Protein AF-0000000080627566 (afdb_homodimer)

Foldseek 3Di:
DPPPPPPQAPPQDFAAPVNQVVLLAPDPWHHDGRHRATQEDAQFAARRRPHGDDAQAPCLLVCVVVVVLVVPDDGYCCNRRHNCVSSVNHDHDPPDDAFPADADPQCVLCQLVAFKWKFKAQQQDDPPFGDPDRIKMKIWHWAFDRADHVHFGWIWTWMWIDDDPDIKIKTWIKGWDPPDVQTKIWIWIDIPLFKTWIWIFGADPQKTKIKTPDIDGDPPHDCQRGFPIKIKMWHDDPQKIKMWMWTAHPPRDIDIDMIIIHGDTGDDD/DPPPPPPQAPDQDFAAPVNQVVLLAPDPWHHDGPHRATQEDAQFAARRRPHGPDAQAPCLLVCVVVVVLVVPDDGYCCNRRHNCVNSVNHDHDPPDDDFPADADPQCVLCQLVAFKWKFKAQQQDDPPFGDPDRIKMKIWHWAFDRADHVHFGWIWTWMWIDDDPDIKIKTWIKGWDPPDVQTKIWIWMDIPLFKTWIWIFGADPQKTKIKTPDIDGDPPHDLQRGFPIKIKMWHDDPQKIKMWMWTAHPPRDIDIDMIIIHGDTGDDD

Structure (mmCIF, N/CA/C/O backbone):
data_AF-0000000080627566-model_v1
#
loop_
_entity.id
_entity.type
_entity.pdbx_description
1 polymer 'CRE-MAB-7 protein'
#
loop_
_atom_site.group_PDB
_atom_site.id
_atom_site.type_symbol
_atom_site.label_atom_id
_atom_site.label_alt_id
_atom_site.label_comp_id
_atom_site.label_asym_id
_atom_site.label_entity_id
_atom_site.label_seq_id
_atom_site.pdbx_PDB_ins_code
_atom_site.Cartn_x
_atom_site.Cartn_y
_atom_site.Cartn_z
_atom_site.occupancy
_atom_site.B_iso_or_equiv
_atom_site.auth_seq_id
_atom_site.auth_comp_id
_atom_site.auth_asym_id
_atom_site.auth_atom_id
_atom_site.pdbx_PDB_model_num
ATOM 1 N N . MET A 1 1 ? 14.828 -27.484 17.812 1 17.91 1 MET A N 1
ATOM 2 C CA . MET A 1 1 ? 14.898 -28.234 16.562 1 17.91 1 MET A CA 1
ATOM 3 C C . MET A 1 1 ? 13.727 -27.891 15.648 1 17.91 1 MET A C 1
ATOM 5 O O . MET A 1 1 ? 12.625 -28.422 15.828 1 17.91 1 MET A O 1
ATOM 9 N N . TRP A 1 2 ? 13.445 -26.641 15.422 1 20.36 2 TRP A N 1
ATOM 10 C CA . TRP A 1 2 ? 12.344 -26.078 14.656 1 20.36 2 TRP A CA 1
ATOM 11 C C . TRP A 1 2 ? 12.305 -26.656 13.25 1 20.36 2 TRP A C 1
ATOM 13 O O . TRP A 1 2 ? 13.258 -26.516 12.477 1 20.36 2 TRP A O 1
ATOM 23 N N . SER A 1 3 ? 11.648 -27.859 13.086 1 25.41 3 SER A N 1
ATOM 24 C CA . SER A 1 3 ? 11.422 -28.656 11.891 1 25.41 3 SER A CA 1
ATOM 25 C C . SER A 1 3 ? 10.945 -27.797 10.727 1 25.41 3 SER A C 1
ATOM 27 O O . SER A 1 3 ? 10.172 -26.859 10.914 1 25.41 3 SER A O 1
ATOM 29 N N . GLY A 1 4 ? 11.781 -27.438 9.758 1 28.89 4 GLY A N 1
ATOM 30 C CA . GLY A 1 4 ? 11.688 -26.891 8.414 1 28.89 4 GLY A CA 1
ATOM 31 C C . GLY A 1 4 ? 10.383 -27.219 7.719 1 28.89 4 GLY A C 1
ATOM 32 O O . GLY A 1 4 ? 10.055 -28.391 7.535 1 28.89 4 GLY A O 1
ATOM 33 N N . SER A 1 5 ? 9.352 -26.531 8.086 1 33.25 5 SER A N 1
ATOM 34 C CA . SER A 1 5 ? 8.008 -26.828 7.613 1 33.25 5 SER A CA 1
ATOM 35 C C . SER A 1 5 ? 8.008 -27.266 6.152 1 33.25 5 SER A C 1
ATOM 37 O O . SER A 1 5 ? 8.602 -26.594 5.305 1 33.25 5 SER A O 1
ATOM 39 N N . LYS A 1 6 ? 8.016 -28.516 5.902 1 34.72 6 LYS A N 1
ATOM 40 C CA . LYS A 1 6 ? 7.859 -29.219 4.641 1 34.72 6 LYS A CA 1
ATOM 41 C C . LYS A 1 6 ? 6.852 -28.531 3.736 1 34.72 6 LYS A C 1
ATOM 43 O O . LYS A 1 6 ? 5.723 -28.25 4.148 1 34.72 6 LYS A O 1
ATOM 48 N N . THR A 1 7 ? 7.246 -27.656 2.904 1 35.84 7 THR A N 1
ATOM 49 C CA . THR A 1 7 ? 6.461 -27.203 1.762 1 35.84 7 THR A CA 1
ATOM 50 C C . THR A 1 7 ? 5.547 -28.312 1.259 1 35.84 7 THR A C 1
ATOM 52 O O . THR A 1 7 ? 6.004 -29.266 0.621 1 35.84 7 THR A O 1
ATOM 55 N N . THR A 1 8 ? 4.672 -28.781 2.062 1 37.47 8 THR A N 1
ATOM 56 C CA . THR A 1 8 ? 3.715 -29.766 1.56 1 37.47 8 THR A CA 1
ATOM 57 C C . THR A 1 8 ? 3.236 -29.375 0.162 1 37.47 8 THR A C 1
ATOM 59 O O . THR A 1 8 ? 2.555 -28.375 -0.012 1 37.47 8 THR A O 1
ATOM 62 N N . GLN A 1 9 ? 4.113 -29.516 -0.802 1 42.06 9 GLN A N 1
ATOM 63 C CA . GLN A 1 9 ? 3.914 -29.359 -2.238 1 42.06 9 GLN A CA 1
ATOM 64 C C . GLN A 1 9 ? 2.613 -30.016 -2.689 1 42.06 9 GLN A C 1
ATOM 66 O O . GLN A 1 9 ? 2.182 -31.016 -2.109 1 42.06 9 GLN A O 1
ATOM 71 N N . LEU A 1 10 ? 1.683 -29.266 -3.287 1 48.78 10 LEU A N 1
ATOM 72 C CA . LEU A 1 10 ? 0.448 -29.766 -3.877 1 48.78 10 LEU A CA 1
ATOM 73 C C . LEU A 1 10 ? 0.702 -31.062 -4.641 1 48.78 10 LEU A C 1
ATOM 75 O O . LEU A 1 10 ? 1.484 -31.078 -5.594 1 48.78 10 LEU A O 1
ATOM 79 N N . VAL A 1 11 ? 0.598 -32.219 -4.055 1 57.03 11 VAL A N 1
ATOM 80 C CA . VAL A 1 11 ? 0.668 -33.469 -4.809 1 57.03 11 VAL A CA 1
ATOM 81 C C . VAL A 1 11 ? -0.698 -33.781 -5.414 1 57.03 11 VAL A C 1
ATOM 83 O O . VAL A 1 11 ? -1.678 -33.969 -4.688 1 57.03 11 VAL A O 1
ATOM 86 N N . PHE A 1 12 ? -0.937 -33.312 -6.68 1 65.5 12 PHE A N 1
ATOM 87 C CA . PHE A 1 12 ? -2.156 -33.719 -7.355 1 65.5 12 PHE A CA 1
ATOM 88 C C . PHE A 1 12 ? -2.262 -35.25 -7.387 1 65.5 12 PHE A C 1
ATOM 90 O O . PHE A 1 12 ? -1.259 -35.938 -7.574 1 65.5 12 PHE A O 1
ATOM 97 N N . LYS A 1 13 ? -3.471 -35.656 -6.938 1 73.38 13 LYS A N 1
ATOM 98 C CA . LYS A 1 13 ? -3.744 -37.094 -7.082 1 73.38 13 LYS A CA 1
ATOM 99 C C . LYS A 1 13 ? -3.848 -37.469 -8.555 1 73.38 13 LYS A C 1
ATOM 101 O O . LYS A 1 13 ? -4.332 -36.688 -9.375 1 73.38 13 LYS A O 1
ATOM 106 N N . ARG A 1 14 ? -3.395 -38.594 -8.789 1 83.88 14 ARG A N 1
ATOM 107 C CA . ARG A 1 14 ? -3.477 -39.125 -10.148 1 83.88 14 ARG A CA 1
ATOM 108 C C . ARG A 1 14 ? -4.926 -39.375 -10.555 1 83.88 14 ARG A C 1
ATOM 110 O O . ARG A 1 14 ? -5.766 -39.688 -9.703 1 83.88 14 ARG A O 1
ATOM 117 N N . PHE A 1 15 ? -5.188 -39.188 -11.836 1 88.88 15 PHE A N 1
ATOM 118 C CA . PHE A 1 15 ? -6.52 -39.469 -12.367 1 88.88 15 PHE A CA 1
ATOM 119 C C . PHE A 1 15 ? -6.863 -40.938 -12.234 1 88.88 15 PHE A C 1
ATOM 121 O O . PHE A 1 15 ? -6.008 -41.812 -12.438 1 88.88 15 PHE A O 1
ATOM 128 N N . THR A 1 16 ? -8.047 -41.219 -11.828 1 91.75 16 THR A N 1
ATOM 129 C CA . THR A 1 16 ? -8.57 -42.562 -11.789 1 91.75 16 THR A CA 1
ATOM 130 C C . THR A 1 16 ? -9.453 -42.844 -13 1 91.75 16 THR A C 1
ATOM 132 O O . THR A 1 16 ? -9.758 -41.938 -13.773 1 91.75 16 THR A O 1
ATOM 135 N N . GLU A 1 17 ? -9.773 -44.156 -13.117 1 93.56 17 GLU A N 1
ATOM 136 C CA . GLU A 1 17 ? -10.703 -44.5 -14.18 1 93.56 17 GLU A CA 1
ATOM 137 C C . GLU A 1 17 ? -12.023 -43.75 -14.023 1 93.56 17 GLU A C 1
ATOM 139 O O . GLU A 1 17 ? -12.609 -43.281 -15.016 1 93.56 17 GLU A O 1
ATOM 144 N N . GLU A 1 18 ? -12.461 -43.625 -12.875 1 92.25 18 GLU A N 1
ATOM 145 C CA . GLU A 1 18 ? -13.695 -42.906 -12.586 1 92.25 18 GLU A CA 1
ATOM 146 C C . GLU A 1 18 ? -13.586 -41.438 -12.953 1 92.25 18 GLU A C 1
ATOM 148 O O . GLU A 1 18 ? -14.516 -40.844 -13.539 1 92.25 18 GLU A O 1
ATOM 153 N N . THR A 1 19 ? -12.445 -40.812 -12.648 1 90.69 19 THR A N 1
ATOM 154 C CA . THR A 1 19 ? -12.211 -39.406 -12.969 1 90.69 19 THR A CA 1
ATOM 155 C C . THR A 1 19 ? -12.305 -39.156 -14.477 1 90.69 19 THR A C 1
ATOM 157 O O . THR A 1 19 ? -12.914 -38.188 -14.922 1 90.69 19 THR A O 1
ATOM 160 N N . CYS A 1 20 ? -11.711 -40.062 -15.211 1 93.69 20 CYS A N 1
ATOM 161 C CA . CYS A 1 20 ? -11.625 -39.875 -16.656 1 93.69 20 CYS A CA 1
ATOM 162 C C . CYS A 1 20 ? -12.961 -40.156 -17.328 1 93.69 20 CYS A C 1
ATOM 164 O O . CYS A 1 20 ? -13.227 -39.656 -18.422 1 93.69 20 CYS A O 1
ATOM 166 N N . GLN A 1 21 ? -13.781 -40.969 -16.656 1 92.06 21 GLN A N 1
ATOM 167 C CA . GLN A 1 21 ? -15.125 -41.219 -17.172 1 92.06 21 GLN A CA 1
ATOM 168 C C . GLN A 1 21 ? -15.93 -39.906 -17.219 1 92.06 21 GLN A C 1
ATOM 170 O O . GLN A 1 21 ? -16.766 -39.719 -18.109 1 92.06 21 GLN A O 1
ATOM 175 N N . ASN A 1 22 ? -15.617 -38.969 -16.312 1 89 22 ASN A N 1
ATOM 176 C CA . ASN A 1 22 ? -16.312 -37.688 -16.266 1 89 22 ASN A CA 1
ATOM 177 C C . ASN A 1 22 ? -15.656 -36.656 -17.188 1 89 22 ASN A C 1
ATOM 179 O O . ASN A 1 22 ? -16.125 -35.531 -17.281 1 89 22 ASN A O 1
ATOM 183 N N . ASN A 1 23 ? -14.562 -36.969 -17.875 1 85.88 23 ASN A N 1
ATOM 184 C CA . ASN A 1 23 ? -13.805 -36.156 -18.812 1 85.88 23 ASN A CA 1
ATOM 185 C C . ASN A 1 23 ? -13.562 -34.75 -18.266 1 85.88 23 ASN A C 1
ATOM 187 O O . ASN A 1 23 ? -14.07 -33.781 -18.812 1 85.88 23 ASN A O 1
ATOM 191 N N . PRO A 1 24 ? -12.805 -34.625 -17.297 1 92.62 24 PRO A N 1
ATOM 192 C CA . PRO A 1 24 ? -12.57 -33.344 -16.656 1 92.62 24 PRO A CA 1
ATOM 193 C C . PRO A 1 24 ? -11.742 -32.406 -17.531 1 92.62 24 PRO A C 1
ATOM 195 O O . PRO A 1 24 ? -11.586 -31.219 -17.188 1 92.62 24 PRO A O 1
ATOM 198 N N . CYS A 1 25 ? -11.227 -32.875 -18.672 1 94.69 25 CYS A N 1
ATOM 199 C CA . CYS A 1 25 ? -10.289 -32.125 -19.484 1 94.69 25 CYS A CA 1
ATOM 200 C C . CYS A 1 25 ? -11.031 -31.156 -20.406 1 94.69 25 CYS A C 1
ATOM 202 O O . CYS A 1 25 ? -12.07 -31.516 -20.969 1 94.69 25 CYS A O 1
ATOM 204 N N . LEU A 1 26 ? -10.516 -30 -20.531 1 94.06 26 LEU A N 1
ATOM 205 C CA . LEU A 1 26 ? -11.141 -28.953 -21.328 1 94.06 26 LEU A CA 1
ATOM 206 C C . LEU A 1 26 ? -10.352 -28.734 -22.625 1 94.06 26 LEU A C 1
ATOM 208 O O . LEU A 1 26 ? -9.242 -29.234 -22.766 1 94.06 26 LEU A O 1
ATOM 212 N N . ASN A 1 27 ? -11.023 -28.078 -23.625 1 93.5 27 ASN A N 1
ATOM 213 C CA . ASN A 1 27 ? -10.398 -27.547 -24.828 1 93.5 27 ASN A CA 1
ATOM 214 C C . ASN A 1 27 ? -9.711 -28.656 -25.625 1 93.5 27 ASN A C 1
ATOM 216 O O . ASN A 1 27 ? -8.57 -28.5 -26.062 1 93.5 27 ASN A O 1
ATOM 220 N N . GLY A 1 28 ? -10.344 -29.828 -25.641 1 91.69 28 GLY A N 1
ATOM 221 C CA . GLY A 1 28 ? -9.844 -30.922 -26.469 1 91.69 28 GLY A CA 1
ATOM 222 C C . GLY A 1 28 ? -8.812 -31.781 -25.766 1 91.69 28 GLY A C 1
ATOM 223 O O . GLY A 1 28 ? -8.133 -32.594 -26.406 1 91.69 28 GLY A O 1
ATOM 224 N N . GLY A 1 29 ? -8.648 -31.594 -24.5 1 93.75 29 GLY A N 1
ATOM 225 C CA . GLY A 1 29 ? -7.711 -32.406 -23.734 1 93.75 29 GLY A CA 1
ATOM 226 C C . GLY A 1 29 ? -8.18 -33.812 -23.531 1 93.75 29 GLY A C 1
ATOM 227 O O . GLY A 1 29 ? -9.367 -34.125 -23.688 1 93.75 29 GLY A O 1
ATOM 228 N N . THR A 1 30 ? -7.211 -34.656 -23.281 1 95 30 THR A N 1
ATOM 229 C CA . THR A 1 30 ? -7.512 -36.062 -23.094 1 95 30 THR A CA 1
ATOM 230 C C . THR A 1 30 ? -7.141 -36.531 -21.688 1 95 30 THR A C 1
ATOM 232 O O . THR A 1 30 ? -6.035 -36.25 -21.203 1 95 30 THR A O 1
ATOM 235 N N . CYS A 1 31 ? -8.109 -37.156 -21.094 1 95 31 CYS A N 1
ATOM 236 C CA . CYS A 1 31 ? -7.891 -37.719 -19.766 1 95 31 CYS A CA 1
ATOM 237 C C . CYS A 1 31 ? -7.379 -39.156 -19.859 1 95 31 CYS A C 1
ATOM 239 O O . CYS A 1 31 ? -7.973 -40 -20.547 1 95 31 CYS A O 1
ATOM 241 N N . THR A 1 32 ? -6.277 -39.438 -19.281 1 93.56 32 THR A N 1
ATOM 242 C CA . THR A 1 32 ? -5.719 -40.781 -19.219 1 93.56 32 THR A CA 1
ATOM 243 C C . THR A 1 32 ? -5.547 -41.219 -17.766 1 93.56 32 THR A C 1
ATOM 245 O O . THR A 1 32 ? -4.797 -40.594 -17 1 93.56 32 THR A O 1
ATOM 248 N N . PRO A 1 33 ? -6.215 -42.312 -17.422 1 92.75 33 PRO A N 1
ATOM 249 C CA . PRO A 1 33 ? -6.047 -42.812 -16.047 1 92.75 33 PRO A CA 1
ATOM 250 C C . PRO A 1 33 ? -4.582 -43.031 -15.68 1 92.75 33 PRO A C 1
ATOM 252 O O . PRO A 1 33 ? -3.809 -43.531 -16.5 1 92.75 33 PRO A O 1
ATOM 255 N N . GLY A 1 34 ? -4.234 -42.656 -14.422 1 88 34 GLY A N 1
ATOM 256 C CA . GLY A 1 34 ? -2.867 -42.812 -13.953 1 88 34 GLY A CA 1
ATOM 257 C C . GLY A 1 34 ? -2.021 -41.562 -14.125 1 88 34 GLY A C 1
ATOM 258 O O . GLY A 1 34 ? -0.966 -41.438 -13.5 1 88 34 GLY A O 1
ATOM 259 N N . LYS A 1 35 ? -2.496 -40.719 -14.961 1 86.19 35 LYS A N 1
ATOM 260 C CA . LYS A 1 35 ? -1.748 -39.5 -15.188 1 86.19 35 LYS A CA 1
ATOM 261 C C . LYS A 1 35 ? -2.162 -38.406 -14.195 1 86.19 35 LYS A C 1
ATOM 263 O O . LYS A 1 35 ? -3.211 -38.5 -13.555 1 86.19 35 LYS A O 1
ATOM 268 N N . LEU A 1 36 ? -1.298 -37.438 -14.086 1 81.56 36 LEU A N 1
ATOM 269 C CA . LEU A 1 36 ? -1.544 -36.375 -13.125 1 81.56 36 LEU A CA 1
ATOM 270 C C . LEU A 1 36 ? -2.301 -35.219 -13.773 1 81.56 36 LEU A C 1
ATOM 272 O O . LEU A 1 36 ? -2.906 -34.406 -13.078 1 81.56 36 LEU A O 1
ATOM 276 N N . SER A 1 37 ? -2.174 -35.156 -15.039 1 86.19 37 SER A N 1
ATOM 277 C CA . SER A 1 37 ? -2.795 -34.062 -15.789 1 86.19 37 SER A CA 1
ATOM 278 C C . SER A 1 37 ? -3.252 -34.531 -17.172 1 86.19 37 SER A C 1
ATOM 280 O O . SER A 1 37 ? -2.807 -35.562 -17.656 1 86.19 37 SER A O 1
ATOM 282 N N . CYS A 1 38 ? -4.141 -33.812 -17.672 1 91.19 38 CYS A N 1
ATOM 283 C CA . CYS A 1 38 ? -4.617 -34.094 -19.031 1 91.19 38 CYS A CA 1
ATOM 284 C C . CYS A 1 38 ? -3.506 -33.844 -20.047 1 91.19 38 CYS A C 1
ATOM 286 O O . CYS A 1 38 ? -2.568 -33.094 -19.797 1 91.19 38 CYS A O 1
ATOM 288 N N . THR A 1 39 ? -3.615 -34.625 -21.125 1 90.75 39 THR A N 1
ATOM 289 C CA . THR A 1 39 ? -2.848 -34.25 -22.312 1 90.75 39 THR A CA 1
ATOM 290 C C . THR A 1 39 ? -3.557 -33.156 -23.109 1 90.75 39 THR A C 1
ATOM 292 O O . THR A 1 39 ? -4.652 -33.375 -23.625 1 90.75 39 THR A O 1
ATOM 295 N N . CYS A 1 40 ? -2.904 -32.031 -23.203 1 92.12 40 CYS A N 1
ATOM 296 C CA . CYS A 1 40 ? -3.58 -30.844 -23.734 1 92.12 40 CYS A CA 1
ATOM 297 C C . CYS A 1 40 ? -3.303 -30.672 -25.219 1 92.12 40 CYS A C 1
ATOM 299 O O . CYS A 1 40 ? -2.244 -31.078 -25.703 1 92.12 40 CYS A O 1
ATOM 301 N N . SER A 1 41 ? -4.305 -30.109 -25.922 1 91.44 41 SER A N 1
ATOM 302 C CA . SER A 1 41 ? -4.105 -29.688 -27.312 1 91.44 41 SER A CA 1
ATOM 303 C C . SER A 1 41 ? -3.18 -28.484 -27.391 1 91.44 41 SER A C 1
ATOM 305 O O . SER A 1 41 ? -2.896 -27.844 -26.375 1 91.44 41 SER A O 1
ATOM 307 N N . GLN A 1 42 ? -2.82 -28.219 -28.609 1 88.38 42 GLN A N 1
ATOM 308 C CA . GLN A 1 42 ? -1.93 -27.078 -28.828 1 88.38 42 GLN A CA 1
ATOM 309 C C . GLN A 1 42 ? -2.553 -25.797 -28.312 1 88.38 42 GLN A C 1
ATOM 311 O O . GLN A 1 42 ? -3.744 -25.547 -28.516 1 88.38 42 GLN A O 1
ATOM 316 N N . GLY A 1 43 ? -1.701 -25.016 -27.609 1 91.12 43 GLY A N 1
ATOM 317 C CA . GLY A 1 43 ? -2.127 -23.719 -27.125 1 91.12 43 GLY A CA 1
ATOM 318 C C . GLY A 1 43 ? -2.695 -23.766 -25.719 1 91.12 43 GLY A C 1
ATOM 319 O O . GLY A 1 43 ? -3.014 -22.719 -25.125 1 91.12 43 GLY A O 1
ATOM 320 N N . TRP A 1 44 ? -2.865 -24.938 -25.188 1 91.94 44 TRP A N 1
ATOM 321 C CA . TRP A 1 44 ? -3.484 -25.062 -23.875 1 91.94 44 TRP A CA 1
ATOM 322 C C . TRP A 1 44 ? -2.555 -25.781 -22.906 1 91.94 44 TRP A C 1
ATOM 324 O O . TRP A 1 44 ? -1.695 -26.562 -23.312 1 91.94 44 TRP A O 1
ATOM 334 N N . MET A 1 45 ? -2.76 -25.469 -21.594 1 90.88 45 MET A N 1
ATOM 335 C CA . MET A 1 45 ? -1.968 -26.094 -20.547 1 90.88 45 MET A CA 1
ATOM 336 C C . MET A 1 45 ? -2.771 -26.219 -19.266 1 90.88 45 MET A C 1
ATOM 338 O O . MET A 1 45 ? -3.943 -25.828 -19.219 1 90.88 45 MET A O 1
ATOM 342 N N . GLY A 1 46 ? -2.094 -26.781 -18.266 1 87.62 46 GLY A N 1
ATOM 343 C CA . GLY A 1 46 ? -2.723 -26.969 -16.969 1 87.62 46 GLY A CA 1
ATOM 344 C C . GLY A 1 46 ? -3.193 -28.406 -16.75 1 87.62 46 GLY A C 1
ATOM 345 O O . GLY A 1 46 ? -3.268 -29.188 -17.688 1 87.62 46 GLY A O 1
ATOM 346 N N . ARG A 1 47 ? -3.607 -28.562 -15.523 1 83.69 47 ARG A N 1
ATOM 347 C CA . ARG A 1 47 ? -4.012 -29.906 -15.148 1 83.69 47 ARG A CA 1
ATOM 348 C C . ARG A 1 47 ? -5.199 -30.375 -15.977 1 83.69 47 ARG A C 1
ATOM 350 O O . ARG A 1 47 ? -5.27 -31.547 -16.375 1 83.69 47 ARG A O 1
ATOM 357 N N . TYR A 1 48 ? -6.137 -29.453 -16.312 1 90.75 48 TYR A N 1
ATOM 358 C CA . TYR A 1 48 ? -7.348 -29.812 -17.047 1 90.75 48 TYR A CA 1
ATOM 359 C C . TYR A 1 48 ? -7.391 -29.109 -18.406 1 90.75 48 TYR A C 1
ATOM 361 O O . TYR A 1 48 ? -8.461 -28.984 -19.016 1 90.75 48 TYR A O 1
ATOM 369 N N . CYS A 1 49 ? -6.297 -28.562 -18.781 1 92.19 49 CYS A N 1
ATOM 370 C CA . CYS A 1 49 ? -6.176 -27.859 -20.062 1 92.19 49 CYS A CA 1
ATOM 371 C C . CYS A 1 49 ? -7.113 -26.656 -20.109 1 92.19 49 CYS A C 1
ATOM 373 O O . CYS A 1 49 ? -7.773 -26.406 -21.125 1 92.19 49 CYS A O 1
ATOM 375 N N . HIS A 1 50 ? -7.254 -26.016 -18.969 1 90.31 50 HIS A N 1
ATOM 376 C CA . HIS A 1 50 ? -8.188 -24.906 -18.844 1 90.31 50 HIS A CA 1
ATOM 377 C C . HIS A 1 50 ? -7.473 -23.578 -18.969 1 90.31 50 HIS A C 1
ATOM 379 O O . HIS A 1 50 ? -8.109 -22.516 -18.922 1 90.31 50 HIS A O 1
ATOM 385 N N . ARG A 1 51 ? -6.199 -23.578 -19.109 1 90.56 51 ARG A N 1
ATOM 386 C CA . ARG A 1 51 ? -5.41 -22.359 -19.188 1 90.56 51 ARG A CA 1
ATOM 387 C C . ARG A 1 51 ? -4.711 -22.234 -20.547 1 90.56 51 ARG A C 1
ATOM 389 O O . ARG A 1 51 ? -4.316 -23.25 -21.125 1 90.56 51 ARG A O 1
ATOM 396 N N . LYS A 1 52 ? -4.527 -21.031 -20.984 1 91.44 52 LYS A N 1
ATOM 397 C CA . LYS A 1 52 ? -3.736 -20.828 -22.188 1 91.44 52 LYS A CA 1
ATOM 398 C C . LYS A 1 52 ? -2.26 -21.125 -21.938 1 91.44 52 LYS A C 1
ATOM 400 O O . LYS A 1 52 ? -1.756 -20.891 -20.828 1 91.44 52 LYS A O 1
ATOM 405 N N . CYS A 1 53 ? -1.625 -21.641 -22.969 1 91.69 53 CYS A N 1
ATOM 406 C CA . CYS A 1 53 ? -0.205 -21.953 -22.859 1 91.69 53 CYS A CA 1
ATOM 407 C C . CYS A 1 53 ? 0.624 -20.688 -22.719 1 91.69 53 CYS A C 1
ATOM 409 O O . CYS A 1 53 ? 0.817 -19.953 -23.688 1 91.69 53 CYS A O 1
ATOM 411 N N . ARG A 1 54 ? 1.061 -20.469 -21.5 1 89.06 54 ARG A N 1
ATOM 412 C CA . ARG A 1 54 ? 1.9 -19.328 -21.188 1 89.06 54 ARG A CA 1
ATOM 413 C C . ARG A 1 54 ? 2.604 -19.5 -19.859 1 89.06 54 ARG A C 1
ATOM 415 O O . ARG A 1 54 ? 2.066 -20.141 -18.938 1 89.06 54 ARG A O 1
ATOM 422 N N . ASN A 1 55 ? 3.797 -18.953 -19.797 1 88.38 55 ASN A N 1
ATOM 423 C CA . ASN A 1 55 ? 4.473 -18.906 -18.516 1 88.38 55 ASN A CA 1
ATOM 424 C C . ASN A 1 55 ? 4.051 -17.672 -17.719 1 88.38 55 ASN A C 1
ATOM 426 O O . ASN A 1 55 ? 4.238 -16.531 -18.172 1 88.38 55 ASN A O 1
ATOM 430 N N . ILE A 1 56 ? 3.455 -17.953 -16.578 1 87.31 56 ILE A N 1
ATOM 431 C CA . ILE A 1 56 ? 3.049 -16.859 -15.711 1 87.31 56 ILE A CA 1
ATOM 432 C C . ILE A 1 56 ? 4.105 -16.625 -14.633 1 87.31 56 ILE A C 1
ATOM 434 O O . ILE A 1 56 ? 4.398 -15.477 -14.281 1 87.31 56 ILE A O 1
ATOM 438 N N . TYR A 1 57 ? 4.746 -17.719 -14.211 1 85.5 57 TYR A N 1
ATOM 439 C CA . TYR A 1 57 ? 5.805 -17.625 -13.211 1 85.5 57 TYR A CA 1
ATOM 440 C C . TYR A 1 57 ? 7.133 -17.266 -13.859 1 85.5 57 TYR A C 1
ATOM 442 O O . TYR A 1 57 ? 7.598 -17.953 -14.773 1 85.5 57 TYR A O 1
ATOM 450 N N . LYS A 1 58 ? 7.781 -16.328 -13.367 1 83.44 58 LYS A N 1
ATOM 451 C CA . LYS A 1 58 ? 8.977 -15.773 -13.992 1 83.44 58 LYS A CA 1
ATOM 452 C C . LYS A 1 58 ? 10.195 -16.656 -13.734 1 83.44 58 LYS A C 1
ATOM 454 O O . LYS A 1 58 ? 11.234 -16.484 -14.383 1 83.44 58 LYS A O 1
ATOM 459 N N . SE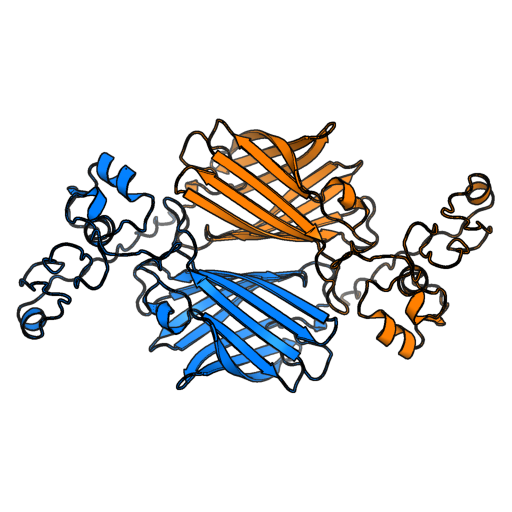R A 1 59 ? 9.992 -17.609 -12.922 1 84.56 59 SER A N 1
ATOM 460 C CA . SER A 1 59 ? 11.102 -18.484 -12.57 1 84.56 59 SER A CA 1
ATOM 461 C C . SER A 1 59 ? 11.164 -19.688 -13.508 1 84.56 59 SER A C 1
ATOM 463 O O . SER A 1 59 ? 12.094 -20.5 -13.422 1 84.56 59 SER A O 1
ATOM 465 N N . CYS A 1 60 ? 10.297 -19.781 -14.43 1 87.69 60 CYS A N 1
ATOM 466 C CA . CYS A 1 60 ? 10.148 -21 -15.219 1 87.69 60 CYS A CA 1
ATOM 467 C C . CYS A 1 60 ? 11.406 -21.281 -16.047 1 87.69 60 CYS A C 1
ATOM 469 O O . CYS A 1 60 ? 11.883 -22.406 -16.094 1 87.69 60 CYS A O 1
ATOM 471 N N . ASP A 1 61 ? 11.906 -20.266 -16.672 1 85.69 61 ASP A N 1
ATOM 472 C CA . ASP A 1 61 ? 13.086 -20.453 -17.5 1 85.69 61 ASP A CA 1
ATOM 473 C C . ASP A 1 61 ? 14.281 -20.891 -16.672 1 85.69 61 ASP A C 1
ATOM 475 O O . ASP A 1 61 ? 15.047 -21.766 -17.094 1 85.69 61 ASP A O 1
ATOM 479 N N . ARG A 1 62 ? 14.414 -20.266 -15.57 1 82.56 62 ARG A N 1
ATOM 480 C CA . ARG A 1 62 ? 15.508 -20.656 -14.688 1 82.56 62 ARG A CA 1
ATOM 481 C C . ARG A 1 62 ? 15.352 -22.094 -14.211 1 82.56 62 ARG A C 1
ATOM 483 O O . ARG A 1 62 ? 16.328 -22.844 -14.172 1 82.56 62 ARG A O 1
ATOM 490 N N . TRP A 1 63 ? 14.203 -22.438 -13.852 1 82.44 63 TRP A N 1
ATOM 491 C CA . TRP A 1 63 ? 13.922 -23.781 -13.375 1 82.44 63 TRP A CA 1
ATOM 492 C C . TRP A 1 63 ? 14.164 -24.812 -14.484 1 82.44 63 TRP A C 1
ATOM 494 O O . TRP A 1 63 ? 14.656 -25.906 -14.227 1 82.44 63 TRP A O 1
ATOM 504 N N . ALA A 1 64 ? 13.844 -24.391 -15.648 1 84.5 64 ALA A N 1
ATOM 505 C CA . ALA A 1 64 ? 14.07 -25.281 -16.781 1 84.5 64 ALA A CA 1
ATOM 506 C C . ALA A 1 64 ? 15.555 -25.547 -17 1 84.5 64 ALA A C 1
ATOM 508 O O . ALA A 1 64 ? 15.953 -26.688 -17.25 1 84.5 64 ALA A O 1
ATOM 509 N N . VAL A 1 65 ? 16.281 -24.5 -16.875 1 84.44 65 VAL A N 1
ATOM 510 C CA . VAL A 1 65 ? 17.734 -24.625 -17.047 1 84.44 65 VAL A CA 1
ATOM 511 C C . VAL A 1 65 ? 18.297 -25.5 -15.93 1 84.44 65 VAL A C 1
ATOM 513 O O . VAL A 1 65 ? 19.25 -26.25 -16.141 1 84.44 65 VAL A O 1
ATOM 516 N N . GLU A 1 66 ? 17.656 -25.5 -14.773 1 82.81 66 GLU A N 1
ATOM 517 C CA . GLU A 1 66 ? 18.094 -26.297 -13.633 1 82.81 66 GLU A CA 1
ATOM 518 C C . GLU A 1 66 ? 17.531 -27.719 -13.703 1 82.81 66 GLU A C 1
ATOM 520 O O . GLU A 1 66 ? 17.594 -28.469 -12.727 1 82.81 66 GLU A O 1
ATOM 525 N N . ASP A 1 67 ? 16.891 -28.094 -14.789 1 79.94 67 ASP A N 1
ATOM 526 C CA . ASP A 1 67 ? 16.391 -29.422 -15.125 1 79.94 67 ASP A CA 1
ATOM 527 C C . ASP A 1 67 ? 15.242 -29.812 -14.195 1 79.94 67 ASP A C 1
ATOM 529 O O . ASP A 1 67 ? 15.133 -30.969 -13.797 1 79.94 67 ASP A O 1
ATOM 533 N N . LYS A 1 68 ? 14.578 -28.766 -13.805 1 77.81 68 LYS A N 1
ATOM 534 C CA . LYS A 1 68 ? 13.438 -29.047 -12.938 1 77.81 68 LYS A CA 1
ATOM 535 C C . LYS A 1 68 ? 12.289 -29.672 -13.727 1 77.81 68 LYS A C 1
ATOM 537 O O . LYS A 1 68 ? 11.367 -30.234 -13.141 1 77.81 68 LYS A O 1
ATOM 542 N N . CYS A 1 69 ? 12.352 -29.594 -15.031 1 76 69 CYS A N 1
ATOM 543 C CA . CYS A 1 69 ? 11.305 -30.156 -15.867 1 76 69 CYS A CA 1
ATOM 544 C C . CYS A 1 69 ? 11.312 -31.672 -15.805 1 76 69 CYS A C 1
ATOM 546 O O . CYS A 1 69 ? 10.297 -32.312 -16.078 1 76 69 CYS A O 1
ATOM 548 N N . HIS A 1 70 ? 12.477 -32.219 -15.703 1 70 70 HIS A N 1
ATOM 549 C CA . HIS A 1 70 ? 12.641 -33.688 -15.75 1 70 70 HIS A CA 1
ATOM 550 C C . HIS A 1 70 ? 12.734 -34.281 -14.344 1 70 70 HIS A C 1
ATOM 552 O O . HIS A 1 70 ? 12.781 -35.5 -14.18 1 70 70 HIS A O 1
ATOM 558 N N . THR A 1 71 ? 12.914 -33.25 -13.539 1 55.91 71 THR A N 1
ATOM 559 C CA . THR A 1 71 ? 13.023 -33.781 -12.195 1 55.91 71 THR A CA 1
ATOM 560 C C . THR A 1 71 ? 11.68 -34.312 -11.711 1 55.91 71 THR A C 1
ATOM 562 O O . THR A 1 71 ? 10.758 -33.531 -11.453 1 55.91 71 THR A O 1
ATOM 565 N N . ILE A 1 72 ? 11.117 -34.938 -12.695 1 48.19 72 ILE A N 1
ATOM 566 C CA . ILE A 1 72 ? 9.805 -35.562 -12.547 1 48.19 72 ILE A CA 1
ATOM 567 C C . ILE A 1 72 ? 9.531 -35.844 -11.07 1 48.19 72 ILE A C 1
ATOM 569 O O . ILE A 1 72 ? 8.445 -36.312 -10.711 1 48.19 72 ILE A O 1
ATOM 573 N N . LEU A 1 73 ? 10.57 -36.312 -10.227 1 44.69 73 LEU A N 1
ATOM 574 C CA . LEU A 1 73 ? 10.109 -37.312 -9.289 1 44.69 73 LEU A CA 1
ATOM 575 C C . LEU A 1 73 ? 8.828 -36.875 -8.594 1 44.69 73 LEU A C 1
ATOM 577 O O . LEU A 1 73 ? 8.43 -35.719 -8.703 1 44.69 73 LEU A O 1
ATOM 581 N N . THR A 1 74 ? 8.617 -37.562 -7.438 1 47.34 74 THR A N 1
ATOM 582 C CA . THR A 1 74 ? 7.699 -37.938 -6.355 1 47.34 74 THR A CA 1
ATOM 583 C C . THR A 1 74 ? 7.137 -36.688 -5.691 1 47.34 74 THR A C 1
ATOM 585 O O . THR A 1 74 ? 6.176 -36.75 -4.926 1 47.34 74 THR A O 1
ATOM 588 N N . GLN A 1 75 ? 7.781 -35.438 -6 1 53.69 75 GLN A N 1
ATOM 589 C CA . GLN A 1 75 ? 7.438 -34.562 -4.867 1 53.69 75 GLN A CA 1
ATOM 590 C C . GLN A 1 75 ? 6.539 -33.406 -5.297 1 53.69 75 GLN A C 1
ATOM 592 O O . GLN A 1 75 ? 5.688 -32.969 -4.531 1 53.69 75 GLN A O 1
ATOM 597 N N . THR A 1 76 ? 6.785 -32.75 -6.691 1 60.69 76 THR A N 1
ATOM 598 C CA . THR A 1 76 ? 5.828 -31.688 -6.988 1 60.69 76 THR A CA 1
ATOM 599 C C . THR A 1 76 ? 5.535 -31.625 -8.484 1 60.69 76 THR A C 1
ATOM 601 O O . THR A 1 76 ? 6.395 -31.953 -9.305 1 60.69 76 THR A O 1
ATOM 604 N N . ASN A 1 77 ? 4.266 -31.688 -8.984 1 64.56 77 ASN A N 1
ATOM 605 C CA . ASN A 1 77 ? 3.855 -31.469 -10.359 1 64.56 77 ASN A CA 1
ATOM 606 C C . ASN A 1 77 ? 3.688 -29.984 -10.664 1 64.56 77 ASN A C 1
ATOM 608 O O . ASN A 1 77 ? 3.09 -29.609 -11.68 1 64.56 77 ASN A O 1
ATOM 612 N N . PHE A 1 78 ? 4.266 -29.203 -9.922 1 74.12 78 PHE A N 1
ATOM 613 C CA . PHE A 1 78 ? 4.105 -27.75 -10.055 1 74.12 78 PHE A CA 1
ATOM 614 C C . PHE A 1 78 ? 4.672 -27.266 -11.383 1 74.12 78 PHE A C 1
ATOM 616 O O . PHE A 1 78 ? 4.027 -26.5 -12.094 1 74.12 78 PHE A O 1
ATOM 623 N N . PHE A 1 79 ? 5.777 -27.766 -11.789 1 72.75 79 PHE A N 1
ATOM 624 C CA . PHE A 1 79 ? 6.488 -27.234 -12.953 1 72.75 79 PHE A CA 1
ATOM 625 C C . PHE A 1 79 ? 5.785 -27.641 -14.242 1 72.75 79 PHE A C 1
ATOM 627 O O . PHE A 1 79 ? 5.621 -26.812 -15.148 1 72.75 79 PHE A O 1
ATOM 634 N N . ASP A 1 80 ? 5.359 -28.859 -14.273 1 70.25 80 ASP A N 1
ATOM 635 C CA . ASP A 1 80 ? 4.695 -29.344 -15.477 1 70.25 80 ASP A CA 1
ATOM 636 C C . ASP A 1 80 ? 3.385 -28.594 -15.719 1 70.25 80 ASP A C 1
ATOM 638 O O . ASP A 1 80 ? 3.041 -28.281 -16.859 1 70.25 80 ASP A O 1
ATOM 642 N N . VAL A 1 81 ? 2.869 -28.219 -14.656 1 77.81 81 VAL A N 1
ATOM 643 C CA . VAL A 1 81 ? 1.54 -27.625 -14.734 1 77.81 81 VAL A CA 1
ATOM 644 C C . VAL A 1 81 ? 1.662 -26.125 -14.969 1 77.81 81 VAL A C 1
ATOM 646 O O . VAL A 1 81 ? 0.814 -25.516 -15.633 1 77.81 81 VAL A O 1
ATOM 649 N N . ASN A 1 82 ? 2.846 -25.578 -14.531 1 84.81 82 ASN A N 1
ATOM 650 C CA . ASN A 1 82 ? 2.885 -24.125 -14.531 1 84.81 82 ASN A CA 1
ATOM 651 C C . ASN A 1 82 ? 3.977 -23.594 -15.461 1 84.81 82 ASN A C 1
ATOM 653 O O . ASN A 1 82 ? 3.986 -22.406 -15.805 1 84.81 82 ASN A O 1
ATOM 657 N N . CYS A 1 83 ? 4.824 -24.453 -15.945 1 88.56 83 CYS A N 1
ATOM 658 C CA . CYS A 1 83 ? 5.945 -24 -16.766 1 88.56 83 CYS A CA 1
ATOM 659 C C . CYS A 1 83 ? 6.02 -24.797 -18.062 1 88.56 83 CYS A C 1
ATOM 661 O O . CYS A 1 83 ? 7.094 -25.234 -18.469 1 88.56 83 CYS A O 1
ATOM 663 N N . ALA A 1 84 ? 4.914 -24.969 -18.641 1 87.25 84 ALA A N 1
ATOM 664 C CA . ALA A 1 84 ? 4.816 -25.844 -19.812 1 87.25 84 ALA A CA 1
ATOM 665 C C . ALA A 1 84 ? 5.613 -25.297 -20.984 1 87.25 84 ALA A C 1
ATOM 667 O O . ALA A 1 84 ? 6.203 -26.047 -21.75 1 87.25 84 ALA A O 1
ATOM 668 N N . ILE A 1 85 ? 5.719 -24 -21.125 1 89.25 85 ILE A N 1
ATOM 669 C CA . ILE A 1 85 ? 6.465 -23.406 -22.234 1 89.25 85 ILE A CA 1
ATOM 670 C C . ILE A 1 85 ? 7.961 -23.656 -22.047 1 89.25 85 ILE A C 1
ATOM 672 O O . ILE A 1 85 ? 8.633 -24.172 -22.938 1 89.25 85 ILE A O 1
ATOM 676 N N . SER A 1 86 ? 8.422 -23.344 -20.891 1 89.56 86 SER A N 1
ATOM 677 C CA . SER A 1 86 ? 9.836 -23.5 -20.609 1 89.56 86 SER A CA 1
ATOM 678 C C . SER A 1 86 ? 10.25 -24.969 -20.641 1 89.56 86 SER A C 1
ATOM 680 O O . SER A 1 86 ? 11.398 -25.297 -20.969 1 89.56 86 SER A O 1
ATOM 682 N N . CYS A 1 87 ? 9.289 -25.859 -20.391 1 86.25 87 CYS A N 1
ATOM 683 C CA . CYS A 1 87 ? 9.562 -27.297 -20.406 1 86.25 87 CYS A CA 1
ATOM 684 C C . CYS A 1 87 ? 9.273 -27.891 -21.781 1 86.25 87 CYS A C 1
ATOM 686 O O . CYS A 1 87 ? 9.273 -29.109 -21.953 1 86.25 87 CYS A O 1
ATOM 688 N N . LYS A 1 88 ? 8.883 -27 -22.672 1 86.81 88 LYS A N 1
ATOM 689 C CA . LYS A 1 88 ? 8.641 -27.391 -24.062 1 86.81 88 LYS A CA 1
ATOM 690 C C . LYS A 1 88 ? 7.484 -28.375 -24.172 1 86.81 88 LYS A C 1
ATOM 692 O O . LYS A 1 88 ? 7.555 -29.328 -24.953 1 86.81 88 LYS A O 1
ATOM 697 N N . MET A 1 89 ? 6.547 -28.188 -23.312 1 85.06 89 MET A N 1
ATOM 698 C CA . MET A 1 89 ? 5.41 -29.109 -23.297 1 85.06 89 MET A CA 1
ATOM 699 C C . MET A 1 89 ? 4.219 -28.516 -24.047 1 85.06 89 MET A C 1
ATOM 701 O O . MET A 1 89 ? 3.244 -29.219 -24.312 1 85.06 89 MET A O 1
ATOM 705 N N . CYS A 1 90 ? 4.309 -27.297 -24.281 1 88.19 90 CYS A N 1
ATOM 706 C CA . CYS A 1 90 ? 3.252 -26.672 -25.078 1 88.19 90 CYS A CA 1
ATOM 707 C C . CYS A 1 90 ? 3.781 -25.453 -25.844 1 88.19 90 CYS A C 1
ATOM 709 O O . CYS A 1 90 ? 4.91 -25.016 -25.609 1 88.19 90 CYS A O 1
ATOM 711 N N . SER A 1 91 ? 2.998 -25.016 -26.828 1 89.25 91 SER A N 1
ATOM 712 C CA . SER A 1 91 ? 3.307 -23.812 -27.594 1 89.25 91 SER A CA 1
ATOM 713 C C . SER A 1 91 ? 2.164 -22.812 -27.531 1 89.25 91 SER A C 1
ATOM 715 O O . SER A 1 91 ? 0.992 -23.188 -27.578 1 89.25 91 SER A O 1
ATOM 717 N N . PRO A 1 92 ? 2.586 -21.578 -27.422 1 89.88 92 PRO A N 1
ATOM 718 C CA . PRO A 1 92 ? 1.543 -20.562 -27.328 1 89.88 92 PRO A CA 1
ATOM 719 C C . PRO A 1 92 ? 0.667 -20.484 -28.578 1 89.88 92 PRO A C 1
ATOM 721 O O . PRO A 1 92 ? 1.137 -20.766 -29.672 1 89.88 92 PRO A O 1
ATOM 724 N N . ASP A 1 93 ? -0.544 -20.219 -28.344 1 88.62 93 ASP A N 1
ATOM 725 C CA . ASP A 1 93 ? -1.454 -19.891 -29.438 1 88.62 93 ASP A CA 1
ATOM 726 C C . ASP A 1 93 ? -1.11 -18.547 -30.062 1 88.62 93 ASP A C 1
ATOM 728 O O . ASP A 1 93 ? -1.222 -17.516 -29.406 1 88.62 93 ASP A O 1
ATOM 732 N N . PRO A 1 94 ? -0.728 -18.547 -31.281 1 87.44 94 PRO A N 1
ATOM 733 C CA . PRO A 1 94 ? -0.313 -17.281 -31.906 1 87.44 94 PRO A CA 1
ATOM 734 C C . PRO A 1 94 ? -1.448 -16.266 -32 1 87.44 94 PRO A C 1
ATOM 736 O O . PRO A 1 94 ? -1.196 -15.07 -32.125 1 87.44 94 PRO A O 1
ATOM 739 N N . ASN A 1 95 ? -2.645 -16.719 -31.953 1 88.38 95 ASN A N 1
ATOM 740 C CA . ASN A 1 95 ? -3.789 -15.82 -32.094 1 88.38 95 ASN A CA 1
ATOM 741 C C . ASN A 1 95 ? -4.305 -15.344 -30.75 1 88.38 95 ASN A C 1
ATOM 743 O O . ASN A 1 95 ? -5.238 -14.539 -30.688 1 88.38 95 ASN A O 1
ATOM 747 N N . TYR A 1 96 ? -3.658 -15.859 -29.719 1 86.25 96 TYR A N 1
ATOM 748 C CA . TYR A 1 96 ? -4.113 -15.484 -28.391 1 86.25 96 TYR A CA 1
ATOM 749 C C . TYR A 1 96 ? -3.498 -14.156 -27.953 1 86.25 96 TYR A C 1
ATOM 751 O O . TYR A 1 96 ? -2.277 -13.984 -28 1 86.25 96 TYR A O 1
ATOM 759 N N . VAL A 1 97 ? -4.457 -13.188 -27.641 1 86 97 VAL A N 1
ATOM 760 C CA . VAL A 1 97 ? -3.996 -11.922 -27.062 1 86 97 VAL A CA 1
ATOM 761 C C . VAL A 1 97 ? -4.035 -12 -25.547 1 86 97 VAL A C 1
ATOM 763 O O . VAL A 1 97 ? -5.109 -11.961 -24.938 1 86 97 VAL A O 1
ATOM 766 N N . ALA A 1 98 ? -2.902 -12.086 -24.984 1 85.56 98 ALA A N 1
ATOM 767 C CA . ALA A 1 98 ? -2.793 -12.234 -23.547 1 85.56 98 ALA A CA 1
ATOM 768 C C . ALA A 1 98 ? -2.99 -10.891 -22.844 1 85.56 98 ALA A C 1
ATOM 770 O O . ALA A 1 98 ? -2.574 -9.844 -23.344 1 85.56 98 ALA A O 1
ATOM 771 N N . PRO A 1 99 ? -3.674 -10.961 -21.688 1 88.69 99 PRO A N 1
ATOM 772 C CA . PRO A 1 99 ? -3.693 -9.727 -20.891 1 88.69 99 PRO A CA 1
ATOM 773 C C . PRO A 1 99 ? -2.299 -9.289 -20.453 1 88.69 99 PRO A C 1
ATOM 775 O O . PRO A 1 99 ? -1.379 -10.109 -20.391 1 88.69 99 PRO A O 1
ATOM 778 N N . GLU A 1 100 ? -2.201 -8.016 -20.156 1 85.62 100 GLU A N 1
ATOM 779 C CA . GLU A 1 100 ? -0.906 -7.484 -19.75 1 85.62 100 GLU A CA 1
ATOM 780 C C . GLU A 1 100 ? -0.409 -8.172 -18.469 1 85.62 100 GLU A C 1
ATOM 782 O O . GLU A 1 100 ? 0.751 -8.578 -18.391 1 85.62 100 GLU A O 1
ATOM 787 N N . ILE A 1 101 ? -1.317 -8.258 -17.531 1 91.06 101 ILE A N 1
ATOM 788 C CA . ILE A 1 101 ? -0.995 -8.969 -16.297 1 91.06 101 ILE A CA 1
ATOM 789 C C . ILE A 1 101 ? -1.979 -10.125 -16.094 1 91.06 101 ILE A C 1
ATOM 791 O O . ILE A 1 101 ? -3.139 -9.898 -15.742 1 91.06 101 ILE A O 1
ATOM 795 N N . PRO A 1 102 ? -1.479 -11.258 -16.25 1 90.38 102 PRO A N 1
ATOM 796 C CA . PRO A 1 102 ? -2.363 -12.414 -16.109 1 90.38 102 PRO A CA 1
ATOM 797 C C . PRO A 1 102 ? -2.631 -12.789 -14.656 1 90.38 102 PRO A C 1
ATOM 799 O O . PRO A 1 102 ? -1.851 -12.43 -13.766 1 90.38 102 PRO A O 1
ATOM 802 N N . LEU A 1 103 ? -3.773 -13.516 -14.469 1 92.25 103 LEU A N 1
ATOM 803 C CA . LEU A 1 103 ? -4.066 -14.086 -13.156 1 92.25 103 LEU A CA 1
ATOM 804 C C . LEU A 1 103 ? -3.248 -15.352 -12.914 1 92.25 103 LEU A C 1
ATOM 806 O O . LEU A 1 103 ? -3.322 -16.297 -13.695 1 92.25 103 LEU A O 1
ATOM 810 N N . ALA A 1 104 ? -2.488 -15.32 -11.891 1 90.56 104 ALA A N 1
ATOM 811 C CA . ALA A 1 104 ? -1.733 -16.516 -11.547 1 90.56 104 ALA A CA 1
ATOM 812 C C . ALA A 1 104 ? -2.67 -17.688 -11.242 1 90.56 104 ALA A C 1
ATOM 814 O O . ALA A 1 104 ? -3.688 -17.516 -10.57 1 90.56 104 ALA A O 1
ATOM 815 N N . PRO A 1 105 ? -2.316 -18.844 -11.703 1 87.31 105 PRO A N 1
ATOM 816 C CA . PRO A 1 105 ? -3.186 -20.016 -11.484 1 87.31 105 PRO A CA 1
ATOM 817 C C . PRO A 1 105 ? -3.49 -20.25 -10.008 1 87.31 105 PRO A C 1
ATOM 819 O O . PRO A 1 105 ? -4.605 -20.641 -9.664 1 87.31 105 PRO A O 1
ATOM 822 N N . ALA A 1 106 ? -2.541 -20 -9.172 1 87.25 106 ALA A N 1
ATOM 823 C CA . ALA A 1 106 ? -2.717 -20.203 -7.734 1 87.25 106 ALA A CA 1
ATOM 824 C C . ALA A 1 106 ? -3.828 -19.328 -7.18 1 87.25 106 ALA A C 1
ATOM 826 O O . ALA A 1 106 ? -4.379 -19.609 -6.113 1 87.25 106 ALA A O 1
ATOM 827 N N . LEU A 1 107 ? -4.184 -18.281 -7.898 1 92.56 107 LEU A N 1
ATOM 828 C CA . LEU A 1 107 ? -5.145 -17.297 -7.406 1 92.56 107 LEU A CA 1
ATOM 829 C C . LEU A 1 107 ? -6.484 -17.453 -8.117 1 92.56 107 LEU A C 1
ATOM 831 O O . LEU A 1 107 ? -7.387 -16.641 -7.918 1 92.56 107 LEU A O 1
ATOM 835 N N . GLU A 1 108 ? -6.629 -18.484 -8.898 1 90.19 108 GLU A N 1
ATOM 836 C CA . GLU A 1 108 ? -7.859 -18.719 -9.648 1 90.19 108 GLU A CA 1
ATOM 837 C C . GLU A 1 108 ? -9.062 -18.812 -8.711 1 90.19 108 GLU A C 1
ATOM 839 O O . GLU A 1 108 ? -10.156 -18.344 -9.062 1 90.19 108 GLU A O 1
ATOM 844 N N . PRO A 1 109 ? -8.875 -19.375 -7.531 1 91.19 109 PRO A N 1
ATOM 845 C CA . PRO A 1 109 ? -10.023 -19.406 -6.633 1 91.19 109 PRO A CA 1
ATOM 846 C C . PRO A 1 109 ? -10.555 -18 -6.301 1 91.19 109 PRO A C 1
ATOM 848 O O . PRO A 1 109 ? -11.695 -17.859 -5.867 1 91.19 109 PRO A O 1
ATOM 851 N N . MET A 1 110 ? -9.789 -16.984 -6.535 1 93.56 110 MET A N 1
ATOM 852 C CA . MET A 1 110 ? -10.164 -15.609 -6.199 1 93.56 110 MET A CA 1
ATOM 853 C C . MET A 1 110 ? -10.758 -14.898 -7.41 1 93.56 110 MET A C 1
ATOM 855 O O . MET A 1 110 ? -11.055 -13.703 -7.344 1 93.56 110 MET A O 1
ATOM 859 N N . GLN A 1 111 ? -10.945 -15.617 -8.445 1 90.94 111 GLN A N 1
ATOM 860 C CA . GLN A 1 111 ? -11.375 -15 -9.703 1 90.94 111 GLN A CA 1
ATOM 861 C C . GLN A 1 111 ? -12.68 -14.234 -9.523 1 90.94 111 GLN A C 1
ATOM 863 O O . GLN A 1 111 ? -12.867 -13.164 -10.117 1 90.94 111 GLN A O 1
ATOM 868 N N . PHE A 1 112 ? -13.562 -14.695 -8.773 1 89.38 112 PHE A N 1
ATOM 869 C CA . PHE A 1 112 ? -14.875 -14.094 -8.602 1 89.38 112 PHE A CA 1
ATOM 870 C C . PHE A 1 112 ? -14.766 -12.734 -7.922 1 89.38 112 PHE A C 1
ATOM 872 O O . PHE A 1 112 ? -15.695 -11.922 -7.988 1 89.38 112 PHE A O 1
ATOM 879 N N . PHE A 1 113 ? -13.586 -12.477 -7.316 1 93.69 113 PHE A N 1
ATOM 880 C CA . PHE A 1 113 ? -13.359 -11.273 -6.527 1 93.69 113 PHE A CA 1
ATOM 881 C C . PHE A 1 113 ? -12.734 -10.172 -7.379 1 93.69 113 PHE A C 1
ATOM 883 O O . PHE A 1 113 ? -12.75 -9 -6.992 1 93.69 113 PHE A O 1
ATOM 890 N N . LEU A 1 114 ? -12.297 -10.555 -8.531 1 95.25 114 LEU A N 1
ATOM 891 C CA . LEU A 1 114 ? -11.586 -9.594 -9.375 1 95.25 114 LEU A CA 1
ATOM 892 C C . LEU A 1 114 ? -12.539 -8.516 -9.883 1 95.25 114 LEU A C 1
ATOM 894 O O . LEU A 1 114 ? -13.688 -8.812 -10.227 1 95.25 114 LEU A O 1
ATOM 898 N N . GLY A 1 115 ? -12.023 -7.297 -9.906 1 96.75 115 GLY A N 1
ATOM 899 C CA . GLY A 1 115 ? -12.797 -6.184 -10.438 1 96.75 115 GLY A CA 1
ATOM 900 C C . GLY A 1 115 ? -12.773 -4.961 -9.539 1 96.75 115 GLY A C 1
ATOM 901 O O . GLY A 1 115 ? -12.156 -4.973 -8.477 1 96.75 115 GLY A O 1
ATOM 902 N N . LYS A 1 116 ? -13.344 -3.906 -10.047 1 98.12 116 LYS A N 1
ATOM 903 C CA . LYS A 1 116 ? -13.617 -2.709 -9.258 1 98.12 116 LYS A CA 1
ATOM 904 C C . LYS A 1 116 ? -15.055 -2.711 -8.734 1 98.12 116 LYS A C 1
ATOM 906 O O . LYS A 1 116 ? -16 -2.869 -9.5 1 98.12 116 LYS A O 1
ATOM 911 N N . TRP A 1 117 ? -15.172 -2.559 -7.504 1 98.38 117 TRP A N 1
ATOM 912 C CA . TRP A 1 117 ? -16.453 -2.646 -6.828 1 98.38 117 TRP A CA 1
ATOM 913 C C . TRP A 1 117 ? -16.797 -1.329 -6.137 1 98.38 117 TRP A C 1
ATOM 915 O O . TRP A 1 117 ? -16.016 -0.818 -5.336 1 98.38 117 TRP A O 1
ATOM 925 N N . HIS A 1 118 ? -17.938 -0.81 -6.445 1 98.56 118 HIS A N 1
ATOM 926 C CA . HIS A 1 118 ? -18.359 0.485 -5.922 1 98.56 118 HIS A CA 1
ATOM 927 C C . HIS A 1 118 ? -19.531 0.334 -4.961 1 98.56 118 HIS A C 1
ATOM 929 O O . HIS A 1 118 ? -20.469 -0.439 -5.223 1 98.56 118 HIS A O 1
ATOM 935 N N . SER A 1 119 ? -19.469 1.031 -3.846 1 98.12 119 SER A N 1
ATOM 936 C CA . SER A 1 119 ? -20.578 1.069 -2.883 1 98.12 119 SER A CA 1
ATOM 937 C C . SER A 1 119 ? -20.828 2.49 -2.391 1 98.12 119 SER A C 1
ATOM 939 O O . SER A 1 119 ? -19.922 3.338 -2.436 1 98.12 119 SER A O 1
ATOM 941 N N . ARG A 1 120 ? -22.094 2.754 -2.051 1 95.88 120 ARG A N 1
ATOM 942 C CA . ARG A 1 120 ? -22.5 3.959 -1.34 1 95.88 120 ARG A CA 1
ATOM 943 C C . ARG A 1 120 ? -23.109 3.611 0.018 1 95.88 120 ARG A C 1
ATOM 945 O O . ARG A 1 120 ? -23.969 2.729 0.117 1 95.88 120 ARG A O 1
ATOM 952 N N . ALA A 1 121 ? -22.531 4.184 0.973 1 94.12 121 ALA A N 1
ATOM 953 C CA . ALA A 1 121 ? -23.031 3.934 2.324 1 94.12 121 ALA A CA 1
ATOM 954 C C . ALA A 1 121 ? -23.75 5.156 2.877 1 94.12 121 ALA A C 1
ATOM 956 O O . ALA A 1 121 ? -23.359 6.293 2.619 1 94.12 121 ALA A O 1
ATOM 957 N N . SER A 1 122 ? -24.781 4.875 3.637 1 90.31 122 SER A N 1
ATOM 958 C CA . SER A 1 122 ? -25.578 5.945 4.219 1 90.31 122 SER A CA 1
ATOM 959 C C . SER A 1 122 ? -25.234 6.156 5.688 1 90.31 122 SER A C 1
ATOM 961 O O . SER A 1 122 ? -25.922 6.906 6.391 1 90.31 122 SER A O 1
ATOM 963 N N . LYS A 1 123 ? -24.344 5.438 6.18 1 91.44 123 LYS A N 1
ATOM 964 C CA . LYS A 1 123 ? -23.766 5.641 7.504 1 91.44 123 LYS A CA 1
ATOM 965 C C . LYS A 1 123 ? -22.25 5.707 7.434 1 91.44 123 LYS A C 1
ATOM 967 O O . LYS A 1 123 ? -21.641 5.281 6.445 1 91.44 123 LYS A O 1
ATOM 972 N N . GLY A 1 124 ? -21.562 6.23 8.398 1 92.69 124 GLY A N 1
ATOM 973 C CA . GLY A 1 124 ? -20.109 6.395 8.43 1 92.69 124 GLY A CA 1
ATOM 974 C C . GLY A 1 124 ? -19.391 5.141 8.867 1 92.69 124 GLY A C 1
ATOM 975 O O . GLY A 1 124 ? -18.188 5.18 9.133 1 92.69 124 GLY A O 1
ATOM 976 N N . LEU A 1 125 ? -20.109 3.973 8.953 1 94.94 125 LEU A N 1
ATOM 977 C CA . LEU A 1 125 ? -19.5 2.713 9.352 1 94.94 125 LEU A CA 1
ATOM 978 C C . LEU A 1 125 ? -18.609 2.156 8.242 1 94.94 125 LEU A C 1
ATOM 980 O O . LEU A 1 125 ? -19.109 1.841 7.152 1 94.94 125 LEU A O 1
ATOM 984 N N . ARG A 1 126 ? -17.328 2.125 8.5 1 96.12 126 ARG A N 1
ATOM 985 C CA . ARG A 1 126 ? -16.359 1.697 7.504 1 96.12 126 ARG A CA 1
ATOM 986 C C . ARG A 1 126 ? -15.32 0.76 8.117 1 96.12 126 ARG A C 1
ATOM 988 O O . ARG A 1 126 ? -15.078 0.801 9.328 1 96.12 126 ARG A O 1
ATOM 995 N N . PHE A 1 127 ? -14.898 -0.193 7.348 1 96.62 127 PHE A N 1
ATOM 996 C CA . PHE A 1 127 ? -13.766 -1.036 7.715 1 96.62 127 PHE A CA 1
ATOM 997 C C . PHE A 1 127 ? -12.461 -0.424 7.227 1 96.62 127 PHE A C 1
ATOM 999 O O . PHE A 1 127 ? -12.336 -0.066 6.055 1 96.62 127 PHE A O 1
ATOM 1006 N N . PRO A 1 128 ? -11.383 -0.307 7.938 1 95 128 PRO A N 1
ATOM 1007 C CA . PRO A 1 128 ? -11.359 -0.765 9.328 1 95 128 PRO A CA 1
ATOM 1008 C C . PRO A 1 128 ? -11.789 0.318 10.312 1 95 128 PRO A C 1
ATOM 1010 O O . PRO A 1 128 ? -12.117 0.016 11.469 1 95 128 PRO A O 1
ATOM 1013 N N . THR A 1 129 ? -11.711 1.595 9.922 1 93.12 129 THR A N 1
ATOM 1014 C CA . THR A 1 129 ? -12.109 2.711 10.773 1 93.12 129 THR A CA 1
ATOM 1015 C C . THR A 1 129 ? -13.289 3.465 10.156 1 93.12 129 THR A C 1
ATOM 1017 O O . THR A 1 129 ? -13.406 3.549 8.938 1 93.12 129 THR A O 1
ATOM 1020 N N . ASP A 1 130 ? -14.039 4.039 11.008 1 93.25 130 ASP A N 1
ATOM 1021 C CA . ASP A 1 130 ? -15.234 4.742 10.539 1 93.25 130 ASP A CA 1
ATOM 1022 C C . ASP A 1 130 ? -14.875 6.113 9.969 1 93.25 130 ASP A C 1
ATOM 1024 O O . ASP A 1 130 ? -13.781 6.629 10.227 1 93.25 130 ASP A O 1
ATOM 1028 N N . LEU A 1 131 ? -15.781 6.609 9.102 1 90.88 131 LEU A N 1
ATOM 1029 C CA . LEU A 1 131 ? -15.727 8.016 8.719 1 90.88 131 LEU A CA 1
ATOM 1030 C C . LEU A 1 131 ? -16.578 8.867 9.648 1 90.88 131 LEU A C 1
ATOM 1032 O O . LEU A 1 131 ? -17.469 8.344 10.336 1 90.88 131 LEU A O 1
ATOM 1036 N N . TYR A 1 132 ? -16.344 10.094 9.688 1 84.25 132 TYR A N 1
ATOM 1037 C CA . TYR A 1 132 ? -17.016 10.992 10.617 1 84.25 132 TYR A CA 1
ATOM 1038 C C . TYR A 1 132 ? -18.391 11.398 10.078 1 84.25 132 TYR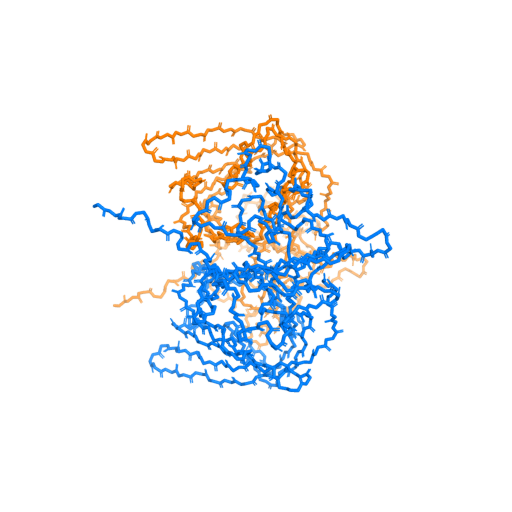 A C 1
ATOM 1040 O O . TYR A 1 132 ? -19.312 11.664 10.852 1 84.25 132 TYR A O 1
ATOM 1048 N N . ASP A 1 133 ? -18.484 11.422 8.828 1 82.75 133 ASP A N 1
ATOM 1049 C CA . ASP A 1 133 ? -19.75 11.828 8.219 1 82.75 133 ASP A CA 1
ATOM 1050 C C . ASP A 1 133 ? -20.719 10.656 8.109 1 82.75 133 ASP A C 1
ATOM 1052 O O . ASP A 1 133 ? -20.344 9.508 8.391 1 82.75 133 ASP A O 1
ATOM 1056 N N . SER A 1 134 ? -21.922 11 7.723 1 85.5 134 SER A N 1
ATOM 1057 C CA . SER A 1 134 ? -23 10.016 7.719 1 85.5 134 SER A CA 1
ATOM 1058 C C . SER A 1 134 ? -23.141 9.352 6.352 1 85.5 134 SER A C 1
ATOM 1060 O O . SER A 1 134 ? -24.125 8.656 6.09 1 85.5 134 SER A O 1
ATOM 1062 N N . GLU A 1 135 ? -22.25 9.648 5.461 1 92.81 135 GLU A N 1
ATOM 1063 C CA . GLU A 1 135 ? -22.25 8.977 4.164 1 92.81 135 GLU A CA 1
ATOM 1064 C C . GLU A 1 135 ? -20.859 8.938 3.551 1 92.81 135 GLU A C 1
ATOM 1066 O O . GLU A 1 135 ? -19.969 9.688 3.965 1 92.81 135 GLU A O 1
ATOM 1071 N N . TYR A 1 136 ? -20.656 8 2.701 1 96.81 136 TYR A N 1
ATOM 1072 C CA . TYR A 1 136 ? -19.422 7.953 1.916 1 96.81 136 TYR A CA 1
ATOM 1073 C C . TYR A 1 136 ? -19.547 6.953 0.773 1 96.81 136 TYR A C 1
ATOM 1075 O O . TYR A 1 136 ? -20.5 6.168 0.724 1 96.81 136 TYR A O 1
ATOM 1083 N N . GLU A 1 137 ? -18.672 7.109 -0.128 1 97.56 137 GLU A N 1
ATOM 1084 C CA . GLU A 1 137 ? -18.516 6.145 -1.212 1 97.56 137 GLU A CA 1
ATOM 1085 C C . GLU A 1 137 ? -17.219 5.371 -1.074 1 97.56 137 GLU A C 1
ATOM 1087 O O . GLU A 1 137 ? -16.281 5.828 -0.41 1 97.56 137 GLU A O 1
ATOM 1092 N N . GLU A 1 138 ? -17.203 4.219 -1.634 1 98.25 138 GLU A N 1
ATOM 1093 C CA . GLU A 1 138 ? -16 3.383 -1.587 1 98.25 138 GLU A CA 1
ATOM 1094 C C . GLU A 1 138 ? -15.844 2.582 -2.875 1 98.25 138 GLU A C 1
ATOM 1096 O O . GLU A 1 138 ? -16.812 2.072 -3.424 1 98.25 138 GLU A O 1
ATOM 1101 N N . ILE A 1 139 ? -14.633 2.537 -3.324 1 98.62 139 ILE A N 1
ATOM 1102 C CA . ILE A 1 139 ? -14.242 1.61 -4.379 1 98.62 139 ILE A CA 1
ATOM 1103 C C . ILE A 1 139 ? -13.211 0.623 -3.844 1 98.62 139 ILE A C 1
ATOM 1105 O O . ILE A 1 139 ? -12.195 1.027 -3.27 1 98.62 139 ILE A O 1
ATOM 1109 N N . ILE A 1 140 ? -13.5 -0.626 -3.951 1 98.5 140 ILE A N 1
ATOM 1110 C CA . ILE A 1 140 ? -12.523 -1.693 -3.742 1 98.5 140 ILE A CA 1
ATOM 1111 C C . ILE A 1 140 ? -12.023 -2.209 -5.09 1 98.5 140 ILE A C 1
ATOM 1113 O O . ILE A 1 140 ? -12.82 -2.641 -5.93 1 98.5 140 ILE A O 1
ATOM 1117 N N . ASP A 1 141 ? -10.797 -2.098 -5.293 1 98.69 141 ASP A N 1
ATOM 1118 C CA . ASP A 1 141 ? -10.172 -2.516 -6.539 1 98.69 141 ASP A CA 1
ATOM 1119 C C . ASP A 1 141 ? -9.273 -3.734 -6.32 1 98.69 141 ASP A C 1
ATOM 1121 O O . ASP A 1 141 ? -8.227 -3.635 -5.676 1 98.69 141 ASP A O 1
ATOM 1125 N N . ILE A 1 142 ? -9.641 -4.859 -6.828 1 98 142 ILE A N 1
ATOM 1126 C CA . ILE A 1 142 ? -8.875 -6.102 -6.742 1 98 142 ILE A CA 1
ATOM 1127 C C . ILE A 1 142 ? -8.383 -6.5 -8.133 1 98 142 ILE A C 1
ATOM 1129 O O . ILE A 1 142 ? -9.172 -6.922 -8.977 1 98 142 ILE A O 1
ATOM 1133 N N . ALA A 1 143 ? -7.086 -6.422 -8.359 1 97.44 143 ALA A N 1
ATOM 1134 C CA . ALA A 1 143 ? -6.516 -6.57 -9.695 1 97.44 143 ALA A CA 1
ATOM 1135 C C . ALA A 1 143 ? -5.363 -7.574 -9.688 1 97.44 143 ALA A C 1
ATOM 1137 O O . ALA A 1 143 ? -4.684 -7.742 -8.672 1 97.44 143 ALA A O 1
ATOM 1138 N N . PRO A 1 144 ? -5.172 -8.266 -10.852 1 94.69 144 PRO A N 1
ATOM 1139 C CA . PRO A 1 144 ? -3.971 -9.094 -10.953 1 94.69 144 PRO A CA 1
ATOM 1140 C C . PRO A 1 144 ? -2.686 -8.305 -10.719 1 94.69 144 PRO A C 1
ATOM 1142 O O . PRO A 1 144 ? -2.633 -7.105 -11.016 1 94.69 144 PRO A O 1
ATOM 1145 N N . ALA A 1 145 ? -1.743 -8.977 -10.148 1 92.69 145 ALA A N 1
ATOM 1146 C CA . ALA A 1 145 ? -0.436 -8.375 -9.906 1 92.69 145 ALA A CA 1
ATOM 1147 C C . ALA A 1 145 ? 0.678 -9.211 -10.531 1 92.69 145 ALA A C 1
ATOM 1149 O O . ALA A 1 145 ? 0.507 -10.406 -10.766 1 92.69 145 ALA A O 1
ATOM 1150 N N . ASN A 1 146 ? 1.761 -8.531 -10.805 1 87.19 146 ASN A N 1
ATOM 1151 C CA . ASN A 1 146 ? 2.939 -9.273 -11.242 1 87.19 146 ASN A CA 1
ATOM 1152 C C . ASN A 1 146 ? 3.416 -10.258 -10.18 1 87.19 146 ASN A C 1
ATOM 1154 O O . ASN A 1 146 ? 3.4 -9.945 -8.992 1 87.19 146 ASN A O 1
ATOM 1158 N N . VAL A 1 147 ? 3.809 -11.398 -10.719 1 87.38 147 VAL A N 1
ATOM 1159 C CA . VAL A 1 147 ? 4.355 -12.398 -9.805 1 87.38 147 VAL A CA 1
ATOM 1160 C C . VAL A 1 147 ? 5.863 -12.211 -9.68 1 87.38 147 VAL A C 1
ATOM 1162 O O . VAL A 1 147 ? 6.598 -12.32 -10.664 1 87.38 147 VAL A O 1
ATOM 1165 N N . PRO A 1 148 ? 6.32 -11.961 -8.43 1 87.62 148 PRO A N 1
ATOM 1166 C CA . PRO A 1 148 ? 7.773 -11.852 -8.273 1 87.62 148 PRO A CA 1
ATOM 1167 C C . PRO A 1 148 ? 8.492 -13.18 -8.508 1 87.62 148 PRO A C 1
ATOM 1169 O O . PRO A 1 148 ? 7.953 -14.242 -8.18 1 87.62 148 PRO A O 1
ATOM 1172 N N . MET A 1 149 ? 9.672 -13.07 -9.07 1 84.69 149 MET A N 1
ATOM 1173 C CA . MET A 1 149 ? 10.477 -14.281 -9.227 1 84.69 149 MET A CA 1
ATOM 1174 C C . MET A 1 149 ? 10.68 -14.977 -7.883 1 84.69 149 MET A C 1
ATOM 1176 O O . MET A 1 149 ? 11.078 -14.344 -6.902 1 84.69 149 MET A O 1
ATOM 1180 N N . PHE A 1 150 ? 10.266 -16.188 -7.828 1 78.88 150 PHE A N 1
ATOM 1181 C CA . PHE A 1 150 ? 10.375 -17.062 -6.672 1 78.88 150 PHE A CA 1
ATOM 1182 C C . PHE A 1 150 ? 9.531 -16.547 -5.516 1 78.88 150 PHE A C 1
ATOM 1184 O O . PHE A 1 150 ? 9.742 -16.938 -4.363 1 78.88 150 PHE A O 1
ATOM 1191 N N . GLY A 1 151 ? 8.727 -15.609 -5.754 1 78.75 151 GLY A N 1
ATOM 1192 C CA . GLY A 1 151 ? 7.82 -15.086 -4.738 1 78.75 151 GLY A CA 1
ATOM 1193 C C . GLY A 1 151 ? 6.395 -15.578 -4.902 1 78.75 151 GLY A C 1
ATOM 1194 O O . GLY A 1 151 ? 6.039 -16.125 -5.945 1 78.75 151 GLY A O 1
ATOM 1195 N N . PRO A 1 152 ? 5.648 -15.344 -3.879 1 81.88 152 PRO A N 1
ATOM 1196 C CA . PRO A 1 152 ? 4.246 -15.75 -3.969 1 81.88 152 PRO A CA 1
ATOM 1197 C C . PRO A 1 152 ? 3.426 -14.844 -4.887 1 81.88 152 PRO A C 1
ATOM 1199 O O . PRO A 1 152 ? 3.65 -13.633 -4.926 1 81.88 152 PRO A O 1
ATOM 1202 N N . PRO A 1 153 ? 2.527 -15.508 -5.695 1 90.44 153 PRO A N 1
ATOM 1203 C CA . PRO A 1 153 ? 1.577 -14.672 -6.434 1 90.44 153 PRO A CA 1
ATOM 1204 C C . PRO A 1 153 ? 0.632 -13.898 -5.516 1 90.44 153 PRO A C 1
ATOM 1206 O O . PRO A 1 153 ? 0.254 -14.398 -4.453 1 90.44 153 PRO A O 1
ATOM 1209 N N . SER A 1 154 ? 0.311 -12.664 -5.895 1 94.31 154 SER A N 1
ATOM 1210 C CA . SER A 1 154 ? -0.625 -11.844 -5.137 1 94.31 154 SER A CA 1
ATOM 1211 C C . SER A 1 154 ? -1.538 -11.047 -6.062 1 94.31 154 SER A C 1
ATOM 1213 O O . SER A 1 154 ? -1.302 -10.977 -7.273 1 94.31 154 SER A O 1
ATOM 1215 N N . LEU A 1 155 ? -2.6 -10.609 -5.504 1 96.94 155 LEU A N 1
ATOM 1216 C CA . LEU A 1 155 ? -3.459 -9.617 -6.141 1 96.94 155 LEU A CA 1
ATOM 1217 C C . LEU A 1 155 ? -3.217 -8.227 -5.559 1 96.94 155 LEU A C 1
ATOM 1219 O O . LEU A 1 155 ? -2.936 -8.094 -4.363 1 96.94 155 LEU A O 1
ATOM 1223 N N . ASN A 1 156 ? -3.314 -7.254 -6.395 1 97.38 156 ASN A N 1
ATOM 1224 C CA . ASN A 1 156 ? -3.398 -5.891 -5.879 1 97.38 156 ASN A CA 1
ATOM 1225 C C . ASN A 1 156 ? -4.738 -5.633 -5.191 1 97.38 156 ASN A C 1
ATOM 1227 O O . ASN A 1 156 ? -5.789 -6 -5.719 1 97.38 156 ASN A O 1
ATOM 1231 N N . PHE A 1 157 ? -4.688 -5.07 -4.07 1 98.31 157 PHE A N 1
ATOM 1232 C CA . PHE A 1 157 ? -5.871 -4.672 -3.314 1 98.31 157 PHE A CA 1
ATOM 1233 C C . PHE A 1 157 ? -5.828 -3.186 -2.984 1 98.31 157 PHE A C 1
ATOM 1235 O O . PHE A 1 157 ? -4.898 -2.717 -2.326 1 98.31 157 PHE A O 1
ATOM 1242 N N . THR A 1 158 ? -6.832 -2.428 -3.406 1 98.56 158 THR A N 1
ATOM 1243 C CA . THR A 1 158 ? -6.938 -1.01 -3.076 1 98.56 158 THR A CA 1
ATOM 1244 C C . THR A 1 158 ? -8.359 -0.656 -2.643 1 98.56 158 THR A C 1
ATOM 1246 O O . THR A 1 158 ? -9.32 -0.989 -3.334 1 98.56 158 THR A O 1
ATOM 1249 N N . SER A 1 159 ? -8.461 -0.077 -1.544 1 98.38 159 SER A N 1
ATOM 1250 C CA . SER A 1 159 ? -9.727 0.487 -1.082 1 98.38 159 SER A CA 1
ATOM 1251 C C . SER A 1 159 ? -9.648 2.006 -0.972 1 98.38 159 SER A C 1
ATOM 1253 O O . SER A 1 159 ? -8.766 2.539 -0.303 1 98.38 159 SER A O 1
ATOM 1255 N N . THR A 1 160 ? -10.516 2.689 -1.67 1 97.81 160 THR A N 1
ATOM 1256 C CA . THR A 1 160 ? -10.625 4.141 -1.58 1 97.81 160 THR A CA 1
ATOM 1257 C C . THR A 1 160 ? -12.016 4.551 -1.104 1 97.81 160 THR A C 1
ATOM 1259 O O . THR A 1 160 ? -13.016 4.238 -1.752 1 97.81 160 THR A O 1
ATOM 1262 N N . SER A 1 161 ? -12.078 5.207 -0.016 1 97.12 161 SER A N 1
ATOM 1263 C CA . SER A 1 161 ? -13.312 5.766 0.53 1 97.12 161 SER A CA 1
ATOM 1264 C C . SER A 1 161 ? -13.266 7.289 0.564 1 97.12 161 SER A C 1
ATOM 1266 O O . SER A 1 161 ? -12.219 7.875 0.863 1 97.12 161 SER A O 1
ATOM 1268 N N . TRP A 1 162 ? -14.445 7.852 0.261 1 95.12 162 TRP A N 1
ATOM 1269 C CA . TRP A 1 162 ? -14.391 9.312 0.265 1 95.12 162 TRP A CA 1
ATOM 1270 C C . TRP A 1 162 ? -15.766 9.906 0.554 1 95.12 162 TRP A C 1
ATOM 1272 O O . TRP A 1 162 ? -16.797 9.297 0.243 1 95.12 162 TRP A O 1
ATOM 1282 N N . PHE A 1 163 ? -15.773 10.93 1.238 1 93.5 163 PHE A N 1
ATOM 1283 C CA . PHE A 1 163 ? -16.891 11.875 1.366 1 93.5 163 PHE A CA 1
ATOM 1284 C C . PHE A 1 163 ? -16.375 13.312 1.361 1 93.5 163 PHE A C 1
ATOM 1286 O O . PHE A 1 163 ? -15.578 13.695 2.219 1 93.5 163 PHE A O 1
ATOM 1293 N N . GLU A 1 164 ? -16.781 14.016 0.293 1 85.88 164 GLU A N 1
ATOM 1294 C CA . GLU A 1 164 ? -16.234 15.352 0.092 1 85.88 164 GLU A CA 1
ATOM 1295 C C . GLU A 1 164 ? -14.703 15.32 0.071 1 85.88 164 GLU A C 1
ATOM 1297 O O . GLU A 1 164 ? -14.102 14.617 -0.74 1 85.88 164 GLU A O 1
ATOM 1302 N N . ASP A 1 165 ? -14.086 15.961 1.045 1 79.31 165 ASP A N 1
ATOM 1303 C CA . ASP A 1 165 ? -12.633 16.078 0.994 1 79.31 165 ASP A CA 1
ATOM 1304 C C . ASP A 1 165 ? -11.969 15.039 1.896 1 79.31 165 ASP A C 1
ATOM 1306 O O . ASP A 1 165 ? -10.742 14.977 1.973 1 79.31 165 ASP A O 1
ATOM 1310 N N . ASP A 1 166 ? -12.758 14.281 2.564 1 88.62 166 ASP A N 1
ATOM 1311 C CA . ASP A 1 166 ? -12.211 13.211 3.395 1 88.62 166 ASP A CA 1
ATOM 1312 C C . ASP A 1 166 ? -11.969 11.945 2.572 1 88.62 166 ASP A C 1
ATOM 1314 O O . ASP A 1 166 ? -12.914 11.242 2.215 1 88.62 166 ASP A O 1
ATOM 1318 N N . THR A 1 167 ? -10.711 11.672 2.23 1 92.5 167 THR A N 1
ATOM 1319 C CA . THR A 1 167 ? -10.359 10.516 1.414 1 92.5 167 THR A CA 1
ATOM 1320 C C . THR A 1 167 ? -9.438 9.57 2.182 1 92.5 167 THR A C 1
ATOM 1322 O O . THR A 1 167 ? -8.406 10 2.711 1 92.5 167 THR A O 1
ATOM 1325 N N . ARG A 1 168 ? -9.859 8.352 2.316 1 94.44 168 ARG A N 1
ATOM 1326 C CA . ARG A 1 168 ? -9.07 7.281 2.918 1 94.44 168 ARG A CA 1
ATOM 1327 C C . ARG A 1 168 ? -8.672 6.242 1.874 1 94.44 168 ARG A C 1
ATOM 1329 O O . ARG A 1 168 ? -9.5 5.809 1.071 1 94.44 168 ARG A O 1
ATOM 1336 N N . VAL A 1 169 ? -7.348 5.945 1.887 1 96.5 169 VAL A N 1
ATOM 1337 C CA . VAL A 1 169 ? -6.828 5.004 0.902 1 96.5 169 VAL A CA 1
ATOM 1338 C C . VAL A 1 169 ? -6.066 3.885 1.61 1 96.5 169 VAL A C 1
ATOM 1340 O O . VAL A 1 169 ? -5.293 4.141 2.535 1 96.5 169 VAL A O 1
ATOM 1343 N N . MET A 1 170 ? -6.348 2.68 1.215 1 97.19 170 MET A N 1
ATOM 1344 C CA . MET A 1 170 ? -5.629 1.49 1.662 1 97.19 170 MET A CA 1
ATOM 1345 C C . MET A 1 170 ? -5.078 0.707 0.474 1 97.19 170 MET A C 1
ATOM 1347 O O . MET A 1 170 ? -5.809 0.422 -0.477 1 97.19 170 MET A O 1
ATOM 1351 N N . HIS A 1 171 ? -3.777 0.439 0.539 1 97.81 171 HIS A N 1
ATOM 1352 C CA . HIS A 1 171 ? -3.121 -0.43 -0.431 1 97.81 171 HIS A CA 1
ATOM 1353 C C . HIS A 1 171 ? -2.736 -1.766 0.198 1 97.81 171 HIS A C 1
ATOM 1355 O O . HIS A 1 171 ? -2.32 -1.813 1.357 1 97.81 171 HIS A O 1
ATOM 1361 N N . GLY A 1 172 ? -2.832 -2.76 -0.644 1 97.44 172 GLY A N 1
ATOM 1362 C CA . GLY A 1 172 ? -2.396 -4.043 -0.118 1 97.44 172 GLY A CA 1
ATOM 1363 C C . GLY A 1 172 ? -2.285 -5.117 -1.185 1 97.44 172 GLY A C 1
ATOM 1364 O O . GLY A 1 172 ? -2.338 -4.82 -2.379 1 97.44 172 GLY A O 1
ATOM 1365 N N . PHE A 1 173 ? -2.035 -6.309 -0.658 1 97.06 173 PHE A N 1
ATOM 1366 C CA . PHE A 1 173 ? -1.906 -7.496 -1.496 1 97.06 173 PHE A CA 1
ATOM 1367 C C . PHE A 1 173 ? -2.646 -8.68 -0.879 1 97.06 173 PHE A C 1
ATOM 1369 O O . PHE A 1 173 ? -2.617 -8.867 0.339 1 97.06 173 PHE A O 1
ATOM 1376 N N . ILE A 1 174 ? -3.27 -9.461 -1.738 1 96.62 174 ILE A N 1
ATOM 1377 C CA . ILE A 1 174 ? -3.971 -10.672 -1.321 1 96.62 174 ILE A CA 1
ATOM 1378 C C . ILE A 1 174 ? -3.205 -11.906 -1.798 1 96.62 174 ILE A C 1
ATOM 1380 O O . ILE A 1 174 ? -2.848 -12.008 -2.975 1 96.62 174 ILE A O 1
ATOM 1384 N N . THR A 1 175 ? -3.016 -12.836 -0.937 1 93.19 175 THR A N 1
ATOM 1385 C CA . THR A 1 175 ? -2.32 -14.062 -1.308 1 93.19 175 THR A CA 1
ATOM 1386 C C . THR A 1 175 ? -3.064 -15.281 -0.783 1 93.19 175 THR A C 1
ATOM 1388 O O . THR A 1 175 ? -3.844 -15.18 0.167 1 93.19 175 THR A O 1
ATOM 1391 N N . LEU A 1 176 ? -2.836 -16.344 -1.504 1 91 176 LEU A N 1
ATOM 1392 C CA . LEU A 1 176 ? -3.312 -17.641 -1.042 1 91 176 LEU A CA 1
ATOM 1393 C C . LEU A 1 176 ? -2.148 -18.531 -0.616 1 91 176 LEU A C 1
ATOM 1395 O O . LEU A 1 176 ? -1.105 -18.562 -1.272 1 91 176 LEU A O 1
ATOM 1399 N N . LYS A 1 177 ? -2.363 -19.141 0.455 1 85.31 177 LYS A N 1
ATOM 1400 C CA . LYS A 1 177 ? -1.37 -20.125 0.865 1 85.31 177 LYS A CA 1
ATOM 1401 C C . LYS A 1 177 ? -1.374 -21.328 -0.072 1 85.31 177 LYS A C 1
ATOM 1403 O O . LYS A 1 177 ? -2.426 -21.922 -0.332 1 85.31 177 LYS A O 1
ATOM 1408 N N . PRO A 1 178 ? -0.208 -21.656 -0.504 1 76.31 178 PRO A N 1
ATOM 1409 C CA . PRO A 1 178 ? -0.173 -22.828 -1.39 1 76.31 178 PRO A CA 1
ATOM 1410 C C . PRO A 1 178 ? -0.614 -24.109 -0.691 1 76.31 178 PRO A C 1
ATOM 1412 O O . PRO A 1 178 ? -0.362 -24.281 0.503 1 76.31 178 PRO A O 1
ATOM 1415 N N . ASN A 1 179 ? -1.319 -24.969 -1.409 1 74.69 179 ASN A N 1
ATOM 1416 C CA . ASN A 1 179 ? -1.683 -26.312 -0.988 1 74.69 179 ASN A CA 1
ATOM 1417 C C . ASN A 1 179 ? -2.543 -26.297 0.272 1 74.69 179 ASN A C 1
ATOM 1419 O O . ASN A 1 179 ? -2.342 -27.109 1.179 1 74.69 179 ASN A O 1
ATOM 1423 N N . SER A 1 180 ? -3.244 -25.344 0.445 1 82.5 180 SER A N 1
ATOM 1424 C CA . SER A 1 180 ? -4.191 -25.281 1.555 1 82.5 180 SER A CA 1
ATOM 1425 C C . SER A 1 180 ? -5.621 -25.516 1.078 1 82.5 180 SER A C 1
ATOM 1427 O O . SER A 1 180 ? -6.02 -25.016 0.025 1 82.5 180 SER A O 1
ATOM 1429 N N . PHE A 1 181 ? -6.289 -26.453 1.86 1 83.88 181 PHE A N 1
ATOM 1430 C CA . PHE A 1 181 ? -7.68 -26.766 1.565 1 83.88 181 PHE A CA 1
ATOM 1431 C C . PHE A 1 181 ? -8.523 -26.75 2.836 1 83.88 181 PHE A C 1
ATOM 1433 O O . PHE A 1 181 ? -8.289 -27.531 3.756 1 83.88 181 PHE A O 1
ATOM 1440 N N . PRO A 1 182 ? -9.477 -25.922 3 1 90.62 182 PRO A N 1
ATOM 1441 C CA . PRO A 1 182 ? -9.758 -24.844 2.053 1 90.62 182 PRO A CA 1
ATOM 1442 C C . PRO A 1 182 ? -8.609 -23.844 1.938 1 90.62 182 PRO A C 1
ATOM 1444 O O . PRO A 1 182 ? -7.754 -23.781 2.822 1 90.62 182 PRO A O 1
ATOM 1447 N N . PRO A 1 183 ? -8.656 -23.078 0.818 1 91.56 183 PRO A N 1
ATOM 1448 C CA . PRO A 1 183 ? -7.57 -22.109 0.646 1 91.56 183 PRO A CA 1
ATOM 1449 C C . PRO A 1 183 ? -7.492 -21.109 1.795 1 91.56 183 PRO A C 1
ATOM 1451 O O . PRO A 1 183 ? -8.508 -20.531 2.184 1 91.56 183 PRO A O 1
ATOM 1454 N N . GLU A 1 184 ? -6.273 -20.984 2.316 1 93.44 184 GLU A N 1
ATOM 1455 C CA . GLU A 1 184 ? -5.984 -19.938 3.297 1 93.44 184 GLU A CA 1
ATOM 1456 C C . GLU A 1 184 ? -5.574 -18.641 2.613 1 93.44 184 GLU A C 1
ATOM 1458 O O . GLU A 1 184 ? -4.789 -18.656 1.661 1 93.44 184 GLU A O 1
ATOM 1463 N N . VAL A 1 185 ? -6.141 -17.547 3.166 1 94.81 185 VAL A N 1
ATOM 1464 C CA . VAL A 1 185 ? -5.957 -16.25 2.508 1 94.81 185 VAL A CA 1
ATOM 1465 C C . VAL A 1 185 ? -5.285 -15.273 3.469 1 94.81 185 VAL A C 1
ATOM 1467 O O . VAL A 1 185 ? -5.547 -15.297 4.672 1 94.81 185 VAL A O 1
ATOM 1470 N N . ALA A 1 186 ? -4.402 -14.461 2.932 1 94.19 186 ALA A N 1
ATOM 1471 C CA . ALA A 1 186 ? -3.809 -13.352 3.668 1 94.19 186 ALA A CA 1
ATOM 1472 C C . ALA A 1 186 ? -3.939 -12.047 2.889 1 94.19 186 ALA A C 1
ATOM 1474 O O . ALA A 1 186 ? -3.756 -12.023 1.669 1 94.19 186 ALA A O 1
ATOM 1475 N N . ILE A 1 187 ? -4.332 -10.977 3.615 1 96.06 187 ILE A N 1
ATOM 1476 C CA . ILE A 1 187 ? -4.277 -9.625 3.068 1 96.06 187 ILE A CA 1
ATOM 1477 C C . ILE A 1 187 ? -3.312 -8.773 3.895 1 96.06 187 ILE A C 1
ATOM 1479 O O . ILE A 1 187 ? -3.502 -8.609 5.102 1 96.06 187 ILE A O 1
ATOM 1483 N N . LEU A 1 188 ? -2.275 -8.359 3.285 1 95.56 188 LEU A N 1
ATOM 1484 C CA . LEU A 1 188 ? -1.375 -7.371 3.863 1 95.56 188 LEU A CA 1
ATOM 1485 C C . LEU A 1 188 ? -1.663 -5.98 3.305 1 95.56 188 LEU A C 1
ATOM 1487 O O . LEU A 1 188 ? -1.767 -5.805 2.088 1 95.56 188 LEU A O 1
ATOM 1491 N N . SER A 1 189 ? -1.829 -4.969 4.242 1 96.81 189 SER A N 1
ATOM 1492 C CA . SER A 1 189 ? -2.246 -3.666 3.734 1 96.81 189 SER A CA 1
ATOM 1493 C C . SER A 1 189 ? -1.66 -2.533 4.57 1 96.81 189 SER A C 1
ATOM 1495 O O . SER A 1 189 ? -1.172 -2.76 5.68 1 96.81 189 SER A O 1
ATOM 1497 N N . THR A 1 190 ? -1.612 -1.373 3.979 1 96.19 190 THR A N 1
ATOM 1498 C CA . THR A 1 190 ? -1.228 -0.116 4.609 1 96.19 190 THR A CA 1
ATOM 1499 C C . THR A 1 190 ? -2.146 1.017 4.16 1 96.19 190 THR A C 1
ATOM 1501 O O . THR A 1 190 ? -2.666 0.997 3.045 1 96.19 190 THR A O 1
ATOM 1504 N N . SER A 1 191 ? -2.365 2.01 5.027 1 95 191 SER A N 1
ATOM 1505 C CA . SER A 1 191 ? -3.32 3.061 4.699 1 95 191 SER A CA 1
ATOM 1506 C C . SER A 1 191 ? -2.771 4.438 5.051 1 95 191 SER A C 1
ATOM 1508 O O . SER A 1 191 ? -1.828 4.555 5.84 1 95 191 SER A O 1
ATOM 1510 N N . ASN A 1 192 ? -3.359 5.461 4.477 1 92.62 192 ASN A N 1
ATOM 1511 C CA . ASN A 1 192 ? -2.953 6.836 4.754 1 92.62 192 ASN A CA 1
ATOM 1512 C C . ASN A 1 192 ? -3.439 7.301 6.121 1 92.62 192 ASN A C 1
ATOM 1514 O O . ASN A 1 192 ? -3.211 8.445 6.512 1 92.62 192 ASN A O 1
ATOM 1518 N N . GLU A 1 193 ? -4.086 6.414 6.828 1 90.69 193 GLU A N 1
ATOM 1519 C CA . GLU A 1 193 ? -4.531 6.727 8.188 1 90.69 193 GLU A CA 1
ATOM 1520 C C . GLU A 1 193 ? -3.475 6.344 9.219 1 90.69 193 GLU A C 1
ATOM 1522 O O . GLU A 1 193 ? -3.646 6.594 10.414 1 90.69 193 GLU A O 1
ATOM 1527 N N . GLY A 1 194 ? -2.434 5.723 8.68 1 89.31 194 GLY A N 1
ATOM 1528 C CA . GLY A 1 194 ? -1.377 5.309 9.586 1 89.31 194 GLY A CA 1
ATOM 1529 C C . GLY A 1 194 ? -1.585 3.912 10.148 1 89.31 194 GLY A C 1
ATOM 1530 O O . GLY A 1 194 ? -1.26 3.648 11.305 1 89.31 194 GLY A O 1
ATOM 1531 N N . LEU A 1 195 ? -2.117 3.031 9.328 1 91 195 LEU A N 1
ATOM 1532 C CA . LEU A 1 195 ? -2.396 1.662 9.75 1 91 195 LEU A CA 1
ATOM 1533 C C . LEU A 1 195 ? -1.696 0.661 8.836 1 91 195 LEU A C 1
ATOM 1535 O O . LEU A 1 195 ? -1.745 0.791 7.609 1 91 195 LEU A O 1
ATOM 1539 N N . ASN A 1 196 ? -1.01 -0.293 9.422 1 92.62 196 ASN A N 1
ATOM 1540 C CA . ASN A 1 196 ? -0.609 -1.549 8.797 1 92.62 196 ASN A CA 1
ATOM 1541 C C . ASN A 1 196 ? -1.414 -2.727 9.344 1 92.62 196 ASN A C 1
ATOM 1543 O O . ASN A 1 196 ? -1.542 -2.891 10.555 1 92.62 196 ASN A O 1
ATOM 1547 N N . MET A 1 197 ? -1.905 -3.465 8.445 1 93.75 197 MET A N 1
ATOM 1548 C CA . MET A 1 197 ? -2.779 -4.539 8.914 1 93.75 197 MET A CA 1
ATOM 1549 C C . MET A 1 197 ? -2.484 -5.84 8.18 1 93.75 197 MET A C 1
ATOM 1551 O O . MET A 1 197 ? -2.094 -5.824 7.008 1 93.75 197 MET A O 1
ATOM 1555 N N . ILE A 1 198 ? -2.678 -6.926 8.875 1 93.5 198 ILE A N 1
ATOM 1556 C CA . ILE A 1 198 ? -2.709 -8.258 8.289 1 93.5 198 ILE A CA 1
ATOM 1557 C C . ILE A 1 198 ? -4.043 -8.938 8.609 1 93.5 198 ILE A C 1
ATOM 1559 O O . ILE A 1 198 ? -4.445 -9 9.773 1 93.5 198 ILE A O 1
ATOM 1563 N N . GLU A 1 199 ? -4.68 -9.336 7.637 1 95.81 199 GLU A N 1
ATOM 1564 C CA . GLU A 1 199 ? -5.879 -10.164 7.766 1 95.81 199 GLU A CA 1
ATOM 1565 C C . GLU A 1 199 ? -5.617 -11.594 7.305 1 95.81 199 GLU A C 1
ATOM 1567 O O . GLU A 1 199 ? -5 -11.812 6.262 1 95.81 199 GLU A O 1
ATOM 1572 N N . LEU A 1 200 ? -6.074 -12.508 8.102 1 94.62 200 LEU A N 1
ATOM 1573 C CA . LEU A 1 200 ? -5.977 -13.922 7.754 1 94.62 200 LEU A CA 1
ATOM 1574 C C . LEU A 1 200 ? -7.355 -14.578 7.738 1 94.62 200 LEU A C 1
ATOM 1576 O O . LEU A 1 200 ? -8.227 -14.219 8.531 1 94.62 200 LEU A O 1
ATOM 1580 N N . GLY A 1 201 ? -7.488 -15.539 6.836 1 96.25 201 GLY A N 1
ATOM 1581 C CA . GLY A 1 201 ? -8.758 -16.234 6.77 1 96.25 201 GLY A CA 1
ATOM 1582 C C . GLY A 1 201 ? -8.773 -17.359 5.746 1 96.25 201 GLY A C 1
ATOM 1583 O O . GLY A 1 201 ? -7.738 -17.969 5.477 1 96.25 201 GLY A O 1
ATOM 1584 N N . THR A 1 202 ? -10.055 -17.656 5.348 1 96.62 202 THR A N 1
ATOM 1585 C CA . THR A 1 202 ? -10.234 -18.766 4.43 1 96.62 202 THR A CA 1
ATOM 1586 C C . THR A 1 202 ? -11.227 -18.422 3.33 1 96.62 202 THR A C 1
ATOM 1588 O O . THR A 1 202 ? -12.039 -17.5 3.488 1 96.62 202 THR A O 1
ATOM 1591 N N . LEU A 1 203 ? -11.023 -19.047 2.291 1 96.12 203 LEU A N 1
ATOM 1592 C CA . LEU A 1 203 ? -11.953 -18.984 1.164 1 96.12 203 LEU A CA 1
ATOM 1593 C C . LEU A 1 203 ? -12.695 -20.312 1 1 96.12 203 LEU A C 1
ATOM 1595 O O . LEU A 1 203 ? -12.078 -21.344 0.717 1 96.12 203 LEU A O 1
ATOM 1599 N N . LYS A 1 204 ? -13.992 -20.281 1.271 1 93.5 204 LYS A N 1
ATOM 1600 C CA . LYS A 1 204 ? -14.844 -21.469 1.14 1 93.5 204 LYS A CA 1
ATOM 1601 C C . LYS A 1 204 ? -16.125 -21.141 0.392 1 93.5 204 LYS A C 1
ATOM 1603 O O . LYS A 1 204 ? -16.859 -20.203 0.763 1 93.5 204 LYS A O 1
ATOM 1608 N N . HIS A 1 205 ? -16.391 -21.938 -0.682 1 90.19 205 HIS A N 1
ATOM 1609 C CA . HIS A 1 205 ? -17.625 -21.766 -1.45 1 90.19 205 HIS A CA 1
ATOM 1610 C C . HIS A 1 205 ? -17.812 -20.312 -1.88 1 90.19 205 HIS A C 1
ATOM 1612 O O . HIS A 1 205 ? -18.875 -19.734 -1.682 1 90.19 205 HIS A O 1
ATOM 1618 N N . HIS A 1 206 ? -16.766 -19.656 -2.275 1 89.88 206 HIS A N 1
ATOM 1619 C CA . HIS A 1 206 ? -16.766 -18.281 -2.791 1 89.88 206 HIS A CA 1
ATOM 1620 C C . HIS A 1 206 ? -17.094 -17.281 -1.689 1 89.88 206 HIS A C 1
ATOM 1622 O O . HIS A 1 206 ? -17.734 -16.266 -1.944 1 89.88 206 HIS A O 1
ATOM 1628 N N . VAL A 1 207 ? -16.859 -17.734 -0.481 1 95.88 207 VAL A N 1
ATOM 1629 C CA . VAL A 1 207 ? -16.969 -16.828 0.659 1 95.88 207 VAL A CA 1
ATOM 1630 C C . VAL A 1 207 ? -15.594 -16.609 1.28 1 95.88 207 VAL A C 1
ATOM 1632 O O . VAL A 1 207 ? -14.93 -17.578 1.673 1 95.88 207 VAL A O 1
ATOM 1635 N N . LEU A 1 208 ? -15.211 -15.406 1.307 1 97.69 208 LEU A N 1
ATOM 1636 C CA . LEU A 1 208 ? -13.953 -15.039 1.947 1 97.69 208 LEU A CA 1
ATOM 1637 C C . LEU A 1 208 ? -14.195 -14.531 3.365 1 97.69 208 LEU A C 1
ATOM 1639 O O . LEU A 1 208 ? -14.836 -13.492 3.559 1 97.69 208 LEU A O 1
ATOM 1643 N N . THR A 1 209 ? -13.711 -15.305 4.32 1 98.25 209 THR A N 1
ATOM 1644 C CA . THR A 1 209 ? -13.812 -14.898 5.719 1 98.25 209 THR A CA 1
ATOM 1645 C C . THR A 1 209 ? -12.438 -14.516 6.27 1 98.25 209 THR A C 1
ATOM 1647 O O . THR A 1 209 ? -11.5 -15.312 6.219 1 98.25 209 THR A O 1
ATOM 1650 N N . LEU A 1 210 ? -12.375 -13.305 6.855 1 98 210 LEU A N 1
ATOM 1651 C CA . LEU A 1 210 ? -11.094 -12.773 7.297 1 98 210 LEU A CA 1
ATOM 1652 C C . LEU A 1 210 ? -11.18 -12.258 8.727 1 98 210 LEU A C 1
ATOM 1654 O O . LEU A 1 210 ? -12.219 -11.734 9.141 1 98 210 LEU A O 1
ATOM 1658 N N . ASN A 1 211 ? -10.086 -12.375 9.391 1 97.62 211 ASN A N 1
ATOM 1659 C CA . ASN A 1 211 ? -9.891 -11.781 10.711 1 97.62 211 ASN A CA 1
ATOM 1660 C C . ASN A 1 211 ? -8.617 -10.945 10.766 1 97.62 211 ASN A C 1
ATOM 1662 O O . ASN A 1 211 ? -7.59 -11.344 10.203 1 97.62 211 ASN A O 1
ATOM 1666 N N . VAL A 1 212 ? -8.758 -9.828 11.414 1 95.56 212 VAL A N 1
ATOM 1667 C CA . VAL A 1 212 ? -7.547 -9.047 11.641 1 95.56 212 VAL A CA 1
ATOM 1668 C C . VAL A 1 212 ? -6.613 -9.797 12.586 1 95.56 212 VAL A C 1
ATOM 1670 O O . VAL A 1 212 ? -6.992 -10.125 13.711 1 95.56 212 VAL A O 1
ATOM 1673 N N . SER A 1 213 ? -5.516 -10.086 12.141 1 92.12 213 SER A N 1
ATOM 1674 C CA . SER A 1 213 ? -4.539 -10.812 12.945 1 92.12 213 SER A CA 1
ATOM 1675 C C . SER A 1 213 ? -3.496 -9.875 13.531 1 92.12 213 SER A C 1
ATOM 1677 O O . SER A 1 213 ? -2.906 -10.172 14.578 1 92.12 213 SER A O 1
ATOM 1679 N N . TYR A 1 214 ? -3.217 -8.828 12.797 1 89.31 214 TYR A N 1
ATOM 1680 C CA . TYR A 1 214 ? -2.234 -7.844 13.242 1 89.31 214 TYR A CA 1
ATOM 1681 C C . TYR A 1 214 ? -2.619 -6.441 12.781 1 89.31 214 TYR A C 1
ATOM 1683 O O . TYR A 1 214 ? -3.078 -6.258 11.648 1 89.31 214 TYR A O 1
ATOM 1691 N N . MET A 1 215 ? -2.451 -5.488 13.68 1 89.06 215 MET A N 1
ATOM 1692 C CA . MET A 1 215 ? -2.654 -4.078 13.375 1 89.06 215 MET A CA 1
ATOM 1693 C C . MET A 1 215 ? -1.578 -3.217 14.031 1 89.06 215 MET A C 1
ATOM 1695 O O . MET A 1 215 ? -1.394 -3.266 15.242 1 89.06 215 MET A O 1
ATOM 1699 N N . GLN A 1 216 ? -0.821 -2.621 13.234 1 86.31 216 GLN A N 1
ATOM 1700 C CA . GLN A 1 216 ? 0.153 -1.647 13.719 1 86.31 216 GLN A CA 1
ATOM 1701 C C . GLN A 1 216 ? -0.263 -0.225 13.352 1 86.31 216 GLN A C 1
ATOM 1703 O O . GLN A 1 216 ? -0.657 0.039 12.219 1 86.31 216 GLN A O 1
ATOM 1708 N N . VAL A 1 217 ? -0.138 0.629 14.344 1 83.19 217 VAL A N 1
ATOM 1709 C CA . VAL A 1 217 ? -0.721 1.957 14.18 1 83.19 217 VAL A CA 1
ATOM 1710 C C . VAL A 1 217 ? 0.349 3.023 14.406 1 83.19 217 VAL A C 1
ATOM 1712 O O . VAL A 1 217 ? 1.239 2.852 15.242 1 83.19 217 VAL A O 1
ATOM 1715 N N . HIS A 1 218 ? 0.176 3.965 13.578 1 76 218 HIS A N 1
ATOM 1716 C CA . HIS A 1 218 ? 0.989 5.148 13.844 1 76 218 HIS A CA 1
ATOM 1717 C C . HIS A 1 218 ? 0.754 5.672 15.258 1 76 218 HIS A C 1
ATOM 1719 O O . HIS A 1 218 ? -0.385 5.707 15.727 1 76 218 HIS A O 1
ATOM 1725 N N . PRO A 1 219 ? 1.747 6.164 15.914 1 68.19 219 PRO A N 1
ATOM 1726 C CA . PRO A 1 219 ? 1.627 6.578 17.312 1 68.19 219 PRO A CA 1
ATOM 1727 C C . PRO A 1 219 ? 0.655 7.742 17.5 1 68.19 219 PRO A C 1
ATOM 1729 O O . PRO A 1 219 ? 0.122 7.934 18.594 1 68.19 219 PRO A O 1
ATOM 1732 N N . THR A 1 220 ? 0.385 8.477 16.469 1 65.12 220 THR A N 1
ATOM 1733 C CA . THR A 1 220 ? -0.446 9.664 16.641 1 65.12 220 THR A CA 1
ATOM 1734 C C . THR A 1 220 ? -1.912 9.344 16.359 1 65.12 220 THR A C 1
ATOM 1736 O O . THR A 1 220 ? -2.775 10.219 16.469 1 65.12 220 THR A O 1
ATOM 1739 N N . MET A 1 221 ? -2.131 8.18 16.031 1 73.75 221 MET A N 1
ATOM 1740 C CA . MET A 1 221 ? -3.516 7.824 15.742 1 73.75 221 MET A CA 1
ATOM 1741 C C . MET A 1 221 ? -4.348 7.762 17.016 1 73.75 221 MET A C 1
ATOM 1743 O O . MET A 1 221 ? -3.871 7.297 18.047 1 73.75 221 MET A O 1
ATOM 1747 N N . ASP A 1 222 ? -5.559 8.219 16.875 1 73.88 222 ASP A N 1
ATOM 1748 C CA . ASP A 1 222 ? -6.5 8.141 17.984 1 73.88 222 ASP A CA 1
ATOM 1749 C C . ASP A 1 222 ? -6.906 6.695 18.266 1 73.88 222 ASP A C 1
ATOM 1751 O O . ASP A 1 222 ? -7.605 6.078 17.453 1 73.88 222 ASP A O 1
ATOM 1755 N N . SER A 1 223 ? -6.535 6.227 19.391 1 74.88 223 SER A N 1
ATOM 1756 C CA . SER A 1 223 ? -6.773 4.828 19.734 1 74.88 223 SER A CA 1
ATOM 1757 C C . SER A 1 223 ? -8.266 4.543 19.891 1 74.88 223 SER A C 1
ATOM 1759 O O . SER A 1 223 ? -8.695 3.395 19.766 1 74.88 223 SER A O 1
ATOM 1761 N N . LYS A 1 224 ? -9.023 5.594 20.141 1 77.94 224 LYS A N 1
ATOM 1762 C CA . LYS A 1 224 ? -10.445 5.402 20.391 1 77.94 224 LYS A CA 1
ATOM 1763 C C . LYS A 1 224 ? -11.18 4.98 19.125 1 77.94 224 LYS A C 1
ATOM 1765 O O . LYS A 1 224 ? -12.266 4.398 19.188 1 77.94 224 LYS A O 1
ATOM 1770 N N . VAL A 1 225 ? -10.602 5.285 18.016 1 82.19 225 VAL A N 1
ATOM 1771 C CA . VAL A 1 225 ? -11.305 5.016 16.766 1 82.19 225 VAL A CA 1
ATOM 1772 C C . VAL A 1 225 ? -10.859 3.67 16.203 1 82.19 225 VAL A C 1
ATOM 1774 O O . VAL A 1 225 ? -11.383 3.211 15.188 1 82.19 225 VAL A O 1
ATOM 1777 N N . LEU A 1 226 ? -9.961 3.041 16.922 1 87.94 226 LEU A N 1
ATOM 1778 C CA . LEU A 1 226 ? -9.391 1.792 16.438 1 87.94 226 LEU A CA 1
ATOM 1779 C C . LEU A 1 226 ? -10.086 0.589 17.062 1 87.94 226 LEU A C 1
ATOM 1781 O O . LEU A 1 226 ? -10.242 0.527 18.281 1 87.94 226 LEU A O 1
ATOM 1785 N N . PRO A 1 227 ? -10.492 -0.324 16.219 1 93.12 227 PRO A N 1
ATOM 1786 C CA . PRO A 1 227 ? -11.016 -1.554 16.828 1 93.12 227 PRO A CA 1
ATOM 1787 C C . PRO A 1 227 ? -9.922 -2.43 17.422 1 93.12 227 PRO A C 1
ATOM 1789 O O . PRO A 1 227 ? -8.789 -2.438 16.938 1 93.12 227 PRO A O 1
ATOM 1792 N N . LEU A 1 228 ? -10.234 -3.184 18.469 1 91.06 228 LEU A N 1
ATOM 1793 C CA . LEU A 1 228 ? -9.344 -4.168 19.062 1 91.06 228 LEU A CA 1
ATOM 1794 C C . LEU A 1 228 ? -9.25 -5.418 18.188 1 91.06 228 LEU A C 1
ATOM 1796 O O . LEU A 1 228 ? -8.242 -6.129 18.219 1 91.06 228 LEU A O 1
ATOM 1800 N N . GLY A 1 229 ? -10.297 -5.672 17.531 1 94.62 229 GLY A N 1
ATOM 1801 C CA . GLY A 1 229 ? -10.422 -6.773 16.594 1 94.62 229 GLY A CA 1
ATOM 1802 C C . GLY A 1 229 ? -11.539 -6.574 15.586 1 94.62 229 GLY A C 1
ATOM 1803 O O . GLY A 1 229 ? -12.477 -5.809 15.828 1 94.62 229 GLY A O 1
ATOM 1804 N N . ALA A 1 230 ? -11.367 -7.227 14.516 1 97.56 230 ALA A N 1
ATOM 1805 C CA . ALA A 1 230 ? -12.414 -7.125 13.5 1 97.56 230 ALA A CA 1
ATOM 1806 C C . ALA A 1 230 ? -12.422 -8.344 12.594 1 97.56 230 ALA A C 1
ATOM 1808 O O . ALA A 1 230 ? -11.383 -8.984 12.383 1 97.56 230 ALA A O 1
ATOM 1809 N N . THR A 1 231 ? -13.562 -8.68 12.148 1 98.12 231 THR A N 1
ATOM 1810 C CA . THR A 1 231 ? -13.758 -9.719 11.141 1 98.12 231 THR A CA 1
ATOM 1811 C C . THR A 1 231 ? -14.594 -9.203 9.984 1 98.12 231 THR A C 1
ATOM 1813 O O . THR A 1 231 ? -15.445 -8.328 10.164 1 98.12 231 THR A O 1
ATOM 1816 N N . ARG A 1 232 ? -14.258 -9.703 8.82 1 98.25 232 ARG A N 1
ATOM 1817 C CA . ARG A 1 232 ? -15.141 -9.375 7.703 1 98.25 232 ARG A CA 1
ATOM 1818 C C . ARG A 1 232 ? -15.297 -10.562 6.762 1 98.25 232 ARG A C 1
ATOM 1820 O O . ARG A 1 232 ? -14.422 -11.438 6.703 1 98.25 232 ARG A O 1
ATOM 1827 N N . ARG A 1 233 ? -16.406 -10.531 6.199 1 98.12 233 ARG A N 1
ATOM 1828 C CA . ARG A 1 233 ? -16.797 -11.578 5.254 1 98.12 233 ARG A CA 1
ATOM 1829 C C . ARG A 1 233 ? -17.234 -10.977 3.926 1 98.12 233 ARG A C 1
ATOM 1831 O O . ARG A 1 233 ? -18.047 -10.039 3.896 1 98.12 233 ARG A O 1
ATOM 1838 N N . LEU A 1 234 ? -16.703 -11.477 2.863 1 98.19 234 LEU A N 1
ATOM 1839 C CA . LEU A 1 234 ? -17.062 -11.039 1.52 1 98.19 234 LEU A CA 1
ATOM 1840 C C . LEU A 1 234 ? -17.625 -12.203 0.699 1 98.19 234 LEU A C 1
ATOM 1842 O O . LEU A 1 234 ? -17.016 -13.273 0.642 1 98.19 234 LEU A O 1
ATOM 1846 N N . ARG A 1 235 ? -18.719 -11.977 0.025 1 96.31 235 ARG A N 1
ATOM 1847 C CA . ARG A 1 235 ? -19.297 -13.023 -0.81 1 96.31 235 ARG A CA 1
ATOM 1848 C C . ARG A 1 235 ? -20.062 -12.43 -1.986 1 96.31 235 ARG A C 1
ATOM 1850 O O . ARG A 1 235 ? -20.594 -11.328 -1.886 1 96.31 235 ARG A O 1
ATOM 1857 N N . ARG A 1 236 ? -20.141 -13.203 -3.021 1 93.44 236 ARG A N 1
ATOM 1858 C CA . ARG A 1 236 ? -20.938 -12.805 -4.176 1 93.44 236 ARG A CA 1
ATOM 1859 C C . ARG A 1 236 ? -22.422 -13.125 -3.951 1 93.44 236 ARG A C 1
ATOM 1861 O O . ARG A 1 236 ? -22.75 -14.195 -3.443 1 93.44 236 ARG A O 1
ATOM 1868 N N . VAL A 1 237 ? -23.188 -12.156 -4.207 1 92.69 237 VAL A N 1
ATOM 1869 C CA . VAL A 1 237 ? -24.641 -12.297 -4.207 1 92.69 237 VAL A CA 1
ATOM 1870 C C . VAL A 1 237 ? -25.203 -11.797 -5.531 1 92.69 237 VAL A C 1
ATOM 1872 O O . VAL A 1 237 ? -25.453 -10.602 -5.691 1 92.69 237 VAL A O 1
ATOM 1875 N N . GLY A 1 238 ? -25.469 -12.758 -6.441 1 88.94 238 GLY A N 1
ATOM 1876 C CA . GLY A 1 238 ? -25.812 -12.336 -7.785 1 88.94 238 GLY A CA 1
ATOM 1877 C C . GLY A 1 238 ? -24.703 -11.57 -8.477 1 88.94 238 GLY A C 1
ATOM 1878 O O . GLY A 1 238 ? -23.578 -12.062 -8.594 1 88.94 238 GLY A O 1
ATOM 1879 N N . ASN A 1 239 ? -25.016 -10.398 -8.828 1 89.69 239 ASN A N 1
ATOM 1880 C CA . ASN A 1 239 ? -24.031 -9.57 -9.508 1 89.69 239 ASN A CA 1
ATOM 1881 C C . ASN A 1 239 ? -23.375 -8.578 -8.547 1 89.69 239 ASN A C 1
ATOM 1883 O O . ASN A 1 239 ? -22.656 -7.676 -8.977 1 89.69 239 ASN A O 1
ATOM 1887 N N . LEU A 1 240 ? -23.688 -8.836 -7.297 1 96.06 240 LEU A N 1
ATOM 1888 C CA . LEU A 1 240 ? -23.172 -7.914 -6.293 1 96.06 240 LEU A CA 1
ATOM 1889 C C . LEU A 1 240 ? -22.141 -8.602 -5.398 1 96.06 240 LEU A C 1
ATOM 1891 O O . LEU A 1 240 ? -22.031 -9.828 -5.41 1 96.06 240 LEU A O 1
ATOM 1895 N N . LEU A 1 241 ? -21.328 -7.828 -4.77 1 97.25 241 LEU A N 1
ATOM 1896 C CA . LEU A 1 241 ? -20.453 -8.266 -3.697 1 97.25 241 LEU A CA 1
ATOM 1897 C C . LEU A 1 241 ? -20.953 -7.773 -2.344 1 97.25 241 LEU A C 1
ATOM 1899 O O . LEU A 1 241 ? -21.141 -6.57 -2.146 1 97.25 241 LEU A O 1
ATOM 1903 N N . GLU A 1 242 ? -21.188 -8.68 -1.499 1 97.88 242 GLU A N 1
ATOM 1904 C CA . GLU A 1 242 ? -21.641 -8.352 -0.15 1 97.88 242 GLU A CA 1
ATOM 1905 C C . GLU A 1 242 ? -20.484 -8.414 0.848 1 97.88 242 GLU A C 1
ATOM 1907 O O . GLU A 1 242 ? -19.719 -9.375 0.851 1 97.88 242 GLU A O 1
ATOM 1912 N N . MET A 1 243 ? -20.391 -7.441 1.68 1 98.31 243 MET A N 1
ATOM 1913 C CA . MET A 1 243 ? -19.422 -7.441 2.775 1 98.31 243 MET A CA 1
ATOM 1914 C C . MET A 1 243 ? -20.125 -7.285 4.121 1 98.31 243 MET A C 1
ATOM 1916 O O . MET A 1 243 ? -20.922 -6.367 4.305 1 98.31 243 MET A O 1
ATOM 1920 N N . THR A 1 244 ? -19.844 -8.164 4.977 1 98.5 244 THR A N 1
ATOM 1921 C CA . THR A 1 244 ? -20.297 -8.047 6.359 1 98.5 244 THR A CA 1
ATOM 1922 C C . THR A 1 244 ? -19.109 -7.848 7.293 1 98.5 244 THR A C 1
ATOM 1924 O O . THR A 1 244 ? -18.094 -8.539 7.176 1 98.5 244 THR A O 1
ATOM 1927 N N . VAL A 1 245 ? -19.312 -6.898 8.203 1 98.5 245 VAL A N 1
ATOM 1928 C CA . VAL A 1 245 ? -18.203 -6.527 9.086 1 98.5 245 VAL A CA 1
ATOM 1929 C C . VAL A 1 245 ? -18.672 -6.57 10.539 1 98.5 245 VAL A C 1
ATOM 1931 O O . VAL A 1 245 ? -19.797 -6.18 10.852 1 98.5 245 VAL A O 1
ATOM 1934 N N . ALA A 1 246 ? -17.828 -7.059 11.375 1 98.44 246 ALA A N 1
ATOM 1935 C CA . ALA A 1 246 ? -17.953 -6.902 12.82 1 98.44 246 ALA A CA 1
ATOM 1936 C C . ALA A 1 246 ? -16.656 -6.379 13.438 1 98.44 246 ALA A C 1
ATOM 1938 O O . ALA A 1 246 ? -15.594 -6.977 13.25 1 98.44 246 ALA A O 1
ATOM 1939 N N . LYS A 1 247 ? -16.797 -5.297 14.156 1 97.44 247 LYS A N 1
ATOM 1940 C CA . LYS A 1 247 ? -15.648 -4.707 14.852 1 97.44 247 LYS A CA 1
ATOM 1941 C C . LYS A 1 247 ? -15.852 -4.738 16.359 1 97.44 247 LYS A C 1
ATOM 1943 O O . LYS A 1 247 ? -16.938 -4.414 16.859 1 97.44 247 LYS A O 1
ATOM 1948 N N . LEU A 1 248 ? -14.844 -5.09 17.062 1 96.88 248 LEU A N 1
ATOM 1949 C CA . LEU A 1 248 ? -14.852 -5.109 18.516 1 96.88 248 LEU A CA 1
ATOM 1950 C C . LEU A 1 248 ? -14.062 -3.93 19.078 1 96.88 248 LEU A C 1
ATOM 1952 O O . LEU A 1 248 ? -12.898 -3.725 18.703 1 96.88 248 LEU A O 1
ATOM 1956 N N . PHE A 1 249 ? -14.789 -3.188 19.906 1 94.31 249 PHE A N 1
ATOM 1957 C CA . PHE A 1 249 ? -14.148 -2.053 20.547 1 94.31 249 PHE A CA 1
ATOM 1958 C C . PHE A 1 249 ? -13.984 -2.301 22.047 1 94.31 249 PHE A C 1
ATOM 1960 O O . PHE A 1 249 ? -14.336 -3.371 22.547 1 94.31 249 PHE A O 1
ATOM 1967 N N . SER A 1 250 ? -13.352 -1.294 22.609 1 89.12 250 SER A N 1
ATOM 1968 C CA . SER A 1 250 ? -13.188 -1.394 24.062 1 89.12 250 SER A CA 1
ATOM 1969 C C . SER A 1 250 ? -14.531 -1.545 24.766 1 89.12 250 SER A C 1
ATOM 1971 O O . SER A 1 250 ? -15.57 -1.234 24.188 1 89.12 250 SER A O 1
ATOM 1973 N N . GLU A 1 251 ? -14.547 -2.078 25.938 1 91.19 251 GLU A N 1
ATOM 1974 C CA . GLU A 1 251 ? -15.734 -2.295 26.766 1 91.19 251 GLU A CA 1
ATOM 1975 C C . GLU A 1 251 ? -16.719 -3.225 26.062 1 91.19 251 GLU A C 1
ATOM 1977 O O . GLU A 1 251 ? -17.938 -3.062 26.188 1 91.19 251 GLU A O 1
ATOM 1982 N N . ASN A 1 252 ? -16.266 -4.016 25.203 1 89.5 252 ASN A N 1
ATOM 1983 C CA . ASN A 1 252 ? -17 -5.059 24.5 1 89.5 252 ASN A CA 1
ATOM 1984 C C . ASN A 1 252 ? -18.078 -4.469 23.594 1 89.5 252 ASN A C 1
ATOM 1986 O O . ASN A 1 252 ? -19.125 -5.086 23.391 1 89.5 252 ASN A O 1
ATOM 1990 N N . LYS A 1 253 ? -17.828 -3.25 23.219 1 93.88 253 LYS A N 1
ATOM 1991 C CA . LYS A 1 253 ? -18.734 -2.662 22.219 1 93.88 253 LYS A CA 1
ATOM 1992 C C . LYS A 1 253 ? -18.5 -3.258 20.844 1 93.88 253 LYS A C 1
ATOM 1994 O O . LYS A 1 253 ? -17.344 -3.357 20.391 1 93.88 253 LYS A O 1
ATOM 1999 N N . VAL A 1 254 ? -19.625 -3.729 20.266 1 95.5 254 VAL A N 1
ATOM 2000 C CA . VAL A 1 254 ? -19.5 -4.336 18.938 1 95.5 254 VAL A CA 1
ATOM 2001 C C . VAL A 1 254 ? -20.25 -3.49 17.906 1 95.5 254 VAL A C 1
ATOM 2003 O O . VAL A 1 254 ? -21.375 -3.041 18.172 1 95.5 254 VAL A O 1
ATOM 2006 N N . SER A 1 255 ? -19.625 -3.139 16.797 1 95.94 255 SER A N 1
ATOM 2007 C CA . SER A 1 255 ? -20.25 -2.48 15.656 1 95.94 255 SER A CA 1
ATOM 2008 C C . SER A 1 255 ? -20.344 -3.424 14.461 1 95.94 255 SER A C 1
ATOM 2010 O O . SER A 1 255 ? -19.344 -4.055 14.086 1 95.94 255 SER A O 1
ATOM 2012 N N . GLN A 1 256 ? -21.531 -3.623 13.984 1 97.31 256 GLN A N 1
ATOM 2013 C CA . GLN A 1 256 ? -21.734 -4.512 12.844 1 97.31 256 GLN A CA 1
ATOM 2014 C C . GLN A 1 256 ? -22.469 -3.791 11.711 1 97.31 256 GLN A C 1
ATOM 2016 O O . GLN A 1 256 ? -23.359 -2.98 11.961 1 97.31 256 GLN A O 1
ATOM 2021 N N . PHE A 1 257 ? -22.047 -4.121 10.484 1 97.38 257 PHE A N 1
ATOM 2022 C CA . PHE A 1 257 ? -22.75 -3.553 9.352 1 97.38 257 PHE A CA 1
ATOM 2023 C C . PHE A 1 257 ? -22.562 -4.41 8.102 1 97.38 257 PHE A C 1
ATOM 2025 O O . PHE A 1 257 ? -21.703 -5.297 8.078 1 97.38 257 PHE A O 1
ATOM 2032 N N . LYS A 1 258 ? -23.406 -4.148 7.16 1 97.31 258 LYS A N 1
ATOM 2033 C CA . LYS A 1 258 ? -23.375 -4.82 5.863 1 97.31 258 LYS A CA 1
ATOM 2034 C C . LYS A 1 258 ? -23.344 -3.809 4.719 1 97.31 258 LYS A C 1
ATOM 2036 O O . LYS A 1 258 ? -24.016 -2.771 4.785 1 97.31 258 LYS A O 1
ATOM 2041 N N . LYS A 1 259 ? -22.547 -4.098 3.738 1 97.25 259 LYS A N 1
ATOM 2042 C CA . LYS A 1 259 ? -22.469 -3.264 2.543 1 97.25 259 LYS A CA 1
ATOM 2043 C C . LYS A 1 259 ? -22.609 -4.105 1.277 1 97.25 259 LYS A C 1
ATOM 2045 O O . LYS A 1 259 ? -22.141 -5.246 1.229 1 97.25 259 LYS A O 1
ATOM 2050 N N . MET A 1 260 ? -23.219 -3.461 0.274 1 97.62 260 MET A N 1
ATOM 2051 C CA . MET A 1 260 ? -23.328 -4.066 -1.05 1 97.62 260 MET A CA 1
ATOM 2052 C C . MET A 1 260 ? -22.531 -3.266 -2.078 1 97.62 260 MET A C 1
ATOM 2054 O O . MET A 1 260 ? -22.656 -2.039 -2.137 1 97.62 260 MET A O 1
ATOM 2058 N N . PHE A 1 261 ? -21.781 -3.969 -2.844 1 98.25 261 PHE A N 1
ATOM 2059 C CA . PHE A 1 261 ? -20.984 -3.346 -3.891 1 98.25 261 PHE A CA 1
ATOM 2060 C C . PHE A 1 261 ? -21.453 -3.789 -5.27 1 98.25 261 PHE A C 1
ATOM 2062 O O . PHE A 1 261 ? -21.781 -4.961 -5.473 1 98.25 261 PHE A O 1
ATOM 2069 N N . LYS A 1 262 ? -21.422 -2.844 -6.188 1 98 262 LYS A N 1
ATOM 2070 C CA . LYS A 1 262 ? -21.656 -3.129 -7.598 1 98 262 LYS A CA 1
ATOM 2071 C C . LYS A 1 262 ? -20.359 -3.119 -8.391 1 98 262 LYS A C 1
ATOM 2073 O O . LYS A 1 262 ? -19.531 -2.225 -8.219 1 98 262 LYS A O 1
ATOM 2078 N N . LYS A 1 263 ? -20.25 -4.09 -9.25 1 96.75 263 LYS A N 1
ATOM 2079 C CA . LYS A 1 263 ? -19.062 -4.109 -10.102 1 96.75 263 LYS A CA 1
ATOM 2080 C C . LYS A 1 263 ? -19.125 -3.027 -11.172 1 96.75 263 LYS A C 1
ATOM 2082 O O . LYS A 1 263 ? -20.125 -2.93 -11.898 1 96.75 263 LYS A O 1
ATOM 2087 N N . ILE A 1 264 ? -18.047 -2.258 -11.289 1 97.69 264 ILE A N 1
ATOM 2088 C CA . ILE A 1 264 ? -18.094 -1.161 -12.25 1 97.69 264 ILE A CA 1
ATOM 2089 C C . ILE A 1 264 ? -17.031 -1.365 -13.32 1 97.69 264 ILE A C 1
ATOM 2091 O O . ILE A 1 264 ? -17.047 -0.686 -14.352 1 97.69 264 ILE A O 1
ATOM 2095 N N . ALA A 1 265 ? -16.109 -2.256 -13.125 1 96.31 265 ALA A N 1
ATOM 2096 C CA . ALA A 1 265 ? -15.086 -2.619 -14.109 1 96.31 265 ALA A CA 1
ATOM 2097 C C . ALA A 1 265 ? -14.562 -4.031 -13.859 1 96.31 265 ALA A C 1
ATOM 2099 O O . ALA A 1 265 ? -14.617 -4.531 -12.734 1 96.31 265 ALA A O 1
ATOM 2100 N N . ASP A 1 266 ? -14.078 -4.625 -14.93 1 92.69 266 ASP A N 1
ATOM 2101 C CA . ASP A 1 266 ? -13.523 -5.973 -14.844 1 92.69 266 ASP A CA 1
ATOM 2102 C C . ASP A 1 266 ? -12.07 -6 -15.336 1 92.69 266 ASP A C 1
ATOM 2104 O O . ASP A 1 266 ? -11.625 -5.078 -16.016 1 92.69 266 ASP A O 1
ATOM 2108 N N . TYR A 1 267 ? -11.398 -6.945 -14.898 1 91.25 267 TYR A N 1
ATOM 2109 C CA . TYR A 1 267 ? -10.055 -7.18 -15.406 1 91.25 267 TYR A CA 1
ATOM 2110 C C . TYR A 1 267 ? -10.008 -8.43 -16.266 1 91.25 267 TYR A C 1
ATOM 2112 O O . TYR A 1 267 ? -10.656 -9.43 -15.961 1 91.25 267 TYR A O 1
ATOM 2120 N N . ALA A 1 268 ? -9.305 -8.227 -17.391 1 79.19 268 ALA A N 1
ATOM 2121 C CA . ALA A 1 268 ? -9.008 -9.406 -18.203 1 79.19 268 ALA A CA 1
ATOM 2122 C C . ALA A 1 268 ? -7.875 -10.219 -17.578 1 79.19 268 ALA A C 1
ATOM 2124 O O . ALA A 1 268 ? -6.945 -9.664 -17 1 79.19 268 ALA A O 1
ATOM 2125 N N . PHE A 1 269 ? -8.156 -11.531 -17.562 1 72.69 269 PHE A N 1
ATOM 2126 C CA . PHE A 1 269 ? -7.039 -12.328 -17.062 1 72.69 269 PHE A CA 1
ATOM 2127 C C . PHE A 1 269 ? -6.879 -13.609 -17.875 1 72.69 269 PHE A C 1
ATOM 2129 O O . PHE A 1 269 ? -5.762 -14 -18.219 1 72.69 269 PHE A O 1
ATOM 2136 N N . MET B 1 1 ? -3.275 4.473 36 1 18.33 1 MET B N 1
ATOM 2137 C CA . MET B 1 1 ? -3.545 5.879 35.719 1 18.33 1 MET B CA 1
ATOM 2138 C C . MET B 1 1 ? -2.848 6.32 34.438 1 18.33 1 MET B C 1
ATOM 2140 O O . MET B 1 1 ? -1.66 6.648 34.469 1 18.33 1 MET B O 1
ATOM 2144 N N . TRP B 1 2 ? -2.986 5.566 33.344 1 20.41 2 TRP B N 1
ATOM 2145 C CA . TRP B 1 2 ? -2.385 5.664 32.031 1 20.41 2 TRP B CA 1
ATOM 2146 C C . TRP B 1 2 ? -2.635 7.039 31.422 1 20.41 2 TRP B C 1
ATOM 2148 O O . TRP B 1 2 ? -3.785 7.422 31.188 1 20.41 2 TRP B O 1
ATOM 2158 N N . SER B 1 3 ? -1.798 8.07 31.812 1 25.23 3 SER B N 1
ATOM 2159 C CA . SER B 1 3 ? -1.781 9.477 31.422 1 25.23 3 SER B CA 1
ATOM 2160 C C . SER B 1 3 ? -1.904 9.641 29.922 1 25.23 3 SER B C 1
ATOM 2162 O O . SER B 1 3 ? -1.313 8.875 29.156 1 25.23 3 SER B O 1
ATOM 2164 N N . GLY B 1 4 ? -3.051 9.938 29.375 1 29.27 4 GLY B N 1
ATOM 2165 C CA . GLY B 1 4 ? -3.523 10.406 28.094 1 29.27 4 GLY B CA 1
ATOM 2166 C C . GLY B 1 4 ? -2.488 11.219 27.328 1 29.27 4 GLY B C 1
ATOM 2167 O O . GLY B 1 4 ? -1.965 12.211 27.859 1 29.27 4 GLY B O 1
ATOM 2168 N N . SER B 1 5 ? -1.6 10.57 26.688 1 33.88 5 SER B N 1
ATOM 2169 C CA . SER B 1 5 ? -0.478 11.211 26.016 1 33.88 5 SER B CA 1
ATOM 2170 C C . SER B 1 5 ? -0.889 12.555 25.422 1 33.88 5 SER B C 1
ATOM 2172 O O . SER B 1 5 ? -1.868 12.633 24.672 1 33.88 5 SER B O 1
ATOM 2174 N N . LYS B 1 6 ? -0.729 13.609 26.141 1 35.12 6 LYS B N 1
ATOM 2175 C CA . LYS B 1 6 ? -0.852 15.031 25.812 1 35.12 6 LYS B CA 1
ATOM 2176 C C . LYS B 1 6 ? -0.335 15.312 24.406 1 35.12 6 LYS B C 1
ATOM 2178 O O . LYS B 1 6 ? 0.801 14.969 24.078 1 35.12 6 LYS B O 1
ATOM 2183 N N . THR B 1 7 ? -1.112 15.219 23.422 1 36.81 7 THR B N 1
ATOM 2184 C CA . THR B 1 7 ? -0.807 15.836 22.141 1 36.81 7 THR B CA 1
ATOM 2185 C C . THR B 1 7 ? 0.03 17.094 22.328 1 36.81 7 THR B C 1
ATOM 2187 O O . THR B 1 7 ? -0.487 18.125 22.75 1 36.81 7 THR B O 1
ATOM 2190 N N . THR B 1 8 ? 1.163 16.969 22.859 1 38.44 8 THR B N 1
ATOM 2191 C CA . THR B 1 8 ? 2.033 18.141 22.953 1 38.44 8 THR B CA 1
ATOM 2192 C C . THR B 1 8 ? 1.974 18.953 21.672 1 38.44 8 THR B C 1
ATOM 2194 O O . THR B 1 8 ? 2.412 18.5 20.609 1 38.44 8 THR B O 1
ATOM 2197 N N . GLN B 1 9 ? 0.838 19.578 21.469 1 43.25 9 GLN B N 1
ATOM 2198 C CA . GLN B 1 9 ? 0.504 20.516 20.391 1 43.25 9 GLN B CA 1
ATOM 2199 C C . GLN B 1 9 ? 1.631 21.516 20.172 1 43.25 9 GLN B C 1
ATOM 2201 O O . GLN B 1 9 ? 2.379 21.828 21.094 1 43.25 9 GLN B O 1
ATOM 2206 N N . LEU B 1 10 ? 2.117 21.656 18.969 1 49.94 10 LEU B N 1
ATOM 2207 C CA . LEU B 1 10 ? 3.131 22.609 18.531 1 49.94 10 LEU B CA 1
ATOM 2208 C C . LEU B 1 10 ? 2.889 23.984 19.141 1 49.94 10 LEU B C 1
ATOM 2210 O O . LEU B 1 10 ? 1.839 24.594 18.922 1 49.94 10 LEU B O 1
ATOM 2214 N N . VAL B 1 11 ? 3.443 24.328 20.281 1 57.91 11 VAL B N 1
ATOM 2215 C CA . VAL B 1 11 ? 3.359 25.703 20.766 1 57.91 11 VAL B CA 1
ATOM 2216 C C . VAL B 1 11 ? 4.469 26.547 20.156 1 57.91 11 VAL B C 1
ATOM 2218 O O . VAL B 1 11 ? 5.652 26.266 20.344 1 57.91 11 VAL B O 1
ATOM 2221 N N . PHE B 1 12 ? 4.145 27.219 18.984 1 66.25 12 PHE B N 1
ATOM 2222 C CA . PHE B 1 12 ? 5.109 28.172 18.453 1 66.25 12 PHE B CA 1
ATOM 2223 C C . PHE B 1 12 ? 5.457 29.219 19.5 1 66.25 12 PHE B C 1
ATOM 2225 O O . PHE B 1 12 ? 4.59 29.672 20.25 1 66.25 12 PHE B O 1
ATOM 2232 N N . LYS B 1 13 ? 6.793 29.359 19.594 1 74.25 13 LYS B N 1
ATOM 2233 C CA . LYS B 1 13 ? 7.234 30.469 20.438 1 74.25 13 LYS B CA 1
ATOM 2234 C C . LYS B 1 13 ? 6.871 31.812 19.812 1 74.25 13 LYS B C 1
ATOM 2236 O O . LYS B 1 13 ? 6.902 31.953 18.594 1 74.25 13 LYS B O 1
ATOM 2241 N N . ARG B 1 14 ? 6.559 32.656 20.656 1 84.44 14 ARG B N 1
ATOM 2242 C CA . ARG B 1 14 ? 6.234 34 20.188 1 84.44 14 ARG B CA 1
ATOM 2243 C C . ARG B 1 14 ? 7.469 34.719 19.625 1 84.44 14 ARG B C 1
ATOM 2245 O O . ARG B 1 14 ? 8.594 34.438 20.047 1 84.44 14 ARG B O 1
ATOM 2252 N N . PHE B 1 15 ? 7.219 35.562 18.609 1 89.19 15 PHE B N 1
ATOM 2253 C CA . PHE B 1 15 ? 8.297 36.344 18.031 1 89.19 15 PHE B CA 1
ATOM 2254 C C . PHE B 1 15 ? 8.898 37.281 19.047 1 89.19 15 PHE B C 1
ATOM 2256 O O . PHE B 1 15 ? 8.172 37.875 19.844 1 89.19 15 PHE B O 1
ATOM 2263 N N . THR B 1 16 ? 10.18 37.375 19.047 1 92.06 16 THR B N 1
ATOM 2264 C CA . THR B 1 16 ? 10.891 38.344 19.875 1 92.06 16 THR B CA 1
ATOM 2265 C C . THR B 1 16 ? 11.312 39.562 19.031 1 92.06 16 THR B C 1
ATOM 2267 O O . THR B 1 16 ? 11.172 39.531 17.797 1 92.06 16 THR B O 1
ATOM 2270 N N . GLU B 1 17 ? 11.758 40.562 19.797 1 93.81 17 GLU B N 1
ATOM 2271 C CA . GLU B 1 17 ? 12.297 41.719 19.078 1 93.81 17 GLU B CA 1
ATOM 2272 C C . GLU B 1 17 ? 13.445 41.312 18.172 1 93.81 17 GLU B C 1
ATOM 2274 O O . GLU B 1 17 ? 13.562 41.812 17.047 1 93.81 17 GLU B O 1
ATOM 2279 N N . GLU B 1 18 ? 14.242 40.469 18.609 1 92.5 18 GLU B N 1
ATOM 2280 C CA . GLU B 1 18 ? 15.375 40 17.828 1 92.5 18 GLU B CA 1
ATOM 2281 C C . GLU B 1 18 ? 14.914 39.219 16.594 1 92.5 18 GLU B C 1
ATOM 2283 O O . GLU B 1 18 ? 15.477 39.406 15.5 1 92.5 18 GLU B O 1
ATOM 2288 N N . THR B 1 19 ? 13.875 38.406 16.734 1 91 19 THR B N 1
ATOM 2289 C CA . THR B 1 19 ? 13.328 37.656 15.609 1 91 19 THR B CA 1
ATOM 2290 C C . THR B 1 19 ? 12.844 38.594 14.508 1 91 19 THR B C 1
ATOM 2292 O O . THR B 1 19 ? 13.094 38.344 13.328 1 91 19 THR B O 1
ATOM 2295 N N . CYS B 1 20 ? 12.18 39.625 14.922 1 93.94 20 CYS B N 1
ATOM 2296 C CA . CYS B 1 20 ? 11.555 40.531 13.961 1 93.94 20 CYS B CA 1
ATOM 2297 C C . CYS B 1 20 ? 12.594 41.406 13.281 1 93.94 20 CYS B C 1
ATOM 2299 O O . CYS B 1 20 ? 12.367 41.906 12.172 1 93.94 20 CYS B O 1
ATOM 2301 N N . GLN B 1 21 ? 13.703 41.625 13.977 1 92.38 21 GLN B N 1
ATOM 2302 C CA . GLN B 1 21 ? 14.789 42.375 13.359 1 92.38 21 GLN B CA 1
ATOM 2303 C C . GLN B 1 21 ? 15.32 41.656 12.117 1 92.38 21 GLN B C 1
ATOM 2305 O O . GLN B 1 21 ? 15.75 42.312 11.164 1 92.38 21 GLN B O 1
ATOM 2310 N N . ASN B 1 22 ? 15.203 40.344 12.094 1 89.38 22 ASN B N 1
ATOM 2311 C CA . ASN B 1 22 ? 15.664 39.562 10.953 1 89.38 22 ASN B CA 1
ATOM 2312 C C . ASN B 1 22 ? 14.57 39.406 9.898 1 89.38 22 ASN B C 1
ATOM 2314 O O . ASN B 1 22 ? 14.789 38.781 8.859 1 89.38 22 ASN B O 1
ATOM 2318 N N . ASN B 1 23 ? 13.375 39.906 10.102 1 86 23 ASN B N 1
ATOM 2319 C CA . ASN B 1 23 ? 12.211 39.906 9.219 1 86 23 ASN B CA 1
ATOM 2320 C C . ASN B 1 23 ? 11.961 38.531 8.625 1 86 23 ASN B C 1
ATOM 2322 O O . ASN B 1 23 ? 12.086 38.344 7.414 1 86 23 ASN B O 1
ATOM 2326 N N . PRO B 1 24 ? 11.586 37.625 9.375 1 92.81 24 PRO B N 1
ATOM 2327 C CA . PRO B 1 24 ? 11.391 36.25 8.906 1 92.81 24 PRO B CA 1
ATOM 2328 C C . PRO B 1 24 ? 10.172 36.125 8 1 92.81 24 PRO B C 1
ATOM 2330 O O . PRO B 1 24 ? 9.961 35.062 7.406 1 92.81 24 PRO B O 1
ATOM 2333 N N . CYS B 1 25 ? 9.375 37.188 7.859 1 95.06 25 CYS B N 1
ATOM 2334 C CA . CYS B 1 25 ? 8.102 37.094 7.148 1 95.06 25 CYS B CA 1
ATOM 2335 C C . CYS B 1 25 ? 8.312 37.219 5.645 1 95.06 25 CYS B C 1
ATOM 2337 O O . CYS B 1 25 ? 9.125 38.031 5.199 1 95.06 25 CYS B O 1
ATOM 2339 N N . LEU B 1 26 ? 7.609 36.438 4.93 1 94.38 26 LEU B N 1
ATOM 2340 C CA . LEU B 1 26 ? 7.727 36.406 3.477 1 94.38 26 LEU B CA 1
ATOM 2341 C C . LEU B 1 26 ? 6.508 37.031 2.818 1 94.38 26 LEU B C 1
ATOM 2343 O O . LEU B 1 26 ? 5.504 37.312 3.486 1 94.38 26 LEU B O 1
ATOM 2347 N N . ASN B 1 27 ? 6.668 37.406 1.519 1 93.75 27 ASN B N 1
ATOM 2348 C CA . ASN B 1 27 ? 5.574 37.812 0.643 1 93.75 27 ASN B CA 1
ATOM 2349 C C . ASN B 1 27 ? 4.828 39.031 1.203 1 93.75 27 ASN B C 1
ATOM 2351 O O . ASN B 1 27 ? 3.598 39.031 1.228 1 93.75 27 ASN B O 1
ATOM 2355 N N . GLY B 1 28 ? 5.594 39.938 1.796 1 91.88 28 GLY B N 1
ATOM 2356 C CA . GLY B 1 28 ? 5.008 41.188 2.254 1 91.88 28 GLY B CA 1
ATOM 2357 C C . GLY B 1 28 ? 4.445 41.125 3.66 1 91.88 28 GLY B C 1
ATOM 2358 O O . GLY B 1 28 ? 3.73 42 4.105 1 91.88 28 GLY B O 1
ATOM 2359 N N . GLY B 1 29 ? 4.73 40.031 4.352 1 93.94 29 GLY B N 1
ATOM 2360 C CA . GLY B 1 29 ? 4.262 39.906 5.719 1 93.94 29 GLY B CA 1
ATOM 2361 C C . GLY B 1 29 ? 4.992 40.781 6.699 1 93.94 29 GLY B C 1
ATOM 2362 O O . GLY B 1 29 ? 6.078 41.281 6.402 1 93.94 29 GLY B O 1
ATOM 2363 N N . THR B 1 30 ? 4.328 41 7.805 1 95.12 30 THR B N 1
ATOM 2364 C CA . THR B 1 30 ? 4.895 41.875 8.828 1 95.12 30 THR B CA 1
ATOM 2365 C C . THR B 1 30 ? 5.117 41.125 10.125 1 95.12 30 THR B C 1
ATOM 2367 O O . THR B 1 30 ? 4.227 40.406 10.602 1 95.12 30 THR B O 1
ATOM 2370 N N . CYS B 1 31 ? 6.32 41.281 10.594 1 95.25 31 CYS B N 1
ATOM 2371 C CA . CYS B 1 31 ? 6.672 40.656 11.867 1 95.25 31 CYS B CA 1
ATOM 2372 C C . CYS B 1 31 ? 6.391 41.625 13.023 1 95.25 31 CYS B C 1
ATOM 2374 O O . CYS B 1 31 ? 6.816 42.781 12.992 1 95.25 31 CYS B O 1
ATOM 2376 N N . THR B 1 32 ? 5.629 41.219 13.953 1 93.69 32 THR B N 1
ATOM 2377 C CA . THR B 1 32 ? 5.348 42 15.156 1 93.69 32 THR B CA 1
ATOM 2378 C C . THR B 1 32 ? 5.77 41.219 16.406 1 93.69 32 THR B C 1
ATOM 2380 O O . THR B 1 32 ? 5.25 40.156 16.688 1 93.69 32 THR B O 1
ATOM 2383 N N . PRO B 1 33 ? 6.664 41.844 17.156 1 92.88 33 PRO B N 1
ATOM 2384 C CA . PRO B 1 33 ? 7.07 41.156 18.391 1 92.88 33 PRO B CA 1
ATOM 2385 C C . PRO B 1 33 ? 5.887 40.812 19.297 1 92.88 33 PRO B C 1
ATOM 2387 O O . PRO B 1 33 ? 4.965 41.594 19.438 1 92.88 33 PRO B O 1
ATOM 2390 N N . GLY B 1 34 ? 5.957 39.594 19.891 1 88.12 34 GLY B N 1
ATOM 2391 C CA . GLY B 1 34 ? 4.891 39.156 20.766 1 88.12 34 GLY B CA 1
ATOM 2392 C C . GLY B 1 34 ? 3.855 38.281 20.062 1 88.12 34 GLY B C 1
ATOM 2393 O O . GLY B 1 34 ? 3.088 37.562 20.719 1 88.12 34 GLY B O 1
ATOM 2394 N N . LYS B 1 35 ? 3.869 38.375 18.781 1 86.5 35 LYS B N 1
ATOM 2395 C CA . LYS B 1 35 ? 2.906 37.594 18.031 1 86.5 35 LYS B CA 1
ATOM 2396 C C . LYS B 1 35 ? 3.469 36.188 17.703 1 86.5 35 LYS B C 1
ATOM 2398 O O . LYS B 1 35 ? 4.676 35.969 17.797 1 86.5 35 LYS B O 1
ATOM 2403 N N . LEU B 1 36 ? 2.557 35.344 17.344 1 82.06 36 LEU B N 1
ATOM 2404 C CA . LEU B 1 36 ? 2.957 33.969 17.078 1 82.06 36 LEU B CA 1
ATOM 2405 C C . LEU B 1 36 ? 3.246 33.75 15.594 1 82.06 36 LEU B C 1
ATOM 2407 O O . LEU B 1 36 ? 3.922 32.812 15.211 1 82.06 36 LEU B O 1
ATOM 2411 N N . SER B 1 37 ? 2.686 34.625 14.852 1 86.81 37 SER B N 1
ATOM 2412 C CA . SER B 1 37 ? 2.832 34.5 13.406 1 86.81 37 SER B CA 1
ATOM 2413 C C . SER B 1 37 ? 2.832 35.875 12.75 1 86.81 37 SER B C 1
ATOM 2415 O O . SER B 1 37 ? 2.408 36.875 13.367 1 86.81 37 SER B O 1
ATOM 2417 N N . CYS B 1 38 ? 3.357 35.938 11.625 1 91.62 38 CYS B N 1
ATOM 2418 C CA . CYS B 1 38 ? 3.352 37.156 10.836 1 91.62 38 CYS B CA 1
ATOM 2419 C C . CYS B 1 38 ? 1.931 37.562 10.453 1 91.62 38 CYS B C 1
ATOM 2421 O O . CYS B 1 38 ? 1.039 36.688 10.398 1 91.62 38 CYS B O 1
ATOM 2423 N N . THR B 1 39 ? 1.769 38.875 10.312 1 91 39 THR B N 1
ATOM 2424 C CA . THR B 1 39 ? 0.583 39.344 9.609 1 91 39 THR B CA 1
ATOM 2425 C C . THR B 1 39 ? 0.781 39.281 8.102 1 91 39 THR B C 1
ATOM 2427 O O . THR B 1 39 ? 1.642 39.969 7.551 1 91 39 THR B O 1
ATOM 2430 N N . CYS B 1 40 ? -0.033 38.469 7.469 1 92.38 40 CYS B N 1
ATOM 2431 C CA . CYS B 1 40 ? 0.217 38.156 6.066 1 92.38 40 CYS B CA 1
ATOM 2432 C C . CYS B 1 40 ? -0.597 39.062 5.148 1 92.38 40 CYS B C 1
ATOM 2434 O O . CYS B 1 40 ? -1.685 39.5 5.516 1 92.38 40 CYS B O 1
ATOM 2436 N N . SER B 1 41 ? -0.023 39.344 3.953 1 91.69 41 SER B N 1
ATOM 2437 C CA . SER B 1 41 ? -0.764 40 2.887 1 91.69 41 SER B CA 1
ATOM 2438 C C . SER B 1 41 ? -1.833 39.094 2.299 1 91.69 41 SER B C 1
ATOM 2440 O O . SER B 1 41 ? -1.831 37.875 2.551 1 91.69 41 SER B O 1
ATOM 2442 N N . GLN B 1 42 ? -2.637 39.719 1.501 1 88.5 42 GLN B N 1
ATOM 2443 C CA . GLN B 1 42 ? -3.711 38.969 0.875 1 88.5 42 GLN B CA 1
ATOM 2444 C C . GLN B 1 42 ? -3.154 37.812 0.052 1 88.5 42 GLN B C 1
ATOM 2446 O O . GLN B 1 42 ? -2.16 37.969 -0.659 1 88.5 42 GLN B O 1
ATOM 2451 N N . GLY B 1 43 ? -3.807 36.656 0.237 1 91.25 43 GLY B N 1
ATOM 2452 C CA . GLY B 1 43 ? -3.449 35.469 -0.547 1 91.25 43 GLY B CA 1
ATOM 2453 C C . GLY B 1 43 ? -2.418 34.594 0.133 1 91.25 43 GLY B C 1
ATOM 2454 O O . GLY B 1 43 ? -2.08 33.531 -0.371 1 91.25 43 GLY B O 1
ATOM 2455 N N . TRP B 1 44 ? -1.893 35.062 1.229 1 92.19 44 TRP B N 1
ATOM 2456 C CA . TRP B 1 44 ? -0.832 34.312 1.891 1 92.19 44 TRP B CA 1
ATOM 2457 C C . TRP B 1 44 ? -1.228 33.938 3.32 1 92.19 44 TRP B C 1
ATOM 2459 O O . TRP B 1 44 ? -2.043 34.625 3.936 1 92.19 44 TRP B O 1
ATOM 2469 N N . MET B 1 45 ? -0.636 32.844 3.801 1 91.25 45 MET B N 1
ATOM 2470 C CA . MET B 1 45 ? -0.881 32.406 5.168 1 91.25 45 MET B CA 1
ATOM 2471 C C . MET B 1 45 ? 0.342 31.688 5.738 1 91.25 45 MET B C 1
ATOM 2473 O O . MET B 1 45 ? 1.378 31.594 5.074 1 91.25 45 MET B O 1
ATOM 2477 N N . GLY B 1 46 ? 0.172 31.234 6.988 1 88.44 46 GLY B N 1
ATOM 2478 C CA . GLY B 1 46 ? 1.252 30.547 7.68 1 88.44 46 GLY B CA 1
ATOM 2479 C C . GLY B 1 46 ? 1.986 31.438 8.664 1 88.44 46 GLY B C 1
ATOM 2480 O O . GLY B 1 46 ? 1.836 32.656 8.641 1 88.44 46 GLY B O 1
ATOM 2481 N N . ARG B 1 47 ? 2.836 30.734 9.359 1 84.69 47 ARG B N 1
ATOM 2482 C CA . ARG B 1 47 ? 3.551 31.453 10.406 1 84.69 47 ARG B CA 1
ATOM 2483 C C . ARG B 1 47 ? 4.418 32.562 9.82 1 84.69 47 ARG B C 1
ATOM 2485 O O . ARG B 1 47 ? 4.52 33.656 10.398 1 84.69 47 ARG B O 1
ATOM 2492 N N . TYR B 1 48 ? 5.004 32.344 8.625 1 91.31 48 TYR B N 1
ATOM 2493 C CA . TYR B 1 48 ? 5.91 33.281 8.016 1 91.31 48 TYR B CA 1
ATOM 2494 C C . TYR B 1 48 ? 5.355 33.781 6.68 1 91.31 48 TYR B C 1
ATOM 2496 O O . TYR B 1 48 ? 6.098 34.344 5.855 1 91.31 48 TYR B O 1
ATOM 2504 N N . CYS B 1 49 ? 4.133 33.531 6.441 1 92.56 49 CYS B N 1
ATOM 2505 C CA . CYS B 1 49 ? 3.455 33.938 5.215 1 92.56 49 CYS B CA 1
ATOM 2506 C C . CYS B 1 49 ? 4.109 33.281 3.994 1 92.56 49 CYS B C 1
ATOM 2508 O O . CYS B 1 49 ? 4.316 33.969 2.979 1 92.56 49 CYS B O 1
ATOM 2510 N N . HIS B 1 50 ? 4.547 32.062 4.184 1 90.75 50 HIS B N 1
ATOM 2511 C CA . HIS B 1 50 ? 5.273 31.375 3.131 1 90.75 50 HIS B CA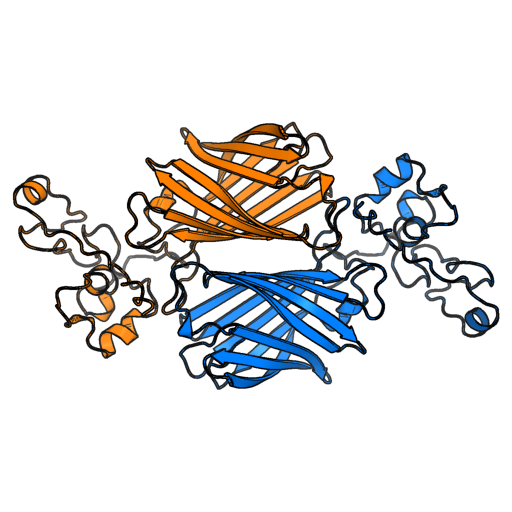 1
ATOM 2512 C C . HIS B 1 50 ? 4.359 30.438 2.357 1 90.75 50 HIS B C 1
ATOM 2514 O O . HIS B 1 50 ? 4.793 29.781 1.405 1 90.75 50 HIS B O 1
ATOM 2520 N N . ARG B 1 51 ? 3.143 30.328 2.734 1 90.94 51 ARG B N 1
ATOM 2521 C CA . ARG B 1 51 ? 2.193 29.422 2.098 1 90.94 51 ARG B CA 1
ATOM 2522 C C . ARG B 1 51 ? 1.045 30.203 1.455 1 90.94 51 ARG B C 1
ATOM 2524 O O . ARG B 1 51 ? 0.633 31.25 1.961 1 90.94 51 ARG B O 1
ATOM 2531 N N . LYS B 1 52 ? 0.524 29.672 0.401 1 91.62 52 LYS B N 1
ATOM 2532 C CA . LYS B 1 52 ? -0.672 30.266 -0.194 1 91.62 52 LYS B CA 1
ATOM 2533 C C . LYS B 1 52 ? -1.892 30.047 0.697 1 91.62 52 LYS B C 1
ATOM 2535 O O . LYS B 1 52 ? -1.993 29.031 1.384 1 91.62 52 LYS B O 1
ATOM 2540 N N . CYS B 1 53 ? -2.754 31.031 0.675 1 91.75 53 CYS B N 1
ATOM 2541 C CA . CYS B 1 53 ? -3.971 30.938 1.475 1 91.75 53 CYS B CA 1
ATOM 2542 C C . CYS B 1 53 ? -4.883 29.828 0.962 1 91.75 53 CYS B C 1
ATOM 2544 O O . CYS B 1 53 ? -5.531 29.984 -0.075 1 91.75 53 CYS B O 1
ATOM 2546 N N . ARG B 1 54 ? -4.863 28.766 1.687 1 89.31 54 ARG B N 1
ATOM 2547 C CA . ARG B 1 54 ? -5.703 27.609 1.364 1 89.31 54 ARG B CA 1
ATOM 2548 C C . ARG B 1 54 ? -5.828 26.672 2.559 1 89.31 54 ARG B C 1
ATOM 2550 O O . ARG B 1 54 ? -4.898 26.547 3.357 1 89.31 54 ARG B O 1
ATOM 2557 N N . ASN B 1 55 ? -7 26.078 2.658 1 88.69 55 ASN B N 1
ATOM 2558 C CA . ASN B 1 55 ? -7.156 25.016 3.645 1 88.69 55 ASN B CA 1
ATOM 2559 C C . ASN B 1 55 ? -6.691 23.672 3.1 1 88.69 55 ASN B C 1
ATOM 2561 O O . ASN B 1 55 ? -7.234 23.172 2.115 1 88.69 55 ASN B O 1
ATOM 2565 N N . ILE B 1 56 ? -5.672 23.172 3.754 1 87.69 56 ILE B N 1
ATOM 2566 C CA . ILE B 1 56 ? -5.164 21.859 3.344 1 87.69 56 ILE B CA 1
ATOM 2567 C C . ILE B 1 56 ? -5.785 20.766 4.211 1 87.69 56 ILE B C 1
ATOM 2569 O O . ILE B 1 56 ? -6.109 19.688 3.719 1 87.69 56 ILE B O 1
ATOM 2573 N N . TYR B 1 57 ? -6.043 21.109 5.473 1 85.62 57 TYR B N 1
ATOM 2574 C CA . TYR B 1 57 ? -6.668 20.172 6.395 1 85.62 57 TYR B CA 1
ATOM 2575 C C . TYR B 1 57 ? -8.18 20.156 6.223 1 85.62 57 TYR B C 1
ATOM 2577 O O . TYR B 1 57 ? -8.828 21.203 6.309 1 85.62 57 TYR B O 1
ATOM 2585 N N . LYS B 1 58 ? -8.75 19.078 6.113 1 83.44 58 LYS B N 1
ATOM 2586 C CA . LYS B 1 58 ? -10.156 18.938 5.766 1 83.44 58 LYS B CA 1
ATOM 2587 C C . LYS B 1 58 ? -11.047 19.156 6.984 1 83.44 58 LYS B C 1
ATOM 2589 O O . LYS B 1 58 ? -12.258 19.328 6.852 1 83.44 58 LYS B O 1
ATOM 2594 N N . SER B 1 59 ? -10.414 19.281 8.086 1 84.62 59 SER B N 1
ATOM 2595 C CA . SER B 1 59 ? -11.164 19.453 9.32 1 84.62 59 SER B CA 1
ATOM 2596 C C . SER B 1 59 ? -11.367 20.938 9.641 1 84.62 59 SER B C 1
ATOM 2598 O O . SER B 1 59 ? -12.055 21.281 10.602 1 84.62 59 SER B O 1
ATOM 2600 N N . CYS B 1 60 ? -10.898 21.797 8.836 1 87.81 60 CYS B N 1
ATOM 2601 C CA . CYS B 1 60 ? -10.852 23.219 9.172 1 87.81 60 CYS B CA 1
ATOM 2602 C C . CYS B 1 60 ? -12.258 23.781 9.328 1 87.81 60 CYS B C 1
ATOM 2604 O O . CYS B 1 60 ? -12.531 24.516 10.281 1 87.81 60 CYS B O 1
ATOM 2606 N N . ASP B 1 61 ? -13.102 23.453 8.414 1 85.88 61 ASP B N 1
ATOM 2607 C CA . ASP B 1 61 ? -14.461 24 8.477 1 85.88 61 ASP B CA 1
ATOM 2608 C C . ASP B 1 61 ? -15.188 23.516 9.727 1 85.88 61 ASP B C 1
ATOM 2610 O O . ASP B 1 61 ? -15.898 24.281 10.375 1 85.88 61 ASP B O 1
ATOM 2614 N N . ARG B 1 62 ? -15 22.297 10 1 82.75 62 ARG B N 1
ATOM 2615 C CA . ARG B 1 62 ? -15.625 21.75 11.195 1 82.75 62 ARG B CA 1
ATOM 2616 C C . ARG B 1 62 ? -15.078 22.422 12.453 1 82.75 62 ARG B C 1
ATOM 2618 O O . ARG B 1 62 ? -15.836 22.75 13.367 1 82.75 62 ARG B O 1
ATOM 2625 N N . TRP B 1 63 ? -13.836 22.578 12.484 1 82.69 63 TRP B N 1
ATOM 2626 C CA . TRP B 1 63 ? -13.188 23.203 13.625 1 82.69 63 TRP B CA 1
ATOM 2627 C C . TRP B 1 63 ? -13.641 24.656 13.773 1 82.69 63 TRP B C 1
ATOM 2629 O O . TRP B 1 63 ? -13.828 25.141 14.891 1 82.69 63 TRP B O 1
ATOM 2639 N N . ALA B 1 64 ? -13.844 25.266 12.672 1 84.56 64 ALA B N 1
ATOM 2640 C CA . ALA B 1 64 ? -14.312 26.641 12.688 1 84.56 64 ALA B CA 1
ATOM 2641 C C . ALA B 1 64 ? -15.711 26.734 13.297 1 84.56 64 ALA B C 1
ATOM 2643 O O . ALA B 1 64 ? -15.984 27.625 14.102 1 84.56 64 ALA B O 1
ATOM 2644 N N . VAL B 1 65 ? -16.516 25.812 12.891 1 84.5 65 VAL B N 1
ATOM 2645 C CA . VAL B 1 65 ? -17.875 25.797 13.414 1 84.5 65 VAL B CA 1
ATOM 2646 C C . VAL B 1 65 ? -17.844 25.516 14.914 1 84.5 65 VAL B C 1
ATOM 2648 O O . VAL B 1 65 ? -18.688 26.016 15.664 1 84.5 65 VAL B O 1
ATOM 2651 N N . GLU B 1 66 ? -16.844 24.797 15.375 1 83.06 66 GLU B N 1
ATOM 2652 C CA . GLU B 1 66 ? -16.703 24.453 16.797 1 83.06 66 GLU B CA 1
ATOM 2653 C C . GLU B 1 66 ? -15.984 25.562 17.547 1 83.06 66 GLU B C 1
ATOM 2655 O O . GLU B 1 66 ? -15.562 25.375 18.688 1 83.06 66 GLU B O 1
ATOM 2660 N N . ASP B 1 67 ? -15.742 26.703 16.922 1 80.19 67 ASP B N 1
ATOM 2661 C CA . ASP B 1 67 ? -15.188 27.938 17.484 1 80.19 67 ASP B CA 1
ATOM 2662 C C . ASP B 1 67 ? -13.734 27.734 17.906 1 80.19 67 ASP B C 1
ATOM 2664 O O . ASP B 1 67 ? -13.297 28.266 18.938 1 80.19 67 ASP B O 1
ATOM 2668 N N . LYS B 1 68 ? -13.148 26.828 17.156 1 78.5 68 LYS B N 1
ATOM 2669 C CA . LYS B 1 68 ? -11.734 26.609 17.453 1 78.5 68 LYS B 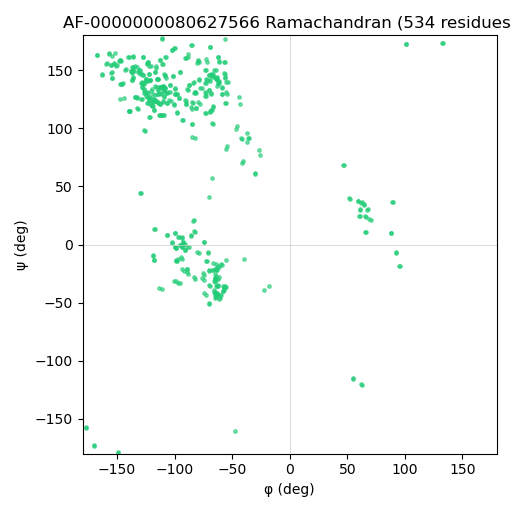CA 1
ATOM 2670 C C . LYS B 1 68 ? -10.883 27.781 16.984 1 78.5 68 LYS B C 1
ATOM 2672 O O . LYS B 1 68 ? -9.727 27.922 17.391 1 78.5 68 LYS B O 1
ATOM 2677 N N . CYS B 1 69 ? -11.445 28.641 16.156 1 76.56 69 CYS B N 1
ATOM 2678 C CA . CYS B 1 69 ? -10.711 29.797 15.656 1 76.56 69 CYS B CA 1
ATOM 2679 C C . CYS B 1 69 ? -10.477 30.812 16.766 1 76.56 69 CYS B C 1
ATOM 2681 O O . CYS B 1 69 ? -9.547 31.609 16.688 1 76.56 69 CYS B O 1
ATOM 2683 N N . HIS B 1 70 ? -11.422 30.938 17.672 1 70.38 70 HIS B N 1
ATOM 2684 C CA . HIS B 1 70 ? -11.383 31.953 18.719 1 70.38 70 HIS B CA 1
ATOM 2685 C C . HIS B 1 70 ? -10.859 31.375 20.031 1 70.38 70 HIS B C 1
ATOM 2687 O O . HIS B 1 70 ? -10.672 32.094 21 1 70.38 70 HIS B O 1
ATOM 2693 N N . THR B 1 71 ? -10.906 30.094 19.875 1 55.69 71 THR B N 1
ATOM 2694 C CA . THR B 1 71 ? -10.445 29.547 21.156 1 55.69 71 THR B CA 1
ATOM 2695 C C . THR B 1 71 ? -8.977 29.859 21.375 1 55.69 71 THR B C 1
ATOM 2697 O O . THR B 1 71 ? -8.117 29.438 20.594 1 55.69 71 THR B O 1
ATOM 2700 N N . ILE B 1 72 ? -8.773 31.156 21.328 1 47.75 72 ILE B N 1
ATOM 2701 C CA . ILE B 1 72 ? -7.465 31.75 21.578 1 47.75 72 ILE B CA 1
ATOM 2702 C C . ILE B 1 72 ? -6.578 30.75 22.312 1 47.75 72 ILE B C 1
ATOM 2704 O O . ILE B 1 72 ? -5.402 31.031 22.578 1 47.75 72 ILE B O 1
ATOM 2708 N N . LEU B 1 73 ? -7.133 29.859 23.281 1 44.47 73 LEU B N 1
ATOM 2709 C CA . LEU B 1 73 ? -6.297 29.672 24.453 1 44.47 73 LEU B CA 1
ATOM 2710 C C . LEU B 1 73 ? -4.902 29.188 24.062 1 44.47 73 LEU B C 1
ATOM 2712 O O . LEU B 1 73 ? -4.699 28.719 22.938 1 44.47 73 LEU B O 1
ATOM 2716 N N . THR B 1 74 ? -4.047 29.062 25.109 1 47.5 74 THR B N 1
ATOM 2717 C CA . THR B 1 74 ? -2.727 28.703 25.609 1 47.5 74 THR B CA 1
ATOM 2718 C C . THR B 1 74 ? -2.203 27.453 24.906 1 47.5 74 THR B C 1
ATOM 2720 O O . THR B 1 74 ? -1.03 27.094 25.062 1 47.5 74 THR B O 1
ATOM 2723 N N . GLN B 1 75 ? -3.131 26.703 24.125 1 54.06 75 GLN B N 1
ATOM 2724 C CA . GLN B 1 75 ? -2.553 25.359 24.062 1 54.06 75 GLN B CA 1
ATOM 2725 C C . GLN B 1 75 ? -2.068 25.047 22.656 1 54.06 75 GLN B C 1
ATOM 2727 O O . GLN B 1 75 ? -1.074 24.328 22.484 1 54.06 75 GLN B O 1
ATOM 2732 N N . THR B 1 76 ? -2.906 25.531 21.453 1 61.25 76 THR B N 1
ATOM 2733 C CA . THR B 1 76 ? -2.316 25.172 20.172 1 61.25 76 THR B CA 1
ATOM 2734 C C . THR B 1 76 ? -2.559 26.281 19.141 1 61.25 76 THR B C 1
ATOM 2736 O O . THR B 1 76 ? -3.574 26.969 19.203 1 61.25 76 THR B O 1
ATOM 2739 N N . ASN B 1 77 ? -1.534 26.844 18.453 1 65.31 77 ASN B N 1
ATOM 2740 C CA . ASN B 1 77 ? -1.655 27.766 17.344 1 65.31 77 ASN B CA 1
ATOM 2741 C C . ASN B 1 77 ? -1.854 27.031 16.016 1 65.31 77 ASN B C 1
ATOM 2743 O O . ASN B 1 77 ? -1.699 27.625 14.945 1 65.31 77 ASN B O 1
ATOM 2747 N N . PHE B 1 78 ? -2.256 25.875 16.078 1 74.81 78 PHE B N 1
ATOM 2748 C CA . PHE B 1 78 ? -2.391 25.047 14.883 1 74.81 78 PHE B CA 1
ATOM 2749 C C . PHE B 1 78 ? -3.465 25.594 13.961 1 74.81 78 PHE B C 1
ATOM 2751 O O . PHE B 1 78 ? -3.248 25.719 12.75 1 74.81 78 PHE B O 1
ATOM 2758 N N . PHE B 1 79 ? -4.535 26.031 14.477 1 73.75 79 PHE B N 1
ATOM 2759 C CA . PHE B 1 79 ? -5.695 26.422 13.68 1 73.75 79 PHE B CA 1
ATOM 2760 C C . PHE B 1 79 ? -5.449 27.734 12.961 1 73.75 79 PHE B C 1
ATOM 2762 O O . PHE B 1 79 ? -5.77 27.875 11.773 1 73.75 79 PHE B O 1
ATOM 2769 N N . ASP B 1 80 ? -4.879 28.656 13.664 1 70.56 80 ASP B N 1
ATOM 2770 C CA . ASP B 1 80 ? -4.625 29.969 13.078 1 70.56 80 ASP B CA 1
ATOM 2771 C C . ASP B 1 80 ? -3.633 29.859 11.922 1 70.56 80 ASP B C 1
ATOM 2773 O O . ASP B 1 80 ? -3.783 30.547 10.906 1 70.56 80 ASP B O 1
ATOM 2777 N N . VAL B 1 81 ? -2.824 28.922 12.102 1 78.38 81 VAL B N 1
ATOM 2778 C CA . VAL B 1 81 ? -1.729 28.828 11.141 1 78.38 81 VAL B CA 1
ATOM 2779 C C . VAL B 1 81 ? -2.156 27.953 9.961 1 78.38 81 VAL B C 1
ATOM 2781 O O . VAL B 1 81 ? -1.717 28.188 8.828 1 78.38 81 VAL B O 1
ATOM 2784 N N . ASN B 1 82 ? -3.166 27.062 10.25 1 85.56 82 ASN B N 1
ATOM 2785 C CA . ASN B 1 82 ? -3.42 26.078 9.203 1 85.56 82 ASN B CA 1
ATOM 2786 C C . ASN B 1 82 ? -4.84 26.188 8.656 1 85.56 82 ASN B C 1
ATOM 2788 O O . ASN B 1 82 ? -5.148 25.625 7.605 1 85.56 82 ASN B O 1
ATOM 2792 N N . CYS B 1 83 ? -5.664 26.969 9.273 1 88.94 83 CYS B N 1
ATOM 2793 C CA . CYS B 1 83 ? -7.059 27.047 8.859 1 88.94 83 CYS B CA 1
ATOM 2794 C C . CYS B 1 83 ? -7.48 28.5 8.656 1 88.94 83 CYS B C 1
ATOM 2796 O O . CYS B 1 83 ? -8.547 28.922 9.109 1 88.94 83 CYS B O 1
ATOM 2798 N N . ALA B 1 84 ? -6.648 29.219 8.016 1 87.38 84 ALA B N 1
ATOM 2799 C CA . ALA B 1 84 ? -6.844 30.656 7.895 1 87.38 84 ALA B CA 1
ATOM 2800 C C . ALA B 1 84 ? -8.086 30.984 7.074 1 87.38 84 ALA B C 1
ATOM 2802 O O . ALA B 1 84 ? -8.789 31.953 7.352 1 87.38 84 ALA B O 1
ATOM 2803 N N . ILE B 1 85 ? -8.445 30.172 6.113 1 89.31 85 ILE B N 1
ATOM 2804 C CA . ILE B 1 85 ? -9.625 30.422 5.293 1 89.31 85 ILE B CA 1
ATOM 2805 C C . ILE B 1 85 ? -10.891 30.219 6.129 1 89.31 85 ILE B C 1
ATOM 2807 O O . ILE B 1 85 ? -11.75 31.094 6.188 1 89.31 85 ILE B O 1
ATOM 2811 N N . SER B 1 86 ? -10.945 29.125 6.758 1 89.81 86 SER B N 1
ATOM 2812 C CA . SER B 1 86 ? -12.117 28.797 7.559 1 89.81 86 SER B CA 1
ATOM 2813 C C . SER B 1 86 ? -12.289 29.766 8.719 1 89.81 86 SER B C 1
ATOM 2815 O O . SER B 1 86 ? -13.406 30.016 9.156 1 89.81 86 SER B O 1
ATOM 2817 N N . CYS B 1 87 ? -11.18 30.344 9.164 1 86.44 87 CYS B N 1
ATOM 2818 C CA . CYS B 1 87 ? -11.219 31.297 10.266 1 86.44 87 CYS B CA 1
ATOM 2819 C C . CYS B 1 87 ? -11.352 32.719 9.742 1 86.44 87 CYS B C 1
ATOM 2821 O O . CYS B 1 87 ? -11.219 33.688 10.508 1 86.44 87 CYS B O 1
ATOM 2823 N N . LYS B 1 88 ? -11.445 32.812 8.438 1 86.88 88 LYS B N 1
ATOM 2824 C CA . LYS B 1 88 ? -11.672 34.094 7.773 1 86.88 88 LYS B CA 1
ATOM 2825 C C . LYS B 1 88 ? -10.492 35.031 8 1 86.88 88 LYS B C 1
ATOM 2827 O O . LYS B 1 88 ? -10.688 36.25 8.234 1 86.88 88 LYS B O 1
ATOM 2832 N N . MET B 1 89 ? -9.344 34.469 8.055 1 85.31 89 MET B N 1
ATOM 2833 C CA . MET B 1 89 ? -8.148 35.25 8.312 1 85.31 89 MET B CA 1
ATOM 2834 C C . MET B 1 89 ? -7.41 35.562 7.016 1 85.31 89 MET B C 1
ATOM 2836 O O . MET B 1 89 ? -6.504 36.406 6.996 1 85.31 89 MET B O 1
ATOM 2840 N N . CYS B 1 90 ? -7.785 34.906 6.012 1 88.31 90 CYS B N 1
ATOM 2841 C CA . CYS B 1 90 ? -7.195 35.188 4.715 1 88.31 90 CYS B CA 1
ATOM 2842 C C . CYS B 1 90 ? -8.148 34.812 3.584 1 88.31 90 CYS B C 1
ATOM 2844 O O . CYS B 1 90 ? -9.172 34.188 3.816 1 88.31 90 CYS B O 1
ATOM 2846 N N . SER B 1 91 ? -7.855 35.375 2.383 1 89.31 91 SER B N 1
ATOM 2847 C CA . SER B 1 91 ? -8.609 35.031 1.175 1 89.31 91 SER B CA 1
ATOM 2848 C C . SER B 1 91 ? -7.695 34.469 0.088 1 89.31 91 SER B C 1
ATOM 2850 O O . SER B 1 91 ? -6.578 34.969 -0.099 1 89.31 91 SER B O 1
ATOM 2852 N N . PRO B 1 92 ? -8.25 33.5 -0.562 1 90.06 92 PRO B N 1
ATOM 2853 C CA . PRO B 1 92 ? -7.414 32.875 -1.601 1 90.06 92 PRO B CA 1
ATOM 2854 C C . PRO B 1 92 ? -7.07 33.844 -2.727 1 90.06 92 PRO B C 1
ATOM 2856 O O . PRO B 1 92 ? -7.855 34.75 -3.031 1 90.06 92 PRO B O 1
ATOM 2859 N N . ASP B 1 93 ? -5.914 33.719 -3.213 1 88.69 93 ASP B N 1
ATOM 2860 C CA . ASP B 1 93 ? -5.523 34.406 -4.434 1 88.69 93 ASP B CA 1
ATOM 2861 C C . ASP B 1 93 ? -6.277 33.875 -5.645 1 88.69 93 ASP B C 1
ATOM 2863 O O . ASP B 1 93 ? -6.102 32.688 -6.023 1 88.69 93 ASP B O 1
ATOM 2867 N N . PRO B 1 94 ? -7.074 34.688 -6.246 1 87.5 94 PRO B N 1
ATOM 2868 C CA . PRO B 1 94 ? -7.879 34.188 -7.367 1 87.5 94 PRO B CA 1
ATOM 2869 C C . PRO B 1 94 ? -7.027 33.719 -8.547 1 87.5 94 PRO B C 1
ATOM 2871 O O . PRO B 1 94 ? -7.492 32.938 -9.383 1 87.5 94 PRO B O 1
ATOM 2874 N N . ASN B 1 95 ? -5.844 34.188 -8.633 1 88.44 95 ASN B N 1
ATOM 2875 C CA . ASN B 1 95 ? -4.984 33.875 -9.766 1 88.44 95 ASN B CA 1
ATOM 2876 C C . ASN B 1 95 ? -4.094 32.688 -9.469 1 88.44 95 ASN B C 1
ATOM 2878 O O . ASN B 1 95 ? -3.34 32.219 -10.328 1 88.44 95 ASN B O 1
ATOM 2882 N N . TYR B 1 96 ? -4.242 32.188 -8.25 1 86.19 96 TYR B N 1
ATOM 2883 C CA . TYR B 1 96 ? -3.398 31.047 -7.875 1 86.19 96 TYR B CA 1
ATOM 2884 C C . TYR B 1 96 ? -4.012 29.734 -8.336 1 86.19 96 TYR B C 1
ATOM 2886 O O . TYR B 1 96 ? -5.176 29.453 -8.055 1 86.19 96 TYR B O 1
ATOM 2894 N N . VAL B 1 97 ? -3.152 29 -9.18 1 85.94 97 VAL B N 1
ATOM 2895 C CA . VAL B 1 97 ? -3.561 27.656 -9.57 1 85.94 97 VAL B CA 1
ATOM 2896 C C . VAL B 1 97 ? -2.965 26.641 -8.609 1 85.94 97 VAL B C 1
ATOM 2898 O O . VAL B 1 97 ? -1.762 26.375 -8.641 1 85.94 97 VAL B O 1
ATOM 2901 N N . ALA B 1 98 ? -3.807 26.125 -7.809 1 85.38 98 ALA B N 1
ATOM 2902 C CA . ALA B 1 98 ? -3.363 25.172 -6.785 1 85.38 98 ALA B CA 1
ATOM 2903 C C . ALA B 1 98 ? -3.141 23.781 -7.383 1 85.38 98 ALA B C 1
ATOM 2905 O O . ALA B 1 98 ? -3.881 23.359 -8.273 1 85.38 98 ALA B O 1
ATOM 2906 N N . PRO B 1 99 ? -2.084 23.141 -6.887 1 88.62 99 PRO B N 1
ATOM 2907 C CA . PRO B 1 99 ? -1.977 21.734 -7.281 1 88.62 99 PRO B CA 1
ATOM 2908 C C . PRO B 1 99 ? -3.164 20.891 -6.816 1 88.62 99 PRO B C 1
ATOM 2910 O O . PRO B 1 99 ? -3.852 21.266 -5.859 1 88.62 99 PRO B O 1
ATOM 2913 N N . GLU B 1 100 ? -3.361 19.797 -7.516 1 85.56 100 GLU B N 1
ATOM 2914 C CA . GLU B 1 100 ? -4.488 18.938 -7.172 1 85.56 100 GLU B CA 1
ATOM 2915 C C . GLU B 1 100 ? -4.371 18.422 -5.738 1 85.56 100 GLU B C 1
ATOM 2917 O O . GLU B 1 100 ? -5.344 18.469 -4.977 1 85.56 100 GLU B O 1
ATOM 2922 N N . ILE B 1 101 ? -3.184 17.969 -5.434 1 91 101 ILE B N 1
ATOM 2923 C CA . ILE B 1 101 ? -2.92 17.531 -4.07 1 91 101 ILE B CA 1
ATOM 2924 C C . ILE B 1 101 ? -1.758 18.328 -3.48 1 91 101 ILE B C 1
ATOM 2926 O O . ILE B 1 101 ? -0.599 18.094 -3.836 1 91 101 ILE B O 1
ATOM 2930 N N . PRO B 1 102 ? -2.088 19.125 -2.58 1 90.31 102 PRO B N 1
ATOM 2931 C CA . PRO B 1 102 ? -1.042 19.969 -1.989 1 90.31 102 PRO B CA 1
ATOM 2932 C C . PRO B 1 102 ? -0.21 19.219 -0.945 1 90.31 102 PRO B C 1
ATOM 2934 O O . PRO B 1 102 ? -0.66 18.219 -0.395 1 90.31 102 PRO B O 1
ATOM 2937 N N . LEU B 1 103 ? 1.017 19.781 -0.721 1 92.38 103 LEU B N 1
ATOM 2938 C CA . LEU B 1 103 ? 1.849 19.266 0.368 1 92.38 103 LEU B CA 1
ATOM 2939 C C . LEU B 1 103 ? 1.385 19.828 1.708 1 92.38 103 LEU B C 1
ATOM 2941 O O . LEU B 1 103 ? 1.325 21.047 1.89 1 92.38 103 LEU B O 1
ATOM 2945 N N . ALA B 1 104 ? 1.062 18.969 2.58 1 90.75 104 ALA B N 1
ATOM 2946 C CA . ALA B 1 104 ? 0.682 19.438 3.914 1 90.75 104 ALA B CA 1
ATOM 2947 C C . ALA B 1 104 ? 1.838 20.156 4.59 1 90.75 104 ALA B C 1
ATOM 2949 O O . ALA B 1 104 ? 2.99 19.734 4.504 1 90.75 104 ALA B O 1
ATOM 2950 N N . PRO B 1 105 ? 1.524 21.219 5.27 1 87.69 105 PRO B N 1
ATOM 2951 C CA . PRO B 1 105 ? 2.586 22 5.914 1 87.69 105 PRO B CA 1
ATOM 2952 C C . PRO B 1 105 ? 3.438 21.156 6.863 1 87.69 105 PRO B C 1
ATOM 2954 O O . PRO B 1 105 ? 4.652 21.359 6.949 1 87.69 105 PRO B O 1
ATOM 2957 N N . ALA B 1 106 ? 2.832 20.234 7.535 1 87.56 106 ALA B N 1
ATOM 2958 C CA . ALA B 1 106 ? 3.545 19.391 8.484 1 87.56 106 ALA B CA 1
ATOM 2959 C C . ALA B 1 106 ? 4.625 18.562 7.789 1 87.56 106 ALA B C 1
ATOM 2961 O O . ALA B 1 106 ? 5.562 18.094 8.43 1 87.56 106 ALA B O 1
ATOM 2962 N N . LEU B 1 107 ? 4.527 18.422 6.477 1 92.81 107 LEU B N 1
ATOM 2963 C CA . LEU B 1 107 ? 5.43 17.562 5.73 1 92.81 107 LEU B CA 1
ATOM 2964 C C . LEU B 1 107 ? 6.43 18.391 4.926 1 92.81 107 LEU B C 1
ATOM 2966 O O . LEU B 1 107 ? 7.203 17.828 4.137 1 92.81 107 LEU B O 1
ATOM 2970 N N . GLU B 1 108 ? 6.449 19.672 5.148 1 90.44 108 GLU B N 1
ATOM 2971 C CA . GLU B 1 108 ? 7.352 20.562 4.43 1 90.44 108 GLU B CA 1
ATOM 2972 C C . GLU B 1 108 ? 8.805 20.141 4.609 1 90.44 108 GLU B C 1
ATOM 2974 O O . GLU B 1 108 ? 9.609 20.25 3.68 1 90.44 108 GLU B O 1
ATOM 2979 N N . PRO B 1 109 ? 9.148 19.656 5.789 1 91.44 109 PRO B N 1
ATOM 2980 C CA . PRO B 1 109 ? 10.539 19.203 5.934 1 91.44 109 PRO B CA 1
ATOM 2981 C C . PRO B 1 109 ? 10.914 18.109 4.949 1 91.44 109 PRO B C 1
ATOM 2983 O O . PRO B 1 109 ? 12.094 17.875 4.691 1 91.44 109 PRO B O 1
ATOM 2986 N N . MET B 1 110 ? 9.961 17.453 4.352 1 93.62 110 MET B N 1
ATOM 2987 C CA . MET B 1 110 ? 10.203 16.328 3.443 1 93.62 110 MET B CA 1
ATOM 2988 C C . MET B 1 110 ? 10.195 16.797 1.991 1 93.62 110 MET B C 1
ATOM 2990 O O . MET B 1 110 ? 10.305 15.992 1.072 1 93.62 110 MET B O 1
ATOM 2994 N N . GLN B 1 111 ? 10.109 18.062 1.817 1 90.94 111 GLN B N 1
ATOM 2995 C CA . GLN B 1 111 ? 9.961 18.609 0.471 1 90.94 111 GLN B CA 1
ATOM 2996 C C . GLN B 1 111 ? 11.109 18.156 -0.433 1 90.94 111 GLN B C 1
ATOM 2998 O O . GLN B 1 111 ? 10.898 17.891 -1.616 1 90.94 111 GLN B O 1
ATOM 3003 N N . PHE B 1 112 ? 12.273 18.094 0.027 1 89.31 112 PHE B N 1
ATOM 3004 C CA . PHE B 1 112 ? 13.445 17.75 -0.764 1 89.31 112 PHE B CA 1
ATOM 3005 C C . PHE B 1 112 ? 13.359 16.328 -1.295 1 89.31 112 PHE B C 1
ATOM 3007 O O . PHE B 1 112 ? 14.031 15.977 -2.264 1 89.31 112 PHE B O 1
ATOM 3014 N N . PHE B 1 113 ? 12.445 15.539 -0.674 1 93.62 113 PHE B N 1
ATOM 3015 C CA . PHE B 1 113 ? 12.336 14.117 -0.955 1 93.62 113 PHE B CA 1
ATOM 3016 C C . PHE B 1 113 ? 11.273 13.852 -2.018 1 93.62 113 PHE B C 1
ATOM 3018 O O . PHE B 1 113 ? 11.234 12.773 -2.607 1 93.62 113 PHE B O 1
ATOM 3025 N N . LEU B 1 114 ? 10.516 14.875 -2.32 1 95.25 114 LEU B N 1
ATOM 3026 C CA . LEU B 1 114 ? 9.414 14.703 -3.258 1 95.25 114 LEU B CA 1
ATOM 3027 C C . LEU B 1 114 ? 9.938 14.484 -4.676 1 95.25 114 LEU B C 1
ATOM 3029 O O . LEU B 1 114 ? 10.922 15.109 -5.082 1 95.25 114 LEU B O 1
ATOM 3033 N N . GLY B 1 115 ? 9.242 13.586 -5.383 1 96.75 115 GLY B N 1
ATOM 3034 C CA . GLY B 1 115 ? 9.586 13.328 -6.77 1 96.75 115 GLY B CA 1
ATOM 3035 C C . GLY B 1 115 ? 9.695 11.852 -7.098 1 96.75 115 GLY B C 1
ATOM 3036 O O . GLY B 1 115 ? 9.508 11.008 -6.227 1 96.75 115 GLY B O 1
ATOM 3037 N N . LYS B 1 116 ? 9.875 11.586 -8.359 1 98.06 116 LYS B N 1
ATOM 3038 C CA . LYS B 1 116 ? 10.227 10.25 -8.836 1 98.06 116 LYS B CA 1
ATOM 3039 C C . LYS B 1 116 ? 11.734 10.109 -9.031 1 98.06 116 LYS B C 1
ATOM 3041 O O . LYS B 1 116 ? 12.352 10.922 -9.719 1 98.06 116 LYS B O 1
ATOM 3046 N N . TRP B 1 117 ? 12.266 9.156 -8.438 1 98.31 117 TRP B N 1
ATOM 3047 C CA . TRP B 1 117 ? 13.711 8.938 -8.43 1 98.31 117 TRP B CA 1
ATOM 3048 C C . TRP B 1 117 ? 14.062 7.602 -9.078 1 98.31 117 TRP B C 1
ATOM 3050 O O . TRP B 1 117 ? 13.555 6.555 -8.68 1 98.31 117 TRP B O 1
ATOM 3060 N N . HIS B 1 118 ? 14.906 7.645 -10.055 1 98.56 118 HIS B N 1
ATOM 3061 C CA . HIS B 1 118 ? 15.273 6.457 -10.82 1 98.56 118 HIS B CA 1
ATOM 3062 C C . HIS B 1 118 ? 16.719 6.062 -10.555 1 98.56 118 HIS B C 1
ATOM 3064 O O . HIS B 1 118 ? 17.609 6.922 -10.492 1 98.56 118 HIS B O 1
ATOM 3070 N N . SER B 1 119 ? 16.953 4.781 -10.352 1 98.06 119 SER B N 1
ATOM 3071 C CA . SER B 1 119 ? 18.297 4.238 -10.195 1 98.06 119 SER B CA 1
ATOM 3072 C C . SER B 1 119 ? 18.484 2.961 -11.008 1 98.06 119 SER B C 1
ATOM 3074 O O . SER B 1 119 ? 17.5 2.27 -11.312 1 98.06 119 SER B O 1
ATOM 3076 N N . ARG B 1 120 ? 19.719 2.744 -11.461 1 95.69 120 ARG B N 1
ATOM 3077 C CA . ARG B 1 120 ? 20.172 1.484 -12.039 1 95.69 120 ARG B CA 1
ATOM 3078 C C . ARG B 1 120 ? 21.266 0.847 -11.195 1 95.69 120 ARG B C 1
ATOM 3080 O O . ARG B 1 120 ? 22.234 1.514 -10.812 1 95.69 120 ARG B O 1
ATOM 3087 N N . ALA B 1 121 ? 20.984 -0.311 -10.82 1 94.12 121 ALA B N 1
ATOM 3088 C CA . ALA B 1 121 ? 21.953 -1.024 -10.008 1 94.12 121 ALA B CA 1
ATOM 3089 C C . ALA B 1 121 ? 22.625 -2.137 -10.805 1 94.12 121 ALA B C 1
ATOM 3091 O O . ALA B 1 121 ? 21.984 -2.795 -11.625 1 94.12 121 ALA B O 1
ATOM 3092 N N . SER B 1 122 ? 23.906 -2.32 -10.523 1 89.94 122 SER B N 1
ATOM 3093 C CA . SER B 1 122 ? 24.672 -3.338 -11.227 1 89.94 122 SER B CA 1
ATOM 3094 C C . SER B 1 122 ? 24.859 -4.586 -10.367 1 89.94 122 SER B C 1
ATOM 3096 O O . SER B 1 122 ? 25.609 -5.484 -10.727 1 89.94 122 SER B O 1
ATOM 3098 N N . LYS B 1 123 ? 24.328 -4.59 -9.25 1 91.31 123 LYS B N 1
ATOM 3099 C CA . LYS B 1 123 ? 24.234 -5.766 -8.391 1 91.31 123 LYS B CA 1
ATOM 3100 C C . LYS B 1 123 ? 22.812 -6.008 -7.934 1 91.31 123 LYS B C 1
ATOM 3102 O O . LYS B 1 123 ? 21.969 -5.113 -8.016 1 91.31 123 LYS B O 1
ATOM 3107 N N . GLY B 1 124 ? 22.438 -7.16 -7.473 1 92.69 124 GLY B N 1
ATOM 3108 C CA . GLY B 1 124 ? 21.094 -7.523 -7.051 1 92.69 124 GLY B CA 1
ATOM 3109 C C . GLY B 1 124 ? 20.781 -7.094 -5.633 1 92.69 124 GLY B C 1
ATOM 3110 O O . GLY B 1 124 ? 19.75 -7.496 -5.07 1 92.69 124 GLY B O 1
ATOM 3111 N N . LEU B 1 125 ? 21.656 -6.23 -5.004 1 94.94 125 LEU B N 1
ATOM 3112 C CA . LEU B 1 125 ? 21.438 -5.762 -3.643 1 94.94 125 LEU B CA 1
ATOM 3113 C C . LEU B 1 125 ? 20.312 -4.73 -3.598 1 94.94 125 LEU B C 1
ATOM 3115 O O . LEU B 1 125 ? 20.438 -3.66 -4.203 1 94.94 125 LEU B O 1
ATOM 3119 N N . ARG B 1 126 ? 19.234 -5.105 -2.957 1 96.12 126 ARG B N 1
ATOM 3120 C CA . ARG B 1 126 ? 18.047 -4.262 -2.895 1 96.12 126 ARG B CA 1
ATOM 3121 C C . ARG B 1 126 ? 17.469 -4.227 -1.481 1 96.12 126 ARG B C 1
ATOM 3123 O O . ARG B 1 126 ? 17.688 -5.148 -0.694 1 96.12 126 ARG B O 1
ATOM 3130 N N . PHE B 1 127 ? 16.969 -3.088 -1.105 1 96.62 127 PHE B N 1
ATOM 3131 C CA . PHE B 1 127 ? 16.188 -2.957 0.124 1 96.62 127 PHE B CA 1
ATOM 3132 C C . PHE B 1 127 ? 14.719 -3.238 -0.131 1 96.62 127 PHE B C 1
ATOM 3134 O O . PHE B 1 127 ? 14.117 -2.668 -1.047 1 96.62 127 PHE B O 1
ATOM 3141 N N . PRO B 1 128 ? 13.977 -3.998 0.597 1 95.06 128 PRO B N 1
ATOM 3142 C CA . PRO B 1 128 ? 14.531 -4.684 1.767 1 95.06 128 PRO B CA 1
ATOM 3143 C C . PRO B 1 128 ? 15.109 -6.055 1.426 1 95.06 128 PRO B C 1
ATOM 3145 O O . PRO B 1 128 ? 15.883 -6.617 2.211 1 95.06 128 PRO B O 1
ATOM 3148 N N . THR B 1 129 ? 14.688 -6.652 0.313 1 93.19 129 THR B N 1
ATOM 3149 C CA . THR B 1 129 ? 15.18 -7.953 -0.121 1 93.19 129 THR B CA 1
ATOM 3150 C C . THR B 1 129 ? 15.93 -7.836 -1.446 1 93.19 129 THR B C 1
ATOM 3152 O O . THR B 1 129 ? 15.609 -6.973 -2.268 1 93.19 129 THR B O 1
ATOM 3155 N N . ASP B 1 130 ? 16.812 -8.727 -1.636 1 93.25 130 ASP B N 1
ATOM 3156 C CA . ASP B 1 130 ? 17.625 -8.68 -2.846 1 93.25 130 ASP B CA 1
ATOM 3157 C C . ASP B 1 130 ? 16.875 -9.266 -4.039 1 93.25 130 ASP B C 1
ATOM 3159 O O . ASP B 1 130 ? 15.883 -9.977 -3.865 1 93.25 130 ASP B O 1
ATOM 3163 N N . LEU B 1 131 ? 17.312 -8.828 -5.238 1 90.88 131 LEU B N 1
ATOM 3164 C CA . LEU B 1 131 ? 16.906 -9.523 -6.457 1 90.88 131 LEU B CA 1
ATOM 3165 C C . LEU B 1 131 ? 17.891 -10.633 -6.809 1 90.88 131 LEU B C 1
ATOM 3167 O O . LEU B 1 131 ? 19.031 -10.625 -6.34 1 90.88 131 LEU B O 1
ATOM 3171 N N . TYR B 1 132 ? 17.484 -11.539 -7.582 1 84.31 132 TYR B N 1
ATOM 3172 C CA . TYR B 1 132 ? 18.312 -12.703 -7.902 1 84.31 132 TYR B CA 1
ATOM 3173 C C . TYR B 1 132 ? 19.297 -12.383 -9.016 1 84.31 132 TYR B C 1
ATOM 3175 O O . TYR B 1 132 ? 20.375 -12.977 -9.078 1 84.31 132 TYR B O 1
AT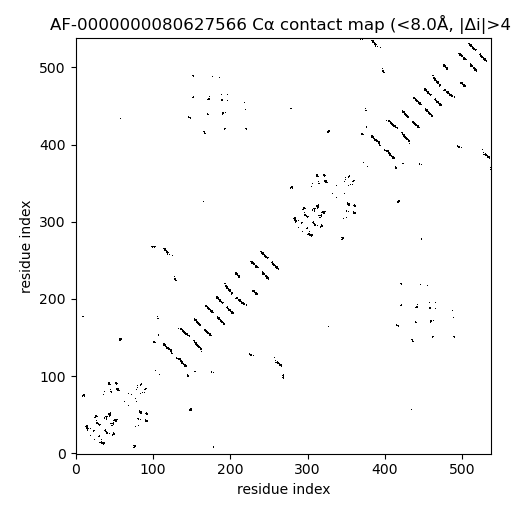OM 3183 N N . ASP B 1 133 ? 18.938 -11.492 -9.82 1 82.5 133 ASP B N 1
ATOM 3184 C CA . ASP B 1 133 ? 19.812 -11.133 -10.938 1 82.5 133 ASP B CA 1
ATOM 3185 C C . ASP B 1 133 ? 20.844 -10.094 -10.508 1 82.5 133 ASP B C 1
ATOM 3187 O O . ASP B 1 133 ? 20.781 -9.562 -9.398 1 82.5 133 ASP B O 1
ATOM 3191 N N . SER B 1 134 ? 21.766 -9.852 -11.414 1 85.38 134 SER B N 1
ATOM 3192 C CA . SER B 1 134 ? 22.906 -9 -11.094 1 85.38 134 SER B CA 1
ATOM 3193 C C . SER B 1 134 ? 22.641 -7.555 -11.5 1 85.38 134 SER B C 1
ATOM 3195 O O . SER B 1 134 ? 23.562 -6.734 -11.516 1 85.38 134 SER B O 1
ATOM 3197 N N . GLU B 1 135 ? 21.469 -7.27 -11.93 1 92.75 135 GLU B N 1
ATOM 3198 C CA . GLU B 1 135 ? 21.109 -5.887 -12.234 1 92.75 135 GLU B CA 1
ATOM 3199 C C . GLU B 1 135 ? 19.609 -5.648 -12.07 1 92.75 135 GLU B C 1
ATOM 3201 O O . GLU B 1 135 ? 18.828 -6.598 -12.039 1 92.75 135 GLU B O 1
ATOM 3206 N N . TYR B 1 136 ? 19.266 -4.445 -11.836 1 96.81 136 TYR B N 1
ATOM 3207 C CA . TYR B 1 136 ? 17.859 -4.055 -11.828 1 96.81 136 TYR B CA 1
ATOM 3208 C C . TYR B 1 136 ? 17.719 -2.537 -11.844 1 96.81 136 TYR B C 1
ATOM 3210 O O . TYR B 1 136 ? 18.703 -1.813 -11.664 1 96.81 136 TYR B O 1
ATOM 3218 N N . GLU B 1 137 ? 16.578 -2.15 -12.18 1 97.5 137 GLU B N 1
ATOM 3219 C CA . GLU B 1 137 ? 16.203 -0.743 -12.086 1 97.5 137 GLU B CA 1
ATOM 3220 C C . GLU B 1 137 ? 15.172 -0.52 -10.984 1 97.5 137 GLU B C 1
ATOM 3222 O O . GLU B 1 137 ? 14.477 -1.455 -10.57 1 97.5 137 GLU B O 1
ATOM 3227 N N . GLU B 1 138 ? 15.141 0.667 -10.484 1 98.25 138 GLU B N 1
ATOM 3228 C CA . GLU B 1 138 ? 14.188 1.011 -9.43 1 98.25 138 GLU B CA 1
ATOM 3229 C C . GLU B 1 138 ? 13.703 2.449 -9.578 1 98.25 138 GLU B C 1
ATOM 3231 O O . GLU B 1 138 ? 14.484 3.348 -9.898 1 98.25 138 GLU B O 1
ATOM 3236 N N . ILE B 1 139 ? 12.445 2.613 -9.367 1 98.62 139 ILE B N 1
ATOM 3237 C CA . ILE B 1 139 ? 11.859 3.938 -9.203 1 98.62 139 ILE B CA 1
ATOM 3238 C C . ILE B 1 139 ? 11.258 4.062 -7.805 1 98.62 139 ILE B C 1
ATOM 3240 O O . ILE B 1 139 ? 10.461 3.219 -7.387 1 98.62 139 ILE B O 1
ATOM 3244 N N . ILE B 1 140 ? 11.672 5.031 -7.086 1 98.5 140 ILE B N 1
ATOM 3245 C CA . ILE B 1 140 ? 11.023 5.453 -5.852 1 98.5 140 ILE B CA 1
ATOM 3246 C C . ILE B 1 140 ? 10.164 6.688 -6.117 1 98.5 140 ILE B C 1
ATOM 3248 O O . ILE B 1 140 ? 10.664 7.703 -6.605 1 98.5 140 ILE B O 1
ATOM 3252 N N . ASP B 1 141 ? 8.961 6.566 -5.867 1 98.69 141 ASP B N 1
ATOM 3253 C CA . ASP B 1 141 ? 7.996 7.641 -6.09 1 98.69 141 ASP B CA 1
ATOM 3254 C C . ASP B 1 141 ? 7.445 8.172 -4.77 1 98.69 141 ASP B C 1
ATOM 3256 O O . ASP B 1 141 ? 6.699 7.477 -4.078 1 98.69 141 ASP B O 1
ATOM 3260 N N . ILE B 1 142 ? 7.773 9.352 -4.414 1 98 142 ILE B N 1
ATOM 3261 C CA . ILE B 1 142 ? 7.305 10.016 -3.205 1 98 142 ILE B CA 1
ATOM 3262 C C . ILE B 1 142 ? 6.414 11.203 -3.58 1 98 142 ILE B C 1
ATOM 3264 O O . ILE B 1 142 ? 6.898 12.219 -4.086 1 98 142 ILE B O 1
ATOM 3268 N N . ALA B 1 143 ? 5.133 11.102 -3.289 1 97.44 143 ALA B N 1
ATOM 3269 C CA . ALA B 1 143 ? 4.152 12.07 -3.777 1 97.44 143 ALA B CA 1
ATOM 3270 C C . ALA B 1 143 ? 3.258 12.562 -2.643 1 97.44 143 ALA B C 1
ATOM 3272 O O . ALA B 1 143 ? 3.027 11.844 -1.667 1 97.44 143 ALA B O 1
ATOM 3273 N N . PRO B 1 144 ? 2.768 13.836 -2.779 1 94.69 144 PRO B N 1
ATOM 3274 C CA . PRO B 1 144 ? 1.76 14.281 -1.812 1 94.69 144 PRO B CA 1
ATOM 3275 C C . PRO B 1 144 ? 0.536 13.367 -1.777 1 94.69 144 PRO B C 1
ATOM 3277 O O . PRO B 1 144 ? 0.183 12.766 -2.793 1 94.69 144 PRO B O 1
ATOM 3280 N N . ALA B 1 145 ? -0.022 13.266 -0.617 1 92.75 145 ALA B N 1
ATOM 3281 C CA . ALA B 1 145 ? -1.23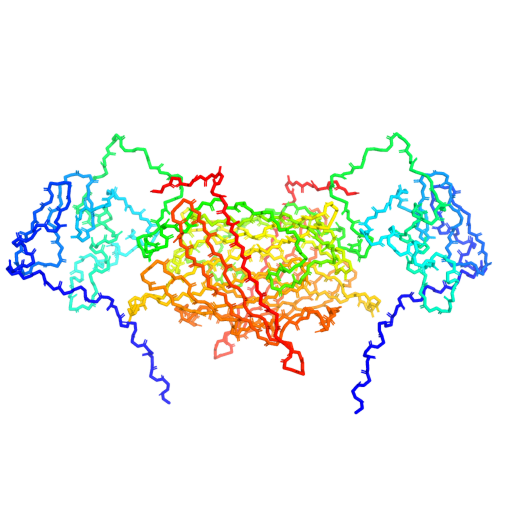3 12.469 -0.429 1 92.75 145 ALA B CA 1
ATOM 3282 C C . ALA B 1 145 ? -2.35 13.312 0.187 1 92.75 145 ALA B C 1
ATOM 3284 O O . ALA B 1 145 ? -2.086 14.32 0.835 1 92.75 145 ALA B O 1
ATOM 3285 N N . ASN B 1 146 ? -3.549 12.867 -0.06 1 87.19 146 ASN B N 1
ATOM 3286 C CA . ASN B 1 146 ? -4.672 13.5 0.621 1 87.19 146 ASN B CA 1
ATOM 3287 C C . ASN B 1 146 ? -4.574 13.336 2.135 1 87.19 146 ASN B C 1
ATOM 3289 O O . ASN B 1 146 ? -4.18 12.281 2.627 1 87.19 146 ASN B O 1
ATOM 3293 N N . VAL B 1 147 ? -4.949 14.438 2.764 1 87.31 147 VAL B N 1
ATOM 3294 C CA . VAL B 1 147 ? -4.965 14.383 4.223 1 87.31 147 VAL B CA 1
ATOM 3295 C C . VAL B 1 147 ? -6.336 13.922 4.707 1 87.31 147 VAL B C 1
ATOM 3297 O O . VAL B 1 147 ? -7.348 14.578 4.449 1 87.31 147 VAL B O 1
ATOM 3300 N N . PRO B 1 148 ? -6.34 12.789 5.445 1 87.5 148 PRO B N 1
ATOM 3301 C CA . PRO B 1 148 ? -7.641 12.375 5.984 1 87.5 148 PRO B CA 1
ATOM 3302 C C . PRO B 1 148 ? -8.172 13.336 7.051 1 87.5 148 PRO B C 1
ATOM 3304 O O . PRO B 1 148 ? -7.387 13.914 7.809 1 87.5 148 PRO B O 1
ATOM 3307 N N . MET B 1 149 ? -9.469 13.461 7.062 1 84.5 149 MET B N 1
ATOM 3308 C CA . MET B 1 149 ? -10.07 14.273 8.125 1 84.5 149 MET B CA 1
ATOM 3309 C C . MET B 1 149 ? -9.656 13.758 9.5 1 84.5 149 MET B C 1
ATOM 3311 O O . MET B 1 149 ? -9.758 12.562 9.773 1 84.5 149 MET B O 1
ATOM 3315 N N . PHE B 1 150 ? -9.062 14.602 10.242 1 78.88 150 PHE B N 1
ATOM 3316 C CA . PHE B 1 150 ? -8.609 14.367 11.602 1 78.88 150 PHE B CA 1
ATOM 3317 C C . PHE B 1 150 ? -7.492 13.32 11.625 1 78.88 150 PHE B C 1
ATOM 3319 O O . PHE B 1 150 ? -7.207 12.734 12.664 1 78.88 150 PHE B O 1
ATOM 3326 N N . GLY B 1 151 ? -6.996 12.977 10.516 1 78.94 151 GLY B N 1
ATOM 3327 C CA . GLY B 1 151 ? -5.883 12.047 10.43 1 78.94 151 GLY B CA 1
ATOM 3328 C C . GLY B 1 151 ? -4.555 12.727 10.164 1 78.94 151 GLY B C 1
ATOM 3329 O O . GLY B 1 151 ? -4.52 13.906 9.797 1 78.94 151 GLY B O 1
ATOM 3330 N N . PRO B 1 152 ? -3.531 11.969 10.344 1 81.81 152 PRO B N 1
ATOM 3331 C CA . PRO B 1 152 ? -2.211 12.539 10.07 1 81.81 152 PRO B CA 1
ATOM 3332 C C . PRO B 1 152 ? -1.936 12.711 8.578 1 81.81 152 PRO B C 1
ATOM 3334 O O . PRO B 1 152 ? -2.348 11.867 7.77 1 81.81 152 PRO B O 1
ATOM 3337 N N . PRO B 1 153 ? -1.306 13.883 8.234 1 90.56 153 PRO B N 1
ATOM 3338 C CA . PRO B 1 153 ? -0.831 13.984 6.852 1 90.56 153 PRO B CA 1
ATOM 3339 C C . PRO B 1 153 ? 0.245 12.953 6.52 1 90.56 153 PRO B C 1
ATOM 3341 O O . PRO B 1 153 ? 1.062 12.609 7.379 1 90.56 153 PRO B O 1
ATOM 3344 N N . SER B 1 154 ? 0.214 12.422 5.297 1 94.38 154 SER B N 1
ATOM 3345 C CA . SER B 1 154 ? 1.213 11.469 4.832 1 94.38 154 SER B CA 1
ATOM 3346 C C . SER B 1 154 ? 1.6 11.734 3.383 1 94.38 154 SER B C 1
ATOM 3348 O O . SER B 1 154 ? 0.942 12.508 2.691 1 94.38 154 SER B O 1
ATOM 3350 N N . LEU B 1 155 ? 2.711 11.203 3.033 1 97.06 155 LEU B N 1
ATOM 3351 C CA . LEU B 1 155 ? 3.113 11.117 1.634 1 97.06 155 LEU B CA 1
ATOM 3352 C C . LEU B 1 155 ? 2.881 9.711 1.086 1 97.06 155 LEU B C 1
ATOM 3354 O O . LEU B 1 155 ? 3.039 8.727 1.808 1 97.06 155 LEU B O 1
ATOM 3358 N N . ASN B 1 156 ? 2.508 9.656 -0.152 1 97.31 156 ASN B N 1
ATOM 3359 C CA . ASN B 1 156 ? 2.555 8.367 -0.841 1 97.31 156 ASN B CA 1
ATOM 3360 C C . ASN B 1 156 ? 3.992 7.918 -1.095 1 97.31 156 ASN B C 1
ATOM 3362 O O . ASN B 1 156 ? 4.828 8.719 -1.526 1 97.31 156 ASN B O 1
ATOM 3366 N N . PHE B 1 157 ? 4.262 6.73 -0.8 1 98.31 157 PHE B N 1
ATOM 3367 C CA . PHE B 1 157 ? 5.555 6.109 -1.057 1 98.31 157 PHE B CA 1
ATOM 3368 C C . PHE B 1 157 ? 5.398 4.855 -1.904 1 98.31 157 PHE B C 1
ATOM 3370 O O . PHE B 1 157 ? 4.707 3.914 -1.508 1 98.31 157 PHE B O 1
ATOM 3377 N N . THR B 1 158 ? 6.039 4.805 -3.064 1 98.56 158 THR B N 1
ATOM 3378 C CA . THR B 1 158 ? 6.023 3.619 -3.916 1 98.56 158 THR B CA 1
ATOM 3379 C C . THR B 1 158 ? 7.426 3.297 -4.422 1 98.56 158 THR B C 1
ATOM 3381 O O . THR B 1 158 ? 8.117 4.168 -4.949 1 98.56 158 THR B O 1
ATOM 3384 N N . SER B 1 159 ? 7.836 2.131 -4.219 1 98.38 159 SER B N 1
ATOM 3385 C CA . SER B 1 159 ? 9.078 1.62 -4.797 1 98.38 159 SER B CA 1
ATOM 3386 C C . SER B 1 159 ? 8.797 0.494 -5.789 1 98.38 159 SER B C 1
ATOM 3388 O O . SER B 1 159 ? 8.133 -0.489 -5.449 1 98.38 159 SER B O 1
ATOM 3390 N N . THR B 1 160 ? 9.227 0.667 -7.008 1 97.88 160 THR B N 1
ATOM 3391 C CA . THR B 1 160 ? 9.133 -0.37 -8.031 1 97.88 160 THR B CA 1
ATOM 3392 C C . THR B 1 160 ? 10.516 -0.767 -8.539 1 97.88 160 THR B C 1
ATOM 3394 O O . THR B 1 160 ? 11.258 0.07 -9.055 1 97.88 160 THR B O 1
ATOM 3397 N N . SER B 1 161 ? 10.859 -1.984 -8.375 1 97.12 161 SER B N 1
ATOM 3398 C CA . SER B 1 161 ? 12.102 -2.555 -8.883 1 97.12 161 SER B CA 1
ATOM 3399 C C . SER B 1 161 ? 11.82 -3.625 -9.938 1 97.12 161 SER B C 1
ATOM 3401 O O . SER B 1 161 ? 10.875 -4.406 -9.805 1 97.12 161 SER B O 1
ATOM 3403 N N . TRP B 1 162 ? 12.703 -3.604 -10.945 1 95.19 162 TRP B N 1
ATOM 3404 C CA . TRP B 1 162 ? 12.422 -4.609 -11.961 1 95.19 162 TRP B CA 1
ATOM 3405 C C . TRP B 1 162 ? 13.695 -5.004 -12.711 1 95.19 162 TRP B C 1
ATOM 3407 O O . TRP B 1 162 ? 14.625 -4.203 -12.836 1 95.19 162 TRP B O 1
ATOM 3417 N N . PHE B 1 163 ? 13.789 -6.191 -13.031 1 93.44 163 PHE B N 1
ATOM 3418 C CA . PHE B 1 163 ? 14.695 -6.746 -14.023 1 93.44 163 PHE B CA 1
ATOM 3419 C C . PHE B 1 163 ? 13.992 -7.801 -14.875 1 93.44 163 PHE B C 1
ATOM 3421 O O . PHE B 1 163 ? 13.492 -8.797 -14.344 1 93.44 163 PHE B O 1
ATOM 3428 N N . GLU B 1 164 ? 13.867 -7.445 -16.172 1 86 164 GLU B N 1
ATOM 3429 C CA . GLU B 1 164 ? 13.078 -8.297 -17.062 1 86 164 GLU B CA 1
ATOM 3430 C C . GLU B 1 164 ? 11.672 -8.508 -16.5 1 86 164 GLU B C 1
ATOM 3432 O O . GLU B 1 164 ? 10.945 -7.543 -16.266 1 86 164 GLU B O 1
ATOM 3437 N N . ASP B 1 165 ? 11.359 -9.734 -16.141 1 79.5 165 ASP B N 1
ATOM 3438 C CA . ASP B 1 165 ? 9.984 -10.016 -15.727 1 79.5 165 ASP B CA 1
ATOM 3439 C C . ASP B 1 165 ? 9.867 -10.055 -14.211 1 79.5 165 ASP B C 1
ATOM 3441 O O . ASP B 1 165 ? 8.781 -10.266 -13.672 1 79.5 165 ASP B O 1
ATOM 3445 N N . ASP B 1 166 ? 10.953 -9.891 -13.547 1 88.75 166 ASP B N 1
ATOM 3446 C CA . ASP B 1 166 ? 10.922 -9.844 -12.086 1 88.75 166 ASP B CA 1
ATOM 3447 C C . ASP B 1 166 ? 10.609 -8.438 -11.594 1 88.75 166 ASP B C 1
ATOM 3449 O O . ASP B 1 166 ? 11.461 -7.551 -11.641 1 88.75 166 ASP B O 1
ATOM 3453 N N . THR B 1 167 ? 9.367 -8.211 -11.148 1 92.56 167 THR B N 1
ATOM 3454 C CA . THR B 1 167 ? 8.938 -6.895 -10.688 1 92.56 167 THR B CA 1
ATOM 3455 C C . THR B 1 167 ? 8.523 -6.945 -9.219 1 92.56 167 THR B C 1
ATOM 3457 O O . THR B 1 167 ? 7.703 -7.781 -8.828 1 92.56 167 THR B O 1
ATOM 3460 N N . ARG B 1 168 ? 9.148 -6.145 -8.422 1 94.5 168 ARG B N 1
ATOM 3461 C CA . ARG B 1 168 ? 8.812 -5.969 -7.008 1 94.5 168 ARG B CA 1
ATOM 3462 C C . ARG B 1 168 ? 8.234 -4.582 -6.754 1 94.5 168 ARG B C 1
ATOM 3464 O O . ARG B 1 168 ? 8.773 -3.58 -7.23 1 94.5 168 ARG B O 1
ATOM 3471 N N . VAL B 1 169 ? 7.078 -4.598 -6.059 1 96.5 169 VAL B N 1
ATOM 3472 C CA . VAL B 1 169 ? 6.395 -3.336 -5.793 1 96.5 169 VAL B CA 1
ATOM 3473 C C . VAL B 1 169 ? 6.129 -3.199 -4.293 1 96.5 169 VAL B C 1
ATOM 3475 O O . VAL B 1 169 ? 5.707 -4.16 -3.643 1 96.5 169 VAL B O 1
ATOM 3478 N N . MET B 1 170 ? 6.426 -2.053 -3.77 1 97.19 170 MET B N 1
ATOM 3479 C CA . MET B 1 170 ? 6.117 -1.678 -2.391 1 97.19 170 MET B CA 1
ATOM 3480 C C . MET B 1 170 ? 5.312 -0.382 -2.348 1 97.19 170 MET B C 1
ATOM 3482 O O . MET B 1 170 ? 5.688 0.606 -2.98 1 97.19 170 MET B O 1
ATOM 3486 N N . HIS B 1 171 ? 4.199 -0.458 -1.645 1 97.75 171 HIS B N 1
ATOM 3487 C CA . HIS B 1 171 ? 3.389 0.723 -1.366 1 97.75 171 HIS B CA 1
ATOM 3488 C C . HIS B 1 171 ? 3.48 1.121 0.103 1 97.75 171 HIS B C 1
ATOM 3490 O O . HIS B 1 171 ? 3.533 0.258 0.982 1 97.75 171 HIS B O 1
ATOM 3496 N N . GLY B 1 172 ? 3.408 2.428 0.27 1 97.44 172 GLY B N 1
ATOM 3497 C CA . GLY B 1 172 ? 3.41 2.859 1.658 1 97.44 172 GLY B CA 1
ATOM 3498 C C . GLY 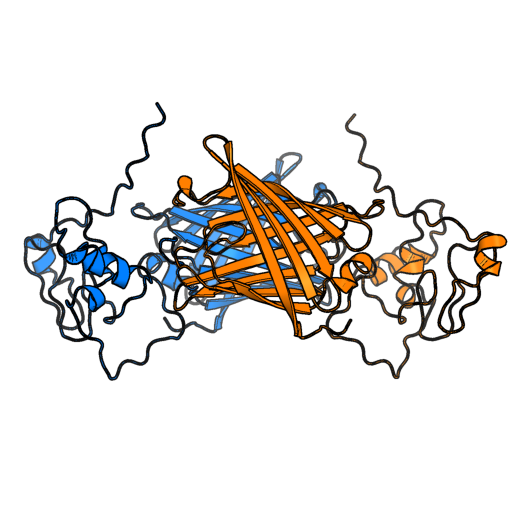B 1 172 ? 3.092 4.332 1.826 1 97.44 172 GLY B C 1
ATOM 3499 O O . GLY B 1 172 ? 2.662 4.992 0.877 1 97.44 172 GLY B O 1
ATOM 3500 N N . PHE B 1 173 ? 3.24 4.727 3.088 1 97.06 173 PHE B N 1
ATOM 3501 C CA . PHE B 1 173 ? 3.006 6.113 3.475 1 97.06 173 PHE B CA 1
ATOM 3502 C C . PHE B 1 173 ? 4.094 6.602 4.426 1 97.06 173 PHE B C 1
ATOM 3504 O O . PHE B 1 173 ? 4.531 5.859 5.309 1 97.06 173 PHE B O 1
ATOM 3511 N N . ILE B 1 174 ? 4.488 7.84 4.242 1 96.69 174 ILE B N 1
ATOM 3512 C CA . ILE B 1 174 ? 5.477 8.484 5.102 1 96.69 174 ILE B CA 1
ATOM 3513 C C . ILE B 1 174 ? 4.797 9.539 5.969 1 96.69 174 ILE B C 1
ATOM 3515 O O . ILE B 1 174 ? 4.062 10.391 5.461 1 96.69 174 ILE B O 1
ATOM 3519 N N . THR B 1 175 ? 5.086 9.516 7.219 1 93.44 175 THR B N 1
ATOM 3520 C CA . THR B 1 175 ? 4.512 10.5 8.133 1 93.44 175 THR B CA 1
ATOM 3521 C C . THR B 1 175 ? 5.59 11.094 9.031 1 93.44 175 THR B C 1
ATOM 3523 O O . THR B 1 175 ? 6.641 10.484 9.234 1 93.44 175 THR B O 1
ATOM 3526 N N . LEU B 1 176 ? 5.289 12.312 9.43 1 91.25 176 LEU B N 1
ATOM 3527 C CA . LEU B 1 176 ? 6.102 12.953 10.453 1 91.25 176 LEU B CA 1
ATOM 3528 C C . LEU B 1 176 ? 5.324 13.07 11.766 1 91.25 176 LEU B C 1
ATOM 3530 O O . LEU B 1 176 ? 4.133 13.391 11.758 1 91.25 176 LEU B O 1
ATOM 3534 N N . LYS B 1 177 ? 6.004 12.75 12.758 1 85.75 177 LYS B N 1
ATOM 3535 C CA . LYS B 1 177 ? 5.391 12.977 14.062 1 85.75 177 LYS B CA 1
ATOM 3536 C C . LYS B 1 177 ? 5.258 14.469 14.359 1 85.75 177 LYS B C 1
ATOM 3538 O O . LYS B 1 177 ? 6.227 15.219 14.25 1 85.75 177 LYS B O 1
ATOM 3543 N N . PRO B 1 178 ? 4.082 14.828 14.742 1 76.56 178 PRO B N 1
ATOM 3544 C CA . PRO B 1 178 ? 3.926 16.25 15.062 1 76.56 178 PRO B CA 1
ATOM 3545 C C . PRO B 1 178 ? 4.781 16.688 16.25 1 76.56 178 PRO B C 1
ATOM 3547 O O . PRO B 1 178 ? 5.008 15.906 17.172 1 76.56 178 PRO B O 1
ATOM 3550 N N . ASN B 1 179 ? 5.309 17.891 16.188 1 75 179 ASN B N 1
ATOM 3551 C CA . ASN B 1 179 ? 6.004 18.562 17.281 1 75 179 ASN B CA 1
ATOM 3552 C C . ASN B 1 179 ? 7.246 17.781 17.719 1 75 179 ASN B C 1
ATOM 3554 O O . ASN B 1 179 ? 7.512 17.656 18.906 1 75 179 ASN B O 1
ATOM 3558 N N . SER B 1 180 ? 7.816 17.141 16.875 1 82.69 180 SER B N 1
ATOM 3559 C CA . SER B 1 180 ? 9.07 16.438 17.156 1 82.69 180 SER B CA 1
ATOM 3560 C C . SER B 1 180 ? 10.25 17.172 16.531 1 82.69 180 SER B C 1
ATOM 3562 O O . SER B 1 180 ? 10.164 17.641 15.391 1 82.69 180 SER B O 1
ATOM 3564 N N . PHE B 1 181 ? 11.289 17.359 17.406 1 84.06 181 PHE B N 1
ATOM 3565 C CA . PHE B 1 181 ? 12.516 18 16.969 1 84.06 181 PHE B CA 1
ATOM 3566 C C . PHE B 1 181 ? 13.742 17.203 17.406 1 84.06 181 PHE B C 1
ATOM 3568 O O . PHE B 1 181 ? 13.977 17.047 18.609 1 84.06 181 PHE B O 1
ATOM 3575 N N . PRO B 1 182 ? 14.555 16.672 16.562 1 90.88 182 PRO B N 1
ATOM 3576 C CA . PRO B 1 182 ? 14.289 16.656 15.125 1 90.88 182 PRO B CA 1
ATOM 3577 C C . PRO B 1 182 ? 13.023 15.875 14.766 1 90.88 182 PRO B C 1
ATOM 3579 O O . PRO B 1 182 ? 12.547 15.062 15.562 1 90.88 182 PRO B O 1
ATOM 3582 N N . PRO B 1 183 ? 12.547 16.172 13.531 1 91.75 183 PRO B N 1
ATOM 3583 C CA . PRO B 1 183 ? 11.328 15.453 13.133 1 91.75 183 PRO B CA 1
ATOM 3584 C C . PRO B 1 183 ? 11.508 13.938 13.133 1 91.75 183 PRO B C 1
ATOM 3586 O O . PRO B 1 183 ? 12.484 13.422 12.586 1 91.75 183 PRO B O 1
ATOM 3589 N N . GLU B 1 184 ? 10.555 13.289 13.805 1 93.5 184 GLU B N 1
ATOM 3590 C CA . GLU B 1 184 ? 10.477 11.836 13.758 1 93.5 184 GLU B CA 1
ATOM 3591 C C . GLU B 1 184 ? 9.641 11.367 12.562 1 93.5 184 GLU B C 1
ATOM 3593 O O . GLU B 1 184 ? 8.586 11.938 12.273 1 93.5 184 GLU B O 1
ATOM 3598 N N . VAL B 1 185 ? 10.188 10.305 11.914 1 94.94 185 VAL B N 1
ATOM 3599 C CA . VAL B 1 185 ? 9.578 9.867 10.664 1 94.94 185 VAL B CA 1
ATOM 3600 C C . VAL B 1 185 ? 9.141 8.406 10.789 1 94.94 185 VAL B C 1
ATOM 3602 O O . VAL B 1 185 ? 9.812 7.605 11.438 1 94.94 185 VAL B O 1
ATOM 3605 N N . ALA B 1 186 ? 8 8.102 10.203 1 94.31 186 ALA B N 1
ATOM 3606 C CA . ALA B 1 186 ? 7.539 6.723 10.07 1 94.31 186 ALA B CA 1
ATOM 3607 C C . ALA B 1 186 ? 7.164 6.406 8.625 1 94.31 186 ALA B C 1
ATOM 3609 O O . ALA B 1 186 ? 6.555 7.227 7.938 1 94.31 186 ALA B O 1
ATOM 3610 N N . ILE B 1 187 ? 7.617 5.223 8.156 1 96.12 187 ILE B N 1
ATOM 3611 C CA . ILE B 1 187 ? 7.152 4.68 6.883 1 96.12 187 ILE B CA 1
ATOM 3612 C C . ILE B 1 187 ? 6.434 3.354 7.121 1 96.12 187 ILE B C 1
ATOM 3614 O O . ILE B 1 187 ? 7.02 2.408 7.656 1 96.12 187 ILE B O 1
ATOM 3618 N N . LEU B 1 188 ? 5.199 3.338 6.836 1 95.56 188 LEU B N 1
ATOM 3619 C CA . LEU B 1 188 ? 4.43 2.1 6.797 1 95.56 188 LEU B CA 1
ATOM 3620 C C . LEU B 1 188 ? 4.27 1.603 5.367 1 95.56 188 LEU B C 1
ATOM 3622 O O . LEU B 1 188 ? 3.896 2.369 4.477 1 95.56 188 LEU B O 1
ATOM 3626 N N . SER B 1 189 ? 4.605 0.266 5.137 1 96.88 189 SER B N 1
ATOM 3627 C CA . SER B 1 189 ? 4.598 -0.193 3.752 1 96.88 189 SER B CA 1
ATOM 3628 C C . SER B 1 189 ? 4.176 -1.656 3.656 1 96.88 189 SER B C 1
ATOM 3630 O O . SER B 1 189 ? 4.164 -2.371 4.66 1 96.88 189 SER B O 1
ATOM 3632 N N . THR B 1 190 ? 3.732 -2.023 2.492 1 96.12 190 THR B N 1
ATOM 3633 C CA . THR B 1 190 ? 3.402 -3.391 2.109 1 96.12 190 THR B CA 1
ATOM 3634 C C . THR B 1 190 ? 3.904 -3.695 0.7 1 96.12 190 THR B C 1
ATOM 3636 O O . THR B 1 190 ? 3.982 -2.799 -0.143 1 96.12 190 THR B O 1
ATOM 3639 N N . SER B 1 191 ? 4.258 -4.961 0.435 1 95.06 191 SER B N 1
ATOM 3640 C CA . SER B 1 191 ? 4.848 -5.285 -0.86 1 95.06 191 SER B CA 1
ATOM 3641 C C . SER B 1 191 ? 4.25 -6.566 -1.435 1 95.06 191 SER B C 1
ATOM 3643 O O . SER B 1 191 ? 3.645 -7.355 -0.706 1 95.06 191 SER B O 1
ATOM 3645 N N . ASN B 1 192 ? 4.418 -6.758 -2.729 1 92.75 192 ASN B N 1
ATOM 3646 C CA . ASN B 1 192 ? 3.924 -7.957 -3.398 1 92.75 192 ASN B CA 1
ATOM 3647 C C . ASN B 1 192 ? 4.793 -9.172 -3.082 1 92.75 192 ASN B C 1
ATOM 3649 O O . ASN B 1 192 ? 4.543 -10.266 -3.596 1 92.75 192 ASN B O 1
ATOM 3653 N N . GLU B 1 193 ? 5.785 -8.969 -2.25 1 90.81 193 GLU B N 1
ATOM 3654 C CA . GLU B 1 193 ? 6.637 -10.07 -1.818 1 90.81 193 GLU B CA 1
ATOM 3655 C C . GLU B 1 193 ? 6.098 -10.719 -0.544 1 90.81 193 GLU B C 1
ATOM 3657 O O . GLU B 1 193 ? 6.656 -11.703 -0.059 1 90.81 193 GLU B O 1
ATOM 3662 N N . GLY B 1 194 ? 5.035 -10.086 -0.058 1 89.38 194 GLY B N 1
ATOM 3663 C CA . GLY B 1 194 ? 4.461 -10.617 1.166 1 89.38 194 GLY B CA 1
ATOM 3664 C C . GLY B 1 194 ? 5.078 -10.039 2.422 1 89.38 194 GLY B C 1
ATOM 3665 O O . GLY B 1 194 ? 5.246 -10.734 3.422 1 89.38 194 GLY B O 1
ATOM 3666 N N . LEU B 1 195 ? 5.414 -8.766 2.367 1 91.06 195 LEU B N 1
ATOM 3667 C CA . LEU B 1 195 ? 6.047 -8.086 3.494 1 91.06 195 LEU B CA 1
ATOM 3668 C C . LEU B 1 195 ? 5.238 -6.867 3.916 1 91.06 195 LEU B C 1
ATOM 3670 O O . LEU B 1 195 ? 4.828 -6.066 3.074 1 91.06 195 LEU B O 1
ATOM 3674 N N . ASN B 1 196 ? 4.961 -6.758 5.207 1 92.62 196 ASN B N 1
ATOM 3675 C CA . ASN B 1 196 ? 4.57 -5.523 5.875 1 92.62 196 ASN B CA 1
ATOM 3676 C C . ASN B 1 196 ? 5.695 -4.977 6.746 1 92.62 196 ASN B C 1
ATOM 3678 O O . ASN B 1 196 ? 6.281 -5.711 7.543 1 92.62 196 ASN B O 1
ATOM 3682 N N . MET B 1 197 ? 5.941 -3.746 6.562 1 93.88 197 MET B N 1
ATOM 3683 C CA . MET B 1 197 ? 7.086 -3.209 7.289 1 93.88 197 MET B CA 1
ATOM 3684 C C . MET B 1 197 ? 6.762 -1.844 7.887 1 93.88 197 MET B C 1
ATOM 3686 O O . MET B 1 197 ? 5.977 -1.083 7.312 1 93.88 197 MET B O 1
ATOM 3690 N N . ILE B 1 198 ? 7.363 -1.567 9.016 1 93.5 198 ILE B N 1
ATOM 3691 C CA . ILE B 1 198 ? 7.395 -0.234 9.609 1 93.5 198 ILE B CA 1
ATOM 3692 C C . ILE B 1 198 ? 8.844 0.213 9.797 1 93.5 198 ILE B C 1
ATOM 3694 O O . ILE B 1 198 ? 9.648 -0.507 10.398 1 93.5 198 ILE B O 1
ATOM 3698 N N . GLU B 1 199 ? 9.133 1.288 9.273 1 95.88 199 GLU B N 1
ATOM 3699 C CA . GLU B 1 199 ? 10.414 1.9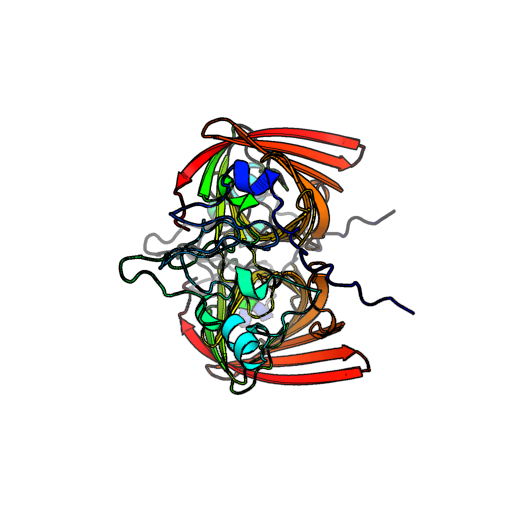51 9.5 1 95.88 199 GLU B CA 1
ATOM 3700 C C . GLU B 1 199 ? 10.242 3.213 10.344 1 95.88 199 GLU B C 1
ATOM 3702 O O . GLU B 1 199 ? 9.336 4.008 10.094 1 95.88 199 GLU B O 1
ATOM 3707 N N . LEU B 1 200 ? 11.094 3.35 11.312 1 94.69 200 LEU B N 1
ATOM 3708 C CA . LEU B 1 200 ? 11.109 4.547 12.148 1 94.69 200 LEU B CA 1
ATOM 3709 C C . LEU B 1 200 ? 12.477 5.223 12.109 1 94.69 200 LEU B C 1
ATOM 3711 O O . LEU B 1 200 ? 13.5 4.551 12.008 1 94.69 200 LEU B O 1
ATOM 3715 N N . GLY B 1 201 ? 12.422 6.555 12.203 1 96.38 201 GLY B N 1
ATOM 3716 C CA . GLY B 1 201 ? 13.68 7.285 12.203 1 96.38 201 GLY B CA 1
ATOM 3717 C C . GLY B 1 201 ? 13.5 8.781 12.383 1 96.38 201 GLY B C 1
ATOM 3718 O O . GLY B 1 201 ? 12.555 9.227 13.039 1 96.38 201 GLY B O 1
ATOM 3719 N N . THR B 1 202 ? 14.586 9.461 11.891 1 96.69 202 THR B N 1
ATOM 3720 C CA . THR B 1 202 ? 14.594 10.906 12.07 1 96.69 202 THR B CA 1
ATOM 3721 C C . THR B 1 202 ? 15.055 11.609 10.797 1 96.69 202 THR B C 1
ATOM 3723 O O . THR B 1 202 ? 15.711 11 9.945 1 96.69 202 THR B O 1
ATOM 3726 N N . LEU B 1 203 ? 14.594 12.75 10.695 1 96.19 203 LEU B N 1
ATOM 3727 C CA . LEU B 1 203 ? 15.031 13.656 9.641 1 96.19 203 LEU B CA 1
ATOM 3728 C C . LEU B 1 203 ? 15.867 14.797 10.211 1 96.19 203 LEU B C 1
ATOM 3730 O O . LEU B 1 203 ? 15.367 15.602 11.008 1 96.19 203 LEU B O 1
ATOM 3734 N N . LYS B 1 204 ? 17.156 14.797 9.891 1 93.56 204 LYS B N 1
ATOM 3735 C CA . LYS B 1 204 ? 18.078 15.836 10.344 1 93.56 204 LYS B CA 1
ATOM 3736 C C . LYS B 1 204 ? 18.938 16.344 9.195 1 93.56 204 LYS B C 1
ATOM 3738 O O . LYS B 1 204 ? 19.578 15.562 8.5 1 93.56 204 LYS B O 1
ATOM 3743 N N . HIS B 1 205 ? 18.906 17.703 9.016 1 90.25 205 HIS B N 1
ATOM 3744 C CA . HIS B 1 205 ? 19.734 18.328 7.988 1 90.25 205 HIS B CA 1
ATOM 3745 C C . HIS B 1 205 ? 19.516 17.672 6.629 1 90.25 205 HIS B C 1
ATOM 3747 O O . HIS B 1 205 ? 20.469 17.312 5.953 1 90.25 205 HIS B O 1
ATOM 3753 N N . HIS B 1 206 ? 18.312 17.328 6.297 1 90 206 HIS B N 1
ATOM 3754 C CA . HIS B 1 206 ? 17.906 16.766 5.016 1 90 206 HIS B CA 1
ATOM 3755 C C . HIS B 1 206 ? 18.438 15.336 4.852 1 90 206 HIS B C 1
ATOM 3757 O O . HIS B 1 206 ? 18.766 14.914 3.74 1 90 206 HIS B O 1
ATOM 3763 N N . VAL B 1 207 ? 18.734 14.766 5.984 1 95.81 207 VAL B N 1
ATOM 3764 C CA . VAL B 1 207 ? 19.109 13.352 5.988 1 95.81 207 VAL B CA 1
ATOM 3765 C C . VAL B 1 207 ? 18.031 12.539 6.703 1 95.81 207 VAL B C 1
ATOM 3767 O O . VAL B 1 207 ? 17.703 12.805 7.863 1 95.81 207 VAL B O 1
ATOM 3770 N N . LEU B 1 208 ? 17.5 11.633 5.996 1 97.69 208 LEU B N 1
ATOM 3771 C CA . LEU B 1 208 ? 16.516 10.719 6.57 1 97.69 208 LEU B CA 1
ATOM 3772 C C . LEU B 1 208 ? 17.172 9.398 6.973 1 97.69 208 LEU B C 1
ATOM 3774 O O . LEU B 1 208 ? 17.656 8.656 6.121 1 97.69 208 LEU B O 1
ATOM 3778 N N . THR B 1 209 ? 17.188 9.164 8.273 1 98.31 209 THR B N 1
ATOM 3779 C CA . THR B 1 209 ? 17.719 7.91 8.797 1 98.31 209 THR B CA 1
ATOM 3780 C C . THR B 1 209 ? 16.594 7.039 9.344 1 98.31 209 THR B C 1
ATOM 3782 O O . THR B 1 209 ? 15.844 7.465 10.219 1 98.31 209 THR B O 1
ATOM 3785 N N . LEU B 1 210 ? 16.562 5.781 8.859 1 98.06 210 LEU B N 1
ATOM 3786 C CA . LEU B 1 210 ? 15.461 4.898 9.203 1 98.06 210 LEU B CA 1
ATOM 3787 C C . LEU B 1 210 ? 15.977 3.537 9.664 1 98.06 210 LEU B C 1
ATOM 3789 O O . LEU B 1 210 ? 16.984 3.053 9.164 1 98.06 210 LEU B O 1
ATOM 3793 N N . ASN B 1 211 ? 15.219 2.979 10.547 1 97.62 211 ASN B N 1
ATOM 3794 C CA . ASN B 1 211 ? 15.422 1.602 10.984 1 97.62 211 ASN B CA 1
ATOM 3795 C C . ASN B 1 211 ? 14.141 0.788 10.891 1 97.62 211 ASN B C 1
ATOM 3797 O O . ASN B 1 211 ? 13.055 1.288 11.203 1 97.62 211 ASN B O 1
ATOM 3801 N N . VAL B 1 212 ? 14.32 -0.418 10.43 1 95.62 212 VAL B N 1
ATOM 3802 C CA . VAL B 1 212 ? 13.164 -1.31 10.438 1 95.62 212 VAL B CA 1
ATOM 3803 C C . VAL B 1 212 ? 12.766 -1.624 11.883 1 95.62 212 VAL B C 1
ATOM 3805 O O . VAL B 1 212 ? 13.578 -2.146 12.656 1 95.62 212 VAL B O 1
ATOM 3808 N N . SER B 1 213 ? 11.641 -1.274 12.219 1 92.19 213 SER B N 1
ATOM 3809 C CA . SER B 1 213 ? 11.148 -1.505 13.57 1 92.19 213 SER B CA 1
ATOM 3810 C C . SER B 1 213 ? 10.258 -2.738 13.633 1 92.19 213 SER B C 1
ATOM 3812 O O . SER B 1 213 ? 10.125 -3.367 14.688 1 92.19 213 SER B O 1
ATOM 3814 N N . TYR B 1 214 ? 9.586 -2.982 12.539 1 89.44 214 TYR B N 1
ATOM 3815 C CA . TYR B 1 214 ? 8.688 -4.125 12.453 1 89.44 214 TYR B CA 1
ATOM 3816 C C . TYR B 1 214 ? 8.648 -4.688 11.039 1 89.44 214 TYR B C 1
ATOM 3818 O O . TYR B 1 214 ? 8.633 -3.932 10.062 1 89.44 214 TYR B O 1
ATOM 3826 N N . MET B 1 215 ? 8.656 -6.027 10.961 1 89.06 215 MET B N 1
ATOM 3827 C CA . MET B 1 215 ? 8.508 -6.738 9.695 1 89.06 215 MET B CA 1
ATOM 3828 C C . MET B 1 215 ? 7.621 -7.969 9.859 1 89.06 215 MET B C 1
ATOM 3830 O O . MET B 1 215 ? 7.902 -8.836 10.688 1 89.06 215 MET B O 1
ATOM 3834 N N . GLN B 1 216 ? 6.547 -7.922 9.227 1 86.12 216 GLN B N 1
ATOM 3835 C CA . GLN B 1 216 ? 5.672 -9.094 9.172 1 86.12 216 GLN B CA 1
ATOM 3836 C C . GLN B 1 216 ? 5.699 -9.734 7.785 1 86.12 216 GLN B C 1
ATOM 3838 O O . GLN B 1 216 ? 5.59 -9.039 6.773 1 86.12 216 GLN B O 1
ATOM 3843 N N . VAL B 1 217 ? 5.816 -11.039 7.812 1 83.12 217 VAL B N 1
ATOM 3844 C CA . VAL B 1 217 ? 6.09 -11.734 6.559 1 83.12 217 VAL B CA 1
ATOM 3845 C C . VAL B 1 217 ? 5.027 -12.805 6.316 1 83.12 217 VAL B C 1
ATOM 3847 O O . VAL B 1 217 ? 4.555 -13.445 7.258 1 83.12 217 VAL B O 1
ATOM 3850 N N . HIS B 1 218 ? 4.73 -12.828 5.086 1 75.69 218 HIS B N 1
ATOM 3851 C CA . HIS B 1 218 ? 3.895 -13.953 4.691 1 75.69 218 HIS B CA 1
ATOM 3852 C C . HIS B 1 218 ? 4.547 -15.281 5.074 1 75.69 218 HIS B C 1
ATOM 3854 O O . HIS B 1 218 ? 5.758 -15.445 4.914 1 75.69 218 HIS B O 1
ATOM 3860 N N . PRO B 1 219 ? 3.791 -16.25 5.465 1 67.88 219 PRO B N 1
ATOM 3861 C CA . PRO B 1 219 ? 4.352 -17.516 5.957 1 67.88 219 PRO B CA 1
ATOM 3862 C C . PRO B 1 219 ? 5.125 -18.281 4.883 1 67.88 219 PRO B C 1
ATOM 3864 O O . PRO B 1 219 ? 5.988 -19.094 5.203 1 67.88 219 PRO B O 1
ATOM 3867 N N . THR B 1 220 ? 4.879 -18 3.635 1 65.12 220 THR B N 1
ATOM 3868 C CA . THR B 1 220 ? 5.52 -18.781 2.588 1 65.12 220 THR B CA 1
ATOM 3869 C C . THR B 1 220 ? 6.812 -18.125 2.125 1 65.12 220 THR B C 1
ATOM 3871 O O . THR B 1 220 ? 7.512 -18.641 1.257 1 65.12 220 THR B O 1
ATOM 3874 N N . MET B 1 221 ? 7.07 -17.031 2.688 1 73.81 221 MET B N 1
ATOM 3875 C CA . MET B 1 221 ? 8.289 -16.359 2.27 1 73.81 221 MET B CA 1
ATOM 3876 C C . MET B 1 221 ? 9.523 -17.078 2.781 1 73.81 221 MET B C 1
ATOM 3878 O O . MET B 1 221 ? 9.539 -17.578 3.908 1 73.81 221 MET B O 1
ATOM 3882 N N . ASP B 1 222 ? 10.516 -17.109 1.941 1 74.12 222 ASP B N 1
ATOM 3883 C CA . ASP B 1 222 ? 11.789 -17.703 2.328 1 74.12 222 ASP B CA 1
ATOM 3884 C C . ASP B 1 222 ? 12.5 -16.844 3.381 1 74.12 222 ASP B C 1
ATOM 3886 O O . ASP B 1 222 ? 12.945 -15.734 3.088 1 74.12 222 ASP B O 1
ATOM 3890 N N . SER B 1 223 ? 12.633 -17.406 4.535 1 75.31 223 SER B N 1
ATOM 3891 C CA . SER B 1 223 ? 13.203 -16.656 5.656 1 75.31 223 SER B CA 1
ATOM 3892 C C . SER B 1 223 ? 14.672 -16.328 5.41 1 75.31 223 SER B C 1
ATOM 3894 O O . SER B 1 223 ? 15.203 -15.383 6 1 75.31 223 SER B O 1
ATOM 3896 N N . LYS B 1 224 ? 15.297 -17.094 4.543 1 78.12 224 LYS B N 1
ATOM 3897 C CA . LYS B 1 224 ? 16.734 -16.906 4.316 1 78.12 224 LYS B CA 1
ATOM 3898 C C . LYS B 1 224 ? 17 -15.602 3.592 1 78.12 224 LYS B C 1
ATOM 3900 O O . LYS B 1 224 ? 18.109 -15.07 3.66 1 78.12 224 LYS B O 1
ATOM 3905 N N . VAL B 1 225 ? 16.016 -15.117 2.92 1 82.69 225 VAL B N 1
ATOM 3906 C CA . VAL B 1 225 ? 16.25 -13.922 2.111 1 82.69 225 VAL B CA 1
ATOM 3907 C C . VAL B 1 225 ? 15.852 -12.68 2.898 1 82.69 225 VAL B C 1
ATOM 3909 O O . VAL B 1 225 ? 16.031 -11.555 2.432 1 82.69 225 VAL B O 1
ATOM 3912 N N . LEU B 1 226 ? 15.375 -12.922 4.109 1 88 226 LEU B N 1
ATOM 3913 C CA . LEU B 1 226 ? 14.867 -11.812 4.906 1 88 226 LEU B CA 1
ATOM 3914 C C . LEU B 1 226 ? 15.922 -11.328 5.898 1 88 226 LEU B C 1
ATOM 3916 O O . LEU B 1 226 ? 16.516 -12.133 6.625 1 88 226 LEU B O 1
ATOM 3920 N N . PRO B 1 227 ? 16.141 -10.039 5.895 1 93.19 227 PRO B N 1
ATOM 3921 C CA . PRO B 1 227 ? 17.031 -9.547 6.945 1 93.19 227 PRO B CA 1
ATOM 3922 C C . PRO B 1 227 ? 16.375 -9.555 8.328 1 93.19 227 PRO B C 1
ATOM 3924 O O . PRO B 1 227 ? 15.164 -9.383 8.445 1 93.19 227 PRO B O 1
ATOM 3927 N N . LEU B 1 228 ? 17.156 -9.727 9.375 1 91.12 228 LEU B N 1
ATOM 3928 C CA . LEU B 1 228 ? 16.703 -9.633 10.758 1 91.12 228 LEU B CA 1
ATOM 3929 C C . LEU B 1 228 ? 16.516 -8.18 11.172 1 91.12 228 LEU B C 1
ATOM 3931 O O . LEU B 1 228 ? 15.719 -7.879 12.062 1 91.12 228 LEU B O 1
ATOM 3935 N N . GLY B 1 229 ? 17.266 -7.359 10.578 1 94.69 229 GLY B N 1
ATOM 3936 C CA . GLY B 1 229 ? 17.234 -5.914 10.75 1 94.69 229 GLY B CA 1
ATOM 3937 C C . GLY B 1 229 ? 17.875 -5.156 9.602 1 94.69 229 GLY B C 1
ATOM 3938 O O . GLY B 1 229 ? 18.688 -5.707 8.867 1 94.69 229 GLY B O 1
ATOM 3939 N N . ALA B 1 230 ? 17.422 -3.98 9.492 1 97.56 230 ALA B N 1
ATOM 3940 C CA . ALA B 1 230 ? 18 -3.162 8.438 1 97.56 230 ALA B CA 1
ATOM 3941 C C . ALA B 1 230 ? 17.875 -1.677 8.758 1 97.56 230 ALA B C 1
ATOM 3943 O O . ALA B 1 230 ? 16.953 -1.263 9.461 1 97.56 230 ALA B O 1
ATOM 3944 N N . THR B 1 231 ? 18.812 -0.952 8.312 1 98.12 231 THR B N 1
ATOM 3945 C CA . THR B 1 231 ? 18.797 0.505 8.383 1 98.12 231 THR B CA 1
ATOM 3946 C C . THR B 1 231 ? 19.062 1.116 7.008 1 98.12 231 THR B C 1
ATOM 3948 O O . THR B 1 231 ? 19.781 0.524 6.188 1 98.12 231 THR B O 1
ATOM 3951 N N . ARG B 1 232 ? 18.422 2.232 6.785 1 98.25 232 ARG B N 1
ATOM 3952 C CA . ARG B 1 232 ? 18.781 2.949 5.562 1 98.25 232 ARG B CA 1
ATOM 3953 C C . ARG B 1 232 ? 18.766 4.457 5.789 1 98.25 232 ARG B C 1
ATOM 3955 O O . ARG B 1 232 ? 18.078 4.953 6.684 1 98.25 232 ARG B O 1
ATOM 3962 N N . ARG B 1 233 ? 19.594 5.016 5.039 1 98.19 233 ARG B N 1
ATOM 3963 C CA . ARG B 1 233 ? 19.781 6.465 5.074 1 98.19 233 ARG B CA 1
ATOM 3964 C C . ARG B 1 233 ? 19.609 7.07 3.684 1 98.19 233 ARG B C 1
ATOM 3966 O O . ARG B 1 233 ? 20.188 6.578 2.711 1 98.19 233 ARG B O 1
ATOM 3973 N N . LEU B 1 234 ? 18.812 8.094 3.594 1 98.19 234 LEU B N 1
ATOM 3974 C CA . LEU B 1 234 ? 18.578 8.812 2.344 1 98.19 234 LEU B CA 1
ATOM 3975 C C . LEU B 1 234 ? 18.969 10.281 2.479 1 98.19 234 LEU B C 1
ATOM 3977 O O . LEU B 1 234 ? 18.547 10.953 3.42 1 98.19 234 LEU B O 1
ATOM 3981 N N . ARG B 1 235 ? 19.719 10.773 1.526 1 96.25 235 ARG B N 1
ATOM 3982 C CA . ARG B 1 235 ? 20.109 12.18 1.563 1 96.25 235 ARG B CA 1
ATOM 3983 C C . ARG B 1 235 ? 20.297 12.734 0.156 1 96.25 235 ARG B C 1
ATOM 3985 O O . ARG B 1 235 ? 20.656 11.992 -0.767 1 96.25 235 ARG B O 1
ATOM 3992 N N . ARG B 1 236 ? 20.125 14 0.068 1 93.38 236 ARG B N 1
ATOM 3993 C CA . ARG B 1 236 ? 20.391 14.688 -1.194 1 93.38 236 ARG B CA 1
ATOM 3994 C C . ARG B 1 236 ? 21.875 14.977 -1.365 1 93.38 236 ARG B C 1
ATOM 3996 O O . ARG B 1 236 ? 22.547 15.398 -0.42 1 93.38 236 ARG B O 1
ATOM 4003 N N . VAL B 1 237 ? 22.328 14.617 -2.482 1 92.5 237 VAL B N 1
ATOM 4004 C CA . VAL B 1 237 ? 23.688 14.945 -2.904 1 92.5 237 VAL B CA 1
ATOM 4005 C C . VAL B 1 237 ? 23.656 15.648 -4.262 1 92.5 237 VAL B C 1
ATOM 4007 O O . VAL B 1 237 ? 23.625 14.984 -5.305 1 92.5 237 VAL B O 1
ATOM 4010 N N . GLY B 1 238 ? 23.719 17.016 -4.219 1 88.81 238 GLY B N 1
ATOM 4011 C CA . GLY B 1 238 ? 23.484 17.734 -5.457 1 88.81 238 GLY B CA 1
ATOM 4012 C C . GLY B 1 238 ? 22.094 17.531 -6.016 1 88.81 238 GLY B C 1
ATOM 4013 O O . GLY B 1 238 ? 21.094 17.766 -5.328 1 88.81 238 GLY B O 1
ATOM 4014 N N . ASN B 1 239 ? 22.062 17.031 -7.168 1 89.56 239 ASN B N 1
ATOM 4015 C CA . ASN B 1 239 ? 20.781 16.781 -7.812 1 89.56 239 ASN B CA 1
ATOM 4016 C C . ASN B 1 239 ? 20.359 15.328 -7.707 1 89.56 239 ASN B C 1
ATOM 4018 O O . ASN B 1 239 ? 19.406 14.898 -8.352 1 89.56 239 ASN B O 1
ATOM 4022 N N . LEU B 1 240 ? 21.141 14.656 -6.887 1 95.94 240 LEU B N 1
ATOM 4023 C CA . LEU B 1 240 ? 20.891 13.227 -6.758 1 95.94 240 LEU B CA 1
ATOM 4024 C C . LEU B 1 240 ? 20.375 12.891 -5.363 1 95.94 240 LEU B C 1
ATOM 4026 O O . LEU B 1 240 ? 20.453 13.711 -4.445 1 95.94 240 LEU B O 1
ATOM 4030 N N . LEU B 1 241 ? 19.734 11.781 -5.25 1 97.19 241 LEU B N 1
ATOM 4031 C CA . LEU B 1 241 ? 19.375 11.172 -3.977 1 97.19 241 LEU B CA 1
ATOM 4032 C C . LEU B 1 241 ? 20.25 9.953 -3.697 1 97.19 241 LEU B C 1
ATOM 4034 O O . LEU B 1 241 ? 20.297 9.023 -4.508 1 97.19 241 LEU B O 1
ATOM 4038 N N . GLU B 1 242 ? 20.922 10.008 -2.625 1 97.88 242 GLU B N 1
ATOM 4039 C CA . GLU B 1 242 ? 21.766 8.898 -2.215 1 97.88 242 GLU B CA 1
ATOM 4040 C C . GLU B 1 242 ? 21.078 8.039 -1.156 1 97.88 242 GLU B C 1
ATOM 4042 O O . GLU B 1 242 ? 20.516 8.562 -0.19 1 97.88 242 GLU B O 1
ATOM 4047 N N . MET B 1 243 ? 21.125 6.762 -1.318 1 98.31 243 MET B N 1
ATOM 4048 C CA . MET B 1 243 ? 20.641 5.828 -0.311 1 98.31 243 MET B CA 1
ATOM 4049 C C . MET B 1 243 ? 21.75 4.879 0.136 1 98.31 243 MET B C 1
ATOM 4051 O O . MET B 1 243 ? 22.406 4.254 -0.695 1 98.31 243 MET B O 1
ATOM 4055 N N . THR B 1 244 ? 21.938 4.824 1.38 1 98.5 244 THR B N 1
ATOM 4056 C CA . THR B 1 244 ? 22.828 3.832 1.973 1 98.5 244 THR B CA 1
ATOM 4057 C C . THR B 1 244 ? 22.031 2.834 2.814 1 98.5 244 THR B C 1
ATOM 4059 O O . THR B 1 244 ? 21.172 3.225 3.596 1 98.5 244 THR B O 1
ATOM 4062 N N . VAL B 1 245 ? 22.406 1.563 2.615 1 98.5 245 VAL B N 1
ATOM 4063 C CA . VAL B 1 245 ? 21.641 0.506 3.275 1 98.5 245 VAL B CA 1
ATOM 4064 C C . VAL B 1 245 ? 22.594 -0.429 4.016 1 98.5 245 VAL B C 1
ATOM 4066 O O . VAL B 1 245 ? 23.688 -0.735 3.521 1 98.5 245 VAL B O 1
ATOM 4069 N N . ALA B 1 246 ? 22.203 -0.827 5.176 1 98.5 246 ALA B N 1
ATOM 4070 C CA . ALA B 1 246 ? 22.812 -1.946 5.883 1 98.5 246 ALA B CA 1
ATOM 4071 C C . ALA B 1 246 ? 21.766 -2.947 6.344 1 98.5 246 ALA B C 1
ATOM 4073 O O . ALA B 1 246 ? 20.812 -2.58 7.035 1 98.5 246 ALA B O 1
ATOM 4074 N N . LYS B 1 247 ? 21.969 -4.188 5.953 1 97.5 247 LYS B N 1
ATOM 4075 C CA . LYS B 1 247 ? 21.078 -5.266 6.352 1 97.5 247 LYS B CA 1
ATOM 4076 C C . LYS B 1 247 ? 21.812 -6.297 7.211 1 97.5 247 LYS B C 1
ATOM 4078 O O . LYS B 1 247 ? 22.922 -6.703 6.883 1 97.5 247 LYS B O 1
ATOM 4083 N N . LEU B 1 248 ? 21.188 -6.688 8.25 1 96.94 248 LEU B N 1
ATOM 4084 C CA . LEU B 1 248 ? 21.719 -7.719 9.141 1 96.94 248 LEU B CA 1
ATOM 4085 C C . LEU B 1 248 ? 21.016 -9.047 8.914 1 96.94 248 LEU B C 1
ATOM 4087 O O . LEU B 1 248 ? 19.781 -9.117 8.961 1 96.94 248 LEU B O 1
ATOM 4091 N N . PHE B 1 249 ? 21.859 -10.031 8.617 1 94.44 249 PHE B N 1
ATOM 4092 C CA . PHE B 1 249 ? 21.312 -11.375 8.422 1 94.44 249 PHE B CA 1
ATOM 4093 C C . PHE B 1 249 ? 21.75 -12.297 9.555 1 94.44 249 PHE B C 1
ATOM 4095 O O . PHE B 1 249 ? 22.422 -11.867 10.5 1 94.44 249 PHE B O 1
ATOM 4102 N N . SER B 1 250 ? 21.203 -13.484 9.398 1 89.25 250 SER B N 1
ATOM 4103 C CA . SER B 1 250 ? 21.594 -14.477 10.398 1 89.25 250 SER B CA 1
ATOM 4104 C C . SER B 1 250 ? 23.094 -14.656 10.453 1 89.25 250 SER B C 1
ATOM 4106 O O . SER B 1 250 ? 23.812 -14.297 9.508 1 89.25 250 SER B O 1
ATOM 4108 N N . GLU B 1 251 ? 23.625 -15.133 11.539 1 91.31 251 GLU B N 1
ATOM 4109 C CA . GLU B 1 251 ? 25.047 -15.375 11.766 1 91.31 251 GLU B CA 1
ATOM 4110 C C . GLU B 1 251 ? 25.844 -14.078 11.648 1 91.31 251 GLU B C 1
ATOM 4112 O O . GLU B 1 251 ? 26.984 -14.086 11.18 1 91.31 251 GLU B O 1
ATOM 4117 N N . ASN B 1 252 ? 25.234 -13.008 11.859 1 89.44 252 ASN B N 1
ATOM 4118 C CA . ASN B 1 252 ? 25.844 -11.68 11.922 1 89.44 252 ASN B CA 1
ATOM 4119 C C . ASN B 1 252 ? 26.406 -11.258 10.57 1 89.44 252 ASN B C 1
ATOM 4121 O O . ASN B 1 252 ? 27.391 -10.508 10.508 1 89.44 252 ASN B O 1
ATOM 4125 N N . LYS B 1 253 ? 25.859 -11.859 9.555 1 93.94 253 LYS B N 1
ATOM 4126 C CA . LYS B 1 253 ? 26.25 -11.406 8.219 1 93.94 253 LYS B CA 1
ATOM 4127 C C . LYS B 1 253 ? 25.625 -10.047 7.898 1 93.94 253 LYS B C 1
ATOM 4129 O O . LYS B 1 253 ? 24.422 -9.852 8.102 1 93.94 253 LYS B O 1
ATOM 4134 N N . VAL B 1 254 ? 26.516 -9.133 7.484 1 95.56 254 VAL B N 1
ATOM 4135 C CA . VAL B 1 254 ? 26.031 -7.797 7.164 1 95.56 254 VAL B CA 1
ATOM 4136 C C . VAL B 1 254 ? 26.219 -7.52 5.676 1 95.56 254 VAL B C 1
ATOM 4138 O O . VAL B 1 254 ? 27.266 -7.82 5.109 1 95.56 254 VAL B O 1
ATOM 4141 N N . SER B 1 255 ? 25.188 -7.066 4.977 1 95.94 255 SER B N 1
ATOM 4142 C CA . SER B 1 255 ? 25.25 -6.594 3.598 1 95.94 255 SER B CA 1
ATOM 4143 C C . SER B 1 255 ? 25.047 -5.082 3.523 1 95.94 255 SER B C 1
ATOM 4145 O O . SER B 1 255 ? 24.109 -4.543 4.098 1 95.94 255 SER B O 1
ATOM 4147 N N . GLN B 1 256 ? 26 -4.418 2.951 1 97.25 256 GLN B N 1
ATOM 4148 C CA . GLN B 1 256 ? 25.922 -2.965 2.822 1 97.25 256 GLN B CA 1
ATOM 4149 C C . GLN B 1 256 ? 26.078 -2.531 1.368 1 97.25 256 GLN B C 1
ATOM 4151 O O . GLN B 1 256 ? 26.859 -3.117 0.618 1 97.25 256 GLN B O 1
ATOM 4156 N N . PHE B 1 257 ? 25.297 -1.502 1.02 1 97.38 257 PHE B N 1
ATOM 4157 C CA . PHE B 1 257 ? 25.453 -0.965 -0.327 1 97.38 257 PHE B CA 1
ATOM 4158 C C . PHE B 1 257 ? 24.953 0.477 -0.395 1 97.38 257 PHE B C 1
ATOM 4160 O O . PHE B 1 257 ? 24.312 0.96 0.532 1 97.38 257 PHE B O 1
ATOM 4167 N N . LYS B 1 258 ? 25.344 1.104 -1.446 1 97.19 258 LYS B N 1
ATOM 4168 C CA . LYS B 1 258 ? 24.969 2.482 -1.737 1 97.19 258 LYS B CA 1
ATOM 4169 C C . LYS B 1 258 ? 24.359 2.602 -3.137 1 97.19 258 LYS B C 1
ATOM 4171 O O . LYS B 1 258 ? 24.828 1.951 -4.074 1 97.19 258 LYS B O 1
ATOM 4176 N N . LYS B 1 259 ? 23.328 3.373 -3.242 1 97.19 259 LYS B N 1
ATOM 4177 C CA . LYS B 1 259 ? 22.688 3.643 -4.527 1 97.19 259 LYS B CA 1
ATOM 4178 C C . LYS B 1 259 ? 22.5 5.141 -4.742 1 97.19 259 LYS B C 1
ATOM 4180 O O . LYS B 1 259 ? 22.234 5.879 -3.789 1 97.19 259 LYS B O 1
ATOM 4185 N N . MET B 1 260 ? 22.609 5.512 -6.02 1 97.56 260 MET B N 1
ATOM 4186 C CA . MET B 1 260 ? 22.312 6.887 -6.418 1 97.56 260 MET B CA 1
ATOM 4187 C C . MET B 1 260 ? 21.094 6.945 -7.324 1 97.56 260 MET B C 1
ATOM 4189 O O . MET B 1 260 ? 20.969 6.168 -8.273 1 97.56 260 MET B O 1
ATOM 4193 N N . PHE B 1 261 ? 20.234 7.855 -7.012 1 98.25 261 PHE B N 1
ATOM 4194 C CA . PHE B 1 261 ? 19.016 8.047 -7.793 1 98.25 261 PHE B CA 1
ATOM 4195 C C . PHE B 1 261 ? 19.031 9.406 -8.477 1 98.25 261 PHE B C 1
ATOM 4197 O O . PHE B 1 261 ? 19.438 10.406 -7.879 1 98.25 261 PHE B O 1
ATOM 4204 N N . LYS B 1 262 ? 18.516 9.414 -9.695 1 98 262 LYS B N 1
ATOM 4205 C CA . LYS B 1 262 ? 18.266 10.648 -10.422 1 98 262 LYS B CA 1
ATOM 4206 C C . LYS B 1 262 ? 16.781 11 -10.438 1 98 262 LYS B C 1
ATOM 4208 O O . LYS B 1 262 ? 15.938 10.133 -10.672 1 98 262 LYS B O 1
ATOM 4213 N N . LYS B 1 263 ? 16.531 12.25 -10.227 1 96.75 263 LYS B N 1
ATOM 4214 C CA . LYS B 1 263 ? 15.133 12.68 -10.297 1 96.75 263 LYS B CA 1
ATOM 4215 C C . LYS B 1 263 ? 14.641 12.719 -11.742 1 96.75 263 LYS B C 1
ATOM 4217 O O . LYS B 1 263 ? 15.281 13.328 -12.602 1 96.75 263 LYS B O 1
ATOM 4222 N N . ILE B 1 264 ? 13.484 12.109 -11.961 1 97.62 264 ILE B N 1
ATOM 4223 C CA . ILE B 1 264 ? 13.008 12.047 -13.336 1 97.62 264 ILE B CA 1
ATOM 4224 C C . ILE B 1 264 ? 11.68 12.781 -13.461 1 97.62 264 ILE B C 1
ATOM 4226 O O . ILE B 1 264 ? 11.211 13.055 -14.562 1 97.62 264 ILE B O 1
ATOM 4230 N N . ALA B 1 265 ? 11.031 13.109 -12.367 1 96.19 265 ALA B N 1
ATOM 4231 C CA . ALA B 1 265 ? 9.805 13.891 -12.336 1 96.19 265 ALA B CA 1
ATOM 4232 C C . ALA B 1 265 ? 9.633 14.594 -10.992 1 96.19 265 ALA B C 1
ATOM 4234 O O . ALA B 1 265 ? 10.172 14.141 -9.977 1 96.19 265 ALA B O 1
ATOM 4235 N N . ASP B 1 266 ? 8.898 15.68 -11.039 1 92.62 266 ASP B N 1
ATOM 4236 C CA . ASP B 1 266 ? 8.633 16.453 -9.836 1 92.62 266 ASP B CA 1
ATOM 4237 C C . ASP B 1 266 ? 7.133 16.594 -9.594 1 92.62 266 ASP B C 1
ATOM 4239 O O . ASP B 1 266 ? 6.328 16.375 -10.5 1 92.62 266 ASP B O 1
ATOM 4243 N N . TYR B 1 267 ? 6.828 16.828 -8.406 1 91 267 TYR B N 1
ATOM 4244 C CA . TYR B 1 267 ? 5.441 17.125 -8.062 1 91 267 TYR B CA 1
ATOM 4245 C C . TYR B 1 267 ? 5.293 18.594 -7.672 1 91 267 TYR B C 1
ATOM 4247 O O . TYR B 1 267 ? 6.164 19.156 -7.008 1 91 267 TYR B O 1
ATOM 4255 N N . ALA B 1 268 ? 4.207 19.141 -8.234 1 79.19 268 ALA B N 1
ATOM 4256 C CA . ALA B 1 268 ? 3.842 20.484 -7.77 1 79.19 268 ALA B CA 1
ATOM 4257 C C . ALA B 1 268 ? 3.148 20.422 -6.41 1 79.19 268 ALA B C 1
ATOM 4259 O O . ALA B 1 268 ? 2.42 19.469 -6.121 1 79.19 268 ALA B O 1
ATOM 4260 N N . PHE B 1 269 ? 3.623 21.344 -5.574 1 72.56 269 PHE B N 1
ATOM 4261 C CA . PHE B 1 269 ? 2.904 21.359 -4.305 1 72.56 269 PHE B CA 1
ATOM 4262 C C . PHE B 1 269 ? 2.668 22.781 -3.832 1 72.56 269 PHE B C 1
ATOM 4264 O O . PHE B 1 269 ? 1.569 23.125 -3.385 1 72.56 269 PHE B O 1
#

Secondary structure (DSSP, 8-state):
-----------PPPPPHHHHHT----TT-B--TT-SSPBPPTTEESTTS-EES---STTHHHHHHTTTTT---TT--HHHHH-TTTTTS----TT----SSPPPGGGGGGGGG-EEEEEEESS---SSS--SSS-EEEEEEEEE-PPPTTSPP-EEEEEEEEETTEEEEEEEEEEE-TT-SSPEEEEEEEETTTEEEEEEEEEETTEEEEEEEEEEE-TTS-GGGS-SEEEEEEEEETTEEEEEEEEE-GGG-EEEEEEEEEEEE----/-----------PPPPPHHHHHT----TT-B--TT-SSPBPPTTEESTTS-EES---STTHHHHHHTTTTT---TT--HHHHH-TTTTTS----TT----SSPPPGGGGGGGGG-EEEEEEESS---SSS--SSS-EEEEEEEEE-PPPTTSPP-EEEEEEEEETTEEEEEEEEEEE-TT-SSPEEEEEEEETTTEEEEEEEEEETTEEEEEEEEEEE-TTS-GGGS-SEEEEEEEEETTEEEEEEEEE-GGG-EEEEEEEEEEEE----

Nearest PDB structures (foldseek):
  3ia8-assembly1_A  TM=8.231E-01  e=1.195E-09  Homo sapiens
  2o62-assembly2_B  TM=4.352E-01  e=6.057E-02  Nostoc punctiforme PCC 73102
  1yqf-assembly2_E  TM=5.456E-01  e=1.848E+00  Leishmania major
  8pj2-assembly1_1  TM=2.732E-01  e=9.636E-01  Homo sapiens
  3ia8-assembly1_A  TM=8.173E-01  e=7.860E-10  Homo sapiens

pLDDT: mean 87.29, std 14.19, range [17.91, 98.69]

Sequence (538 aa):
MWSGSKTTQLVFKRFTEETCQNNPCLNGGTCTPGKLSCTCSQGWMGRYCHRKCRNIYKSCDRWAVEDKCHTILTQTNFFDVNCAISCKMCSPDPNYVAPEIPLAPALEPMQFFLGKWHSRASKGLRFPTDLYDSEYEEIIDIAPANVPMFGPPSLNFTSTSWFEDDTRVMHGFITLKPNSFPPEVAILSTSNEGLNMIELGTLKHHVLTLNVSYMQVHPTMDSKVLPLGATRRLRRVGNLLEMTVAKLFSENKVSQFKKMFKKIADYAFMWSGSKTTQLVFKRFTEETCQNNPCLNGGTCTPGKLSCTCSQGWMGRYCHRKCRNIYKSCDRWAVEDKCHTILTQTNFFDVNCAISCKMCSPDPNYVAPEIPLAPALEPMQFFLGKWHSRASKGLRFPTDLYDSEYEEIIDIAPANVPMFGPPSLNFTSTSWFEDDTRVMHGFITLKPNSFPPEVAILSTSNEGLNMIELGTLKHHVLTLNVSYMQVHPTMDSKVLPLGATRRLRRVGNLLEMTVAKLFSENKVSQFKKMFKKIADYAF

InterPro domains:
  IPR000742 EGF-like domain [PS00022] (38-49)
  IPR000742 EGF-like domain [PS50026] (16-50)
  IPR000742 EGF-like domain [SM00181] (19-50)
  IPR003582 ShKT domain [PS51670] (53-90)
  IPR012674 Calycin [G3DSA:2.40.128.20] (101-265)
  IPR012674 Calycin [SSF50814] (102-261)
  IPR014878 THAP4-like, heme-binding domain [PF08768] (107-246)
  IPR014878 THAP4-like, heme-binding domain [cd07828] (107-260)
  IPR045165 Nitrobindin family [PTHR15854] (4-264)

Radius of gyration: 26.76 Å; Cα contacts (8 Å, |Δi|>4): 1271; chains: 2; bounding box: 52×87×68 Å

Solvent-accessible surface area (backbone atoms only — not comparable to full-atom values): 28323 Å² total; per-residue (Å²): 133,84,74,73,75,71,74,66,49,56,65,72,69,54,36,37,69,71,52,38,73,68,49,73,30,30,80,78,23,41,59,48,60,71,31,68,44,30,51,49,34,89,23,24,25,33,54,33,16,79,37,68,32,57,65,67,54,58,43,30,58,59,38,35,75,68,46,48,64,72,50,55,62,96,60,53,60,58,48,67,44,46,19,26,45,57,55,66,70,36,46,62,44,87,84,61,81,73,46,94,46,42,58,51,75,86,50,51,87,48,53,88,64,52,17,31,30,38,32,76,40,77,45,23,81,42,86,81,46,61,52,91,47,56,43,31,35,36,37,42,36,31,39,61,31,71,30,24,54,89,39,54,57,30,28,37,34,35,38,41,34,36,43,91,70,32,41,48,45,34,44,31,30,37,35,59,48,78,68,39,85,66,35,31,34,38,36,40,29,20,29,50,67,38,39,38,38,31,30,40,36,37,44,53,95,70,29,39,39,36,30,56,74,46,77,47,65,43,88,83,50,66,67,86,61,46,56,80,38,40,37,38,35,40,32,69,54,88,80,27,40,35,37,40,40,41,35,32,34,77,94,77,38,71,51,71,54,76,48,64,23,40,67,77,46,76,70,70,89,132,83,75,72,78,70,74,66,46,54,66,70,67,54,36,39,68,72,52,38,72,67,47,72,32,30,79,77,23,41,58,49,61,69,31,67,44,30,50,48,36,89,22,26,26,35,53,34,16,78,37,68,33,58,65,68,55,57,42,32,59,59,39,33,75,70,44,49,63,67,50,67,58,96,58,52,57,58,48,70,42,47,20,27,46,56,54,67,70,36,46,61,44,88,84,61,82,74,47,94,46,43,60,50,76,86,49,50,87,49,52,87,64,50,19,31,28,41,33,76,42,79,45,24,81,42,88,82,46,60,52,92,48,56,43,34,37,36,37,40,38,32,39,62,32,70,31,25,55,91,39,53,58,33,29,37,35,35,39,40,34,36,43,93,70,33,42,47,45,34,42,30,28,38,33,59,48,76,72,38,84,66,36,32,34,39,37,40,28,20,30,50,66,39,40,37,38,32,30,41,36,38,44,53,95,69,29,39,40,35,32,58,73,44,77,47,65,44,87,84,49,66,67,86,62,48,54,81,39,40,37,39,35,39,31,70,55,88,80,28,40,36,36,40,40,42,33,33,33,78,93,76,39,72,51,74,53,75,48,62,22,41,68,77,46,77,70,70,90

Organism: Caenorhabditis remanei (NCBI:txid31234)